Protein AF-0000000070372529 (afdb_homodimer)

Radius of gyration: 21.56 Å; Cα contacts (8 Å, |Δi|>4): 570; chains: 2; bounding box: 50×56×52 Å

Sequence (414 aa):
MSNNDTLILGYWAQPVRAQPIRYILEIGKYPYKENQYKTPAEWFEKDSMSLGLQFPNLPYIIKGDLKITESHNVAQYAIEVSNQCNLQGTGQQKYKIENVRLVADEVMMKVFGAIKLSGEAQTNEFKTNIIPKLTLLQKHLGNKVYFFDNKLSVADIYTYSGLYILKNKFPEQYQPFAATFDPFIKNFESIPQIKEYQSSDRFPKLRM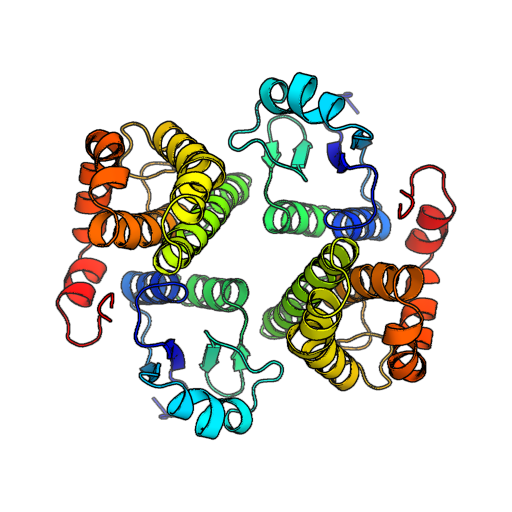SNNDTLILGYWAQPVRAQPIRYILEIGKYPYKENQYKTPAEWFEKDSMSLGLQFPNLPYIIKGDLKITESHNVAQYAIEVSNQCNLQGTGQQKYKIENVRLVADEVMMKVFGAIKLSGEAQTNEFKTNIIPKLTLLQKHLGNKVYFFDNKLSVADIYTYSGLYILKNKFPEQYQPFAATFDPFIKNFESIPQIKEYQSSDRFPKLR

pLDDT: mean 94.77, std 8.76, range [32.66, 98.88]

Nearest PDB structures (foldseek):
  1m99-assembly1_A  TM=8.751E-01  e=3.099E-11  Schistosoma japonicum
  3crt-assembly1_A  TM=8.699E-01  e=9.771E-11  Schistosoma japonicum
  2fhe-assembly1_B  TM=8.597E-01  e=1.193E-10  Fasciola hepatica
  1b8x-assembly1_A  TM=8.716E-01  e=3.762E-10  Escherichia coli
  4top-assembly1_A  TM=7.638E-01  e=7.438E-07  Glycine max

Structure (mmCIF, N/CA/C/O backbone):
data_AF-0000000070372529-model_v1
#
loop_
_entity.id
_entity.type
_entity.pdbx_description
1 polymer 'glutathione transferase'
#
loop_
_atom_site.group_PDB
_atom_site.id
_atom_site.type_symbol
_atom_site.label_atom_id
_atom_site.label_alt_id
_atom_site.label_comp_id
_atom_site.label_asym_id
_atom_site.label_entity_id
_atom_site.label_seq_id
_atom_site.pdbx_PDB_ins_code
_atom_site.Cartn_x
_atom_site.Cartn_y
_atom_site.Cartn_z
_atom_site.occupancy
_atom_site.B_iso_or_equiv
_atom_site.auth_seq_id
_atom_site.auth_comp_id
_atom_site.auth_asym_id
_atom_site.auth_atom_id
_atom_site.pdbx_PDB_model_num
ATOM 1 N N . MET A 1 1 ? -16.922 -29.062 12.703 1 32.66 1 MET A N 1
ATOM 2 C CA . MET A 1 1 ? -16.5 -27.672 12.852 1 32.66 1 MET A CA 1
ATOM 3 C C . MET A 1 1 ? -17.547 -26.719 12.281 1 32.66 1 MET A C 1
ATOM 5 O O . MET A 1 1 ? -17.969 -26.875 11.133 1 32.66 1 MET A O 1
ATOM 9 N N . SER A 1 2 ? -18.438 -26.016 12.742 1 36.75 2 SER A N 1
ATOM 10 C CA . SER A 1 2 ? -19.641 -25.375 12.203 1 36.75 2 SER A CA 1
ATOM 11 C C . SER A 1 2 ? -19.328 -24.578 10.945 1 36.75 2 SER A C 1
ATOM 13 O O . SER A 1 2 ? -18.219 -24.062 10.797 1 36.75 2 SER A O 1
ATOM 15 N N . ASN A 1 3 ? -19.844 -24.641 9.695 1 45.97 3 ASN A N 1
ATOM 16 C CA . ASN A 1 3 ? -19.844 -24.078 8.352 1 45.97 3 ASN A CA 1
ATOM 17 C C . ASN A 1 3 ? -19.484 -22.594 8.367 1 45.97 3 ASN A C 1
ATOM 19 O O . ASN A 1 3 ? -19 -22.062 7.371 1 45.97 3 ASN A O 1
ATOM 23 N N . ASN A 1 4 ? -19.688 -21.812 9.469 1 57.91 4 ASN A N 1
ATOM 24 C CA . ASN A 1 4 ? -19.656 -20.391 9.75 1 57.91 4 ASN A CA 1
ATOM 25 C C . ASN A 1 4 ? -18.234 -19.891 10.023 1 57.91 4 ASN A C 1
ATOM 27 O O . ASN A 1 4 ? -17.969 -18.688 9.984 1 57.91 4 ASN A O 1
ATOM 31 N N . ASP A 1 5 ? -17.203 -20.734 9.984 1 81.06 5 ASP A N 1
ATOM 32 C CA . ASP A 1 5 ? -15.898 -20.281 10.477 1 81.06 5 ASP A CA 1
ATOM 33 C C . ASP A 1 5 ? -14.828 -20.438 9.406 1 81.06 5 ASP A C 1
ATOM 35 O O . ASP A 1 5 ? -13.641 -20.234 9.672 1 81.06 5 ASP A O 1
ATOM 39 N N . THR A 1 6 ? -15.266 -20.766 8.211 1 92.69 6 THR A N 1
ATOM 40 C CA . THR A 1 6 ? -14.273 -20.953 7.156 1 92.69 6 THR A CA 1
ATOM 41 C C . THR A 1 6 ? -13.891 -19.609 6.531 1 92.69 6 THR A C 1
ATOM 43 O O . THR A 1 6 ? -14.75 -18.781 6.266 1 92.69 6 THR A O 1
ATOM 46 N N . LEU A 1 7 ? -12.656 -19.422 6.195 1 97.12 7 LEU A N 1
ATOM 47 C CA . LEU A 1 7 ? -12.164 -18.219 5.547 1 97.12 7 LEU A CA 1
ATOM 48 C C . LEU A 1 7 ? -12.555 -18.188 4.074 1 97.12 7 LEU A C 1
ATOM 50 O O . LEU A 1 7 ? -12.359 -19.172 3.355 1 97.12 7 LEU A O 1
ATOM 54 N N . ILE A 1 8 ? -13.195 -17.078 3.686 1 98 8 ILE A N 1
ATOM 55 C CA . ILE A 1 8 ? -13.539 -16.875 2.283 1 98 8 ILE A CA 1
ATOM 56 C C . ILE A 1 8 ? -12.648 -15.773 1.694 1 98 8 ILE A C 1
ATOM 58 O O . ILE A 1 8 ? -12.555 -14.68 2.252 1 98 8 ILE A O 1
ATOM 62 N N . LEU A 1 9 ? -11.953 -16.094 0.647 1 98.38 9 LEU A N 1
ATOM 63 C CA . LEU A 1 9 ? -11.219 -15.117 -0.15 1 98.38 9 LEU A CA 1
ATOM 64 C C . LEU A 1 9 ? -11.977 -14.789 -1.432 1 98.38 9 LEU A C 1
ATOM 66 O O . LEU A 1 9 ? -12.383 -15.688 -2.17 1 98.38 9 LEU A O 1
ATOM 70 N N . GLY A 1 10 ? -12.25 -13.523 -1.636 1 98.31 10 GLY A N 1
ATOM 71 C CA . GLY A 1 10 ? -12.898 -13.094 -2.865 1 98.31 10 GLY A CA 1
ATOM 72 C C . GLY A 1 10 ? -11.992 -12.273 -3.766 1 98.31 10 GLY A C 1
ATOM 73 O O . GLY A 1 10 ? -11.367 -11.312 -3.318 1 98.31 10 GLY A O 1
ATOM 74 N N . TYR A 1 11 ? -11.906 -12.664 -5.039 1 98.19 11 TYR A N 1
ATOM 75 C CA . TYR A 1 11 ? -11.141 -11.93 -6.039 1 98.19 11 TYR A CA 1
ATOM 76 C C . TYR A 1 11 ? -11.5 -12.398 -7.445 1 98.19 11 TYR A C 1
ATOM 78 O O . TYR A 1 11 ? -12.266 -13.344 -7.617 1 98.19 11 TYR A O 1
ATOM 86 N N . TRP A 1 12 ? -10.961 -11.68 -8.492 1 96.88 12 TRP A N 1
ATOM 87 C CA . TRP A 1 12 ? -11.102 -12.094 -9.891 1 96.88 12 TRP A CA 1
ATOM 88 C C . TRP A 1 12 ? -10.422 -13.438 -10.133 1 96.88 12 TRP A C 1
ATOM 90 O O . TRP A 1 12 ? -9.438 -13.766 -9.469 1 96.88 12 TRP A O 1
ATOM 100 N N . ALA A 1 13 ? -10.953 -14.109 -11.172 1 95.56 13 ALA A N 1
ATOM 101 C CA . ALA A 1 13 ? -10.305 -15.359 -11.578 1 95.56 13 ALA A CA 1
ATOM 102 C C . ALA A 1 13 ? -9.055 -15.078 -12.406 1 95.56 13 ALA A C 1
ATOM 104 O O . ALA A 1 13 ? -8.953 -15.508 -13.555 1 95.56 13 ALA A O 1
ATOM 105 N N . GLN A 1 14 ? -8.125 -14.367 -11.844 1 96.06 14 GLN A N 1
ATOM 106 C CA . GLN A 1 14 ? -6.84 -13.984 -12.422 1 96.06 14 GLN A CA 1
ATOM 107 C C . GLN A 1 14 ? -5.734 -14 -11.367 1 96.06 14 GLN A C 1
ATOM 109 O O . GLN A 1 14 ? -5.984 -13.703 -10.195 1 96.06 14 GLN A O 1
ATOM 114 N N . PRO A 1 15 ? -4.559 -14.367 -11.766 1 97.25 15 PRO A N 1
ATOM 115 C CA . PRO A 1 15 ? -3.447 -14.453 -10.812 1 97.25 15 PRO A CA 1
ATOM 116 C C . PRO A 1 15 ? -2.656 -13.156 -10.711 1 97.25 15 PRO A C 1
ATOM 118 O O . PRO A 1 15 ? -1.453 -13.133 -10.984 1 97.25 15 PRO A O 1
ATOM 121 N N . VAL A 1 16 ? -3.277 -12.086 -10.234 1 96.25 16 VAL A N 1
ATOM 122 C CA . VAL A 1 16 ? -2.633 -10.781 -10.188 1 96.25 16 VAL A CA 1
ATOM 123 C C . VAL A 1 16 ? -2.576 -10.289 -8.742 1 96.25 16 VAL A C 1
ATOM 125 O O . VAL A 1 16 ? -1.805 -10.805 -7.934 1 96.25 16 VAL A O 1
ATOM 128 N N . ARG A 1 17 ? -3.443 -9.469 -8.359 1 96.88 17 ARG A N 1
ATOM 129 C CA . ARG A 1 17 ? -3.33 -8.758 -7.094 1 96.88 17 ARG A CA 1
ATOM 130 C C . ARG A 1 17 ? -3.537 -9.703 -5.914 1 96.88 17 ARG A C 1
ATOM 132 O O . ARG A 1 17 ? -2.865 -9.578 -4.887 1 96.88 17 ARG A O 1
ATOM 139 N N . ALA A 1 18 ? -4.414 -10.633 -6.004 1 98.25 18 ALA A N 1
ATOM 140 C CA . ALA A 1 18 ? -4.715 -11.531 -4.898 1 98.25 18 ALA A CA 1
ATOM 141 C C . ALA A 1 18 ? -3.832 -12.781 -4.953 1 98.25 18 ALA A C 1
ATOM 143 O O . ALA A 1 18 ? -3.863 -13.609 -4.039 1 98.25 18 ALA A O 1
ATOM 144 N N . GLN A 1 19 ? -3.053 -12.938 -5.953 1 98.56 19 GLN A N 1
ATOM 145 C CA . GLN A 1 19 ? -2.322 -14.188 -6.121 1 98.56 19 GLN A CA 1
ATOM 146 C C . GLN A 1 19 ? -1.31 -14.391 -4.996 1 98.56 19 GLN A C 1
ATOM 148 O O . GLN A 1 19 ? -1.151 -15.5 -4.488 1 98.56 19 GLN A O 1
ATOM 153 N N . PRO A 1 20 ? -0.565 -13.328 -4.57 1 98.5 20 PRO A N 1
ATOM 154 C CA . PRO A 1 20 ? 0.313 -13.531 -3.418 1 98.5 20 PRO A CA 1
ATOM 155 C C . PRO A 1 20 ? -0.443 -13.984 -2.172 1 98.5 20 PRO A C 1
ATOM 157 O O . PRO A 1 20 ? 0.089 -14.758 -1.368 1 98.5 20 PRO A O 1
ATOM 160 N N . ILE A 1 21 ? -1.645 -13.516 -2.004 1 98.5 21 ILE A N 1
ATOM 161 C CA . ILE A 1 21 ? -2.457 -13.891 -0.851 1 98.5 21 ILE A CA 1
ATOM 162 C C . ILE A 1 21 ? -2.801 -15.375 -0.924 1 98.5 21 ILE A C 1
ATOM 164 O O . ILE A 1 21 ? -2.703 -16.094 0.075 1 98.5 21 ILE A O 1
ATOM 168 N N . ARG A 1 22 ? -3.139 -15.859 -2.107 1 98.31 22 ARG A N 1
ATOM 169 C CA . ARG A 1 22 ? -3.367 -17.281 -2.314 1 98.31 22 ARG A CA 1
ATOM 170 C C . ARG A 1 22 ? -2.129 -18.094 -1.949 1 98.31 22 ARG A C 1
ATOM 172 O O . ARG A 1 22 ? -2.227 -19.094 -1.235 1 98.31 22 ARG A O 1
ATOM 179 N N . TYR A 1 23 ? -1.005 -17.641 -2.426 1 98.06 23 TYR A N 1
ATOM 180 C CA . TYR A 1 23 ? 0.234 -18.344 -2.139 1 98.06 23 TYR A CA 1
ATOM 181 C C . TYR A 1 23 ? 0.506 -18.391 -0.639 1 98.06 23 TYR A C 1
ATOM 183 O O . TYR A 1 23 ? 0.954 -19.406 -0.109 1 98.06 23 TYR A O 1
ATOM 191 N N . ILE A 1 24 ? 0.269 -17.312 0.03 1 97.88 24 ILE A N 1
ATOM 192 C CA . ILE A 1 24 ? 0.487 -17.234 1.472 1 97.88 24 ILE A CA 1
ATOM 193 C C . ILE A 1 24 ? -0.391 -18.281 2.172 1 97.88 24 ILE A C 1
ATOM 195 O O . ILE A 1 24 ? 0.088 -19.031 3.016 1 97.88 24 ILE A O 1
ATOM 199 N N . LEU A 1 25 ? -1.626 -18.344 1.773 1 97.19 25 LEU A N 1
ATOM 200 C CA . LEU A 1 25 ? -2.566 -19.266 2.4 1 97.19 25 LEU A CA 1
ATOM 201 C C . LEU A 1 25 ? -2.209 -20.703 2.076 1 97.19 25 LEU A C 1
ATOM 203 O O . LEU A 1 25 ? -2.307 -21.594 2.938 1 97.19 25 LEU A O 1
ATOM 207 N N . GLU A 1 26 ? -1.759 -20.922 0.854 1 97.12 26 GLU A N 1
ATOM 208 C CA . GLU A 1 26 ? -1.378 -22.281 0.436 1 97.12 26 GLU A CA 1
ATOM 209 C C . GLU A 1 26 ? -0.124 -22.75 1.168 1 97.12 26 GLU A C 1
ATOM 211 O O . GLU A 1 26 ? -0.081 -23.859 1.679 1 97.12 26 GLU A O 1
ATOM 216 N N . ILE A 1 27 ? 0.847 -21.891 1.226 1 96.44 27 ILE A N 1
ATOM 217 C CA . ILE A 1 27 ? 2.102 -22.219 1.89 1 96.44 27 ILE A CA 1
ATOM 218 C C . ILE A 1 27 ? 1.847 -22.484 3.371 1 96.44 27 ILE A C 1
ATOM 220 O O . ILE A 1 27 ? 2.441 -23.406 3.953 1 96.44 27 ILE A O 1
ATOM 224 N N . GLY A 1 28 ? 0.979 -21.719 3.918 1 94.94 28 GLY A N 1
ATOM 225 C CA . GLY A 1 28 ? 0.641 -21.859 5.324 1 94.94 28 GLY A CA 1
ATOM 226 C C . GLY A 1 28 ? -0.346 -22.969 5.594 1 94.94 28 GLY A C 1
ATOM 227 O O . GLY A 1 28 ? -0.663 -23.266 6.75 1 94.94 28 GLY A O 1
ATOM 228 N N . LYS A 1 29 ? -0.862 -23.609 4.641 1 94.19 29 LYS A N 1
ATOM 229 C CA . LYS A 1 29 ? -1.857 -24.672 4.738 1 94.19 29 LYS A CA 1
ATOM 230 C C . LYS A 1 29 ? -3.082 -24.219 5.523 1 94.19 29 LYS A C 1
ATOM 232 O O . LYS A 1 29 ? -3.617 -24.953 6.344 1 94.19 29 LYS A O 1
ATOM 237 N N . TYR A 1 30 ? -3.367 -23 5.332 1 95 30 TYR A N 1
ATOM 238 C CA . TYR A 1 30 ? -4.574 -22.484 5.969 1 95 30 TYR A CA 1
ATOM 239 C C . TYR A 1 30 ? -5.797 -22.734 5.098 1 95 30 TYR A C 1
ATOM 241 O O . TYR A 1 30 ? -5.859 -22.266 3.957 1 95 30 TYR A O 1
ATOM 249 N N . PRO A 1 31 ? -6.785 -23.422 5.648 1 94.62 31 PRO A N 1
ATOM 250 C CA . PRO A 1 31 ? -7.957 -23.719 4.824 1 94.62 31 PRO A CA 1
ATOM 251 C C . PRO A 1 31 ? -8.766 -22.484 4.469 1 94.62 31 PRO A C 1
ATOM 253 O O . PRO A 1 31 ? -8.93 -21.578 5.305 1 94.62 31 PRO A O 1
ATOM 256 N N . TYR A 1 32 ? -9.18 -22.453 3.184 1 97 32 TYR A N 1
ATOM 257 C CA . TYR A 1 32 ? -10.016 -21.344 2.742 1 97 32 TYR A CA 1
ATOM 258 C C . TYR A 1 32 ? -10.852 -21.734 1.528 1 97 32 TYR A C 1
ATOM 260 O O . TYR A 1 32 ? -10.5 -22.688 0.812 1 97 32 TYR A O 1
ATOM 268 N N . LYS A 1 33 ? -11.93 -21.062 1.396 1 97.25 33 LYS A N 1
ATOM 269 C CA . LYS A 1 33 ? -12.711 -21.094 0.165 1 97.25 33 LYS A CA 1
ATOM 270 C C . LYS A 1 33 ? -12.508 -19.812 -0.643 1 97.25 33 LYS A C 1
ATOM 272 O O . LYS A 1 33 ? -12.133 -18.781 -0.089 1 97.25 33 LYS A O 1
ATOM 277 N N . GLU A 1 34 ? -12.75 -19.922 -1.962 1 97.12 34 GLU A N 1
ATOM 278 C CA . GLU A 1 34 ? -12.547 -18.719 -2.777 1 97.12 34 GLU A CA 1
ATOM 279 C C . GLU A 1 34 ? -13.766 -18.438 -3.652 1 97.12 34 GLU A C 1
ATOM 281 O O . GLU A 1 34 ? -14.344 -19.359 -4.23 1 97.12 34 GLU A O 1
ATOM 286 N N . ASN A 1 35 ? -14.211 -17.25 -3.578 1 96.31 35 ASN A N 1
ATOM 287 C CA . ASN A 1 35 ? -15.109 -16.719 -4.594 1 96.31 35 ASN A CA 1
ATOM 288 C C . ASN A 1 35 ? -14.344 -16.062 -5.734 1 96.31 35 ASN A C 1
ATOM 290 O O . ASN A 1 35 ? -13.977 -14.891 -5.645 1 96.31 35 ASN A O 1
ATOM 294 N N . GLN A 1 36 ? -14.125 -16.797 -6.805 1 96.19 36 GLN A N 1
ATOM 295 C CA . GLN A 1 36 ? -13.445 -16.281 -7.988 1 96.19 36 GLN A CA 1
ATOM 296 C C . GLN A 1 36 ? -14.445 -15.68 -8.977 1 96.19 36 GLN A C 1
ATOM 298 O O . GLN A 1 36 ? -15.242 -16.406 -9.578 1 96.19 36 GLN A O 1
ATOM 303 N N . TYR A 1 37 ? -14.344 -14.406 -9.141 1 96.5 37 TYR A N 1
ATOM 304 C CA . TYR A 1 37 ? -15.242 -13.742 -10.086 1 96.5 37 TYR A CA 1
ATOM 305 C C . TYR A 1 37 ? -14.695 -13.812 -11.5 1 96.5 37 TYR A C 1
ATOM 307 O O . TYR A 1 37 ? -13.555 -13.406 -11.758 1 96.5 37 TYR A O 1
ATOM 315 N N . LYS A 1 38 ? -15.516 -14.258 -12.398 1 93.94 38 LYS A N 1
ATOM 316 C CA . LYS A 1 38 ? -15.078 -14.453 -13.781 1 93.94 38 LYS A CA 1
ATOM 317 C C . LYS A 1 38 ? -15.547 -13.297 -14.664 1 93.94 38 LYS A C 1
ATOM 319 O O . LYS A 1 38 ? -14.922 -13.008 -15.688 1 93.94 38 LYS A O 1
ATOM 324 N N . THR A 1 39 ? -16.703 -12.625 -14.211 1 93.81 39 THR A N 1
ATOM 325 C CA . THR A 1 39 ? -17.25 -11.516 -14.977 1 93.81 39 THR A CA 1
ATOM 326 C C . THR A 1 39 ? -17.531 -10.312 -14.07 1 93.81 39 THR A C 1
ATOM 328 O O . THR A 1 39 ? -17.781 -10.477 -12.875 1 93.81 39 THR A O 1
ATOM 331 N N . PRO A 1 40 ? -17.438 -9.117 -14.656 1 92.94 40 PRO A N 1
ATOM 332 C CA . PRO A 1 40 ? -17.781 -7.926 -13.867 1 92.94 40 PRO A CA 1
ATOM 333 C C . PRO A 1 40 ? -19.156 -8.016 -13.234 1 92.94 40 PRO A C 1
ATOM 335 O O . PRO A 1 40 ? -19.359 -7.562 -12.102 1 92.94 40 PRO A O 1
ATOM 338 N N . ALA A 1 41 ? -20.094 -8.594 -13.922 1 93 41 ALA A N 1
ATOM 339 C CA . ALA A 1 41 ? -21.469 -8.688 -13.438 1 93 41 ALA A CA 1
ATOM 340 C C . ALA A 1 41 ? -21.547 -9.492 -12.148 1 93 41 ALA A C 1
ATOM 342 O O . ALA A 1 41 ? -22.328 -9.164 -11.25 1 93 41 ALA A O 1
ATOM 343 N N . GLU A 1 42 ? -20.719 -10.5 -12.039 1 93.94 42 GLU A N 1
ATOM 344 C CA . GLU A 1 42 ? -20.703 -11.32 -10.828 1 93.94 42 GLU A CA 1
ATOM 345 C C . GLU A 1 42 ? -20.359 -10.484 -9.602 1 93.94 42 GLU A C 1
ATOM 347 O O . GLU A 1 42 ? -20.938 -10.688 -8.523 1 93.94 42 GLU A O 1
ATOM 352 N N . TRP A 1 43 ? -19.469 -9.531 -9.758 1 95 43 TRP A N 1
ATOM 353 C CA . TRP A 1 43 ? -19.031 -8.703 -8.641 1 95 43 TRP A CA 1
ATOM 354 C C . TRP A 1 43 ? -19.922 -7.48 -8.477 1 95 43 TRP A C 1
ATOM 356 O O . TRP A 1 43 ? -20.484 -7.254 -7.406 1 95 43 TRP A O 1
ATOM 366 N N . PHE A 1 44 ? -20.172 -6.801 -9.5 1 91.88 44 PHE A N 1
ATOM 367 C CA . PHE A 1 44 ? -20.797 -5.488 -9.414 1 91.88 44 PHE A CA 1
ATOM 368 C C . PHE A 1 44 ? -22.297 -5.617 -9.234 1 91.88 44 PHE A C 1
ATOM 370 O O . PHE A 1 44 ? -22.938 -4.762 -8.617 1 91.88 44 PHE A O 1
ATOM 377 N N . GLU A 1 45 ? -22.953 -6.629 -9.688 1 87.81 45 GLU A N 1
ATOM 378 C CA . GLU A 1 45 ? -24.406 -6.746 -9.641 1 87.81 45 GLU A CA 1
ATOM 379 C C . GLU A 1 45 ? -24.844 -7.652 -8.492 1 87.81 45 GLU A C 1
ATOM 381 O O . GLU A 1 45 ? -25.969 -7.531 -8 1 87.81 45 GLU A O 1
ATOM 386 N N . LYS A 1 46 ? -23.938 -8.406 -8.047 1 83.69 46 LYS A N 1
ATOM 387 C CA . LYS A 1 46 ? -24.375 -9.398 -7.07 1 83.69 46 LYS A CA 1
ATOM 388 C C . LYS A 1 46 ? -23.688 -9.188 -5.723 1 83.69 46 LYS A C 1
ATOM 390 O O . LYS A 1 46 ? -24.328 -8.805 -4.746 1 83.69 46 LYS A O 1
ATOM 395 N N . ASP A 1 47 ? -22.422 -9.242 -5.68 1 87.25 47 ASP A N 1
ATOM 396 C CA . ASP A 1 47 ? -21.75 -9.461 -4.406 1 87.25 47 ASP A CA 1
ATOM 397 C C . ASP A 1 47 ? -21.25 -8.148 -3.809 1 87.25 47 ASP A C 1
ATOM 399 O O . ASP A 1 47 ? -21.25 -7.977 -2.588 1 87.25 47 ASP A O 1
ATOM 403 N N . SER A 1 48 ? -20.906 -7.215 -4.629 1 89.31 48 SER A N 1
ATOM 404 C CA . SER A 1 48 ? -20.234 -6.016 -4.141 1 89.31 48 SER A CA 1
ATOM 405 C C . SER A 1 48 ? -21.078 -5.301 -3.084 1 89.31 48 SER A C 1
ATOM 407 O O . SER A 1 48 ? -20.531 -4.766 -2.113 1 89.31 48 SER A O 1
ATOM 409 N N . MET A 1 49 ? -22.375 -5.395 -3.146 1 87.62 49 MET A N 1
ATOM 410 C CA . MET A 1 49 ? -23.234 -4.633 -2.232 1 87.62 49 MET A CA 1
ATOM 411 C C . MET A 1 49 ? -23.938 -5.562 -1.247 1 87.62 49 MET A C 1
ATOM 413 O O . MET A 1 49 ? -24.547 -5.102 -0.289 1 87.62 49 MET A O 1
ATOM 417 N N . SER A 1 50 ? -23.734 -6.824 -1.395 1 92.31 50 SER A N 1
ATOM 418 C CA . SER A 1 50 ? -24.547 -7.746 -0.608 1 92.31 50 SER A CA 1
ATOM 419 C C . SER A 1 50 ? -23.719 -8.422 0.48 1 92.31 50 SER A C 1
ATOM 421 O O . SER A 1 50 ? -24.266 -8.992 1.423 1 92.31 50 SER A O 1
ATOM 423 N N . LEU A 1 51 ? -22.453 -8.289 0.437 1 94.5 51 LEU A N 1
ATOM 424 C CA . LEU A 1 51 ? -21.594 -9.031 1.346 1 94.5 51 LEU A CA 1
ATOM 425 C C . LEU A 1 51 ? -21.406 -8.273 2.656 1 94.5 51 LEU A C 1
ATOM 427 O O . LEU A 1 51 ? -20.781 -8.781 3.59 1 94.5 51 LEU A O 1
ATOM 431 N N . GLY A 1 52 ? -21.859 -7.047 2.738 1 93.19 52 GLY A N 1
ATOM 432 C CA . GLY A 1 52 ? -21.75 -6.258 3.955 1 93.19 52 GLY A CA 1
ATOM 433 C C . GLY A 1 52 ? -20.375 -5.68 4.176 1 93.19 52 GLY A C 1
ATOM 434 O O . GLY A 1 52 ? -19.969 -5.441 5.312 1 93.19 52 GLY A O 1
ATOM 435 N N . LEU A 1 53 ? -19.562 -5.562 3.139 1 94.31 53 LEU A N 1
ATOM 436 C CA . LEU A 1 53 ? -18.25 -4.938 3.221 1 94.31 53 LEU A CA 1
ATOM 437 C C . LEU A 1 53 ? -18.375 -3.43 3.424 1 94.31 53 LEU A C 1
ATOM 439 O O . LEU A 1 53 ? -19.125 -2.766 2.711 1 94.31 53 LEU A O 1
ATOM 443 N N . GLN A 1 54 ? -17.641 -2.914 4.426 1 89.44 54 GLN A N 1
ATOM 444 C CA . GLN A 1 54 ? -17.703 -1.481 4.695 1 89.44 54 GLN A CA 1
ATOM 445 C C . GLN A 1 54 ? -17.219 -0.675 3.496 1 89.44 54 GLN A C 1
ATOM 447 O O . GLN A 1 54 ? -17.781 0.366 3.168 1 89.44 54 GLN A O 1
ATOM 452 N N . PHE A 1 55 ? -16.156 -1.127 2.854 1 93.56 55 PHE A N 1
ATOM 453 C CA . PHE A 1 55 ? -15.586 -0.57 1.631 1 93.56 55 PHE A CA 1
ATOM 454 C C . PHE A 1 55 ? -15.5 -1.634 0.543 1 93.56 55 PHE A C 1
ATOM 456 O O . PHE A 1 55 ? -14.453 -2.268 0.372 1 93.56 55 PHE A O 1
ATOM 463 N N . PRO A 1 56 ? -16.609 -1.763 -0.179 1 93.88 56 PRO A N 1
ATOM 464 C CA . PRO A 1 56 ? -16.625 -2.85 -1.162 1 93.88 56 PRO A CA 1
ATOM 465 C C . PRO A 1 56 ? -15.477 -2.764 -2.16 1 93.88 56 PRO A C 1
ATOM 467 O O . PRO A 1 56 ? -15.359 -1.773 -2.887 1 93.88 56 PRO A O 1
ATOM 470 N N . ASN A 1 57 ? -14.648 -3.732 -2.086 1 95.25 57 ASN A N 1
ATOM 471 C CA . ASN A 1 57 ? -13.492 -3.816 -2.973 1 95.25 57 ASN A CA 1
ATOM 472 C C . ASN A 1 57 ? -12.938 -5.238 -3.043 1 95.25 57 ASN A C 1
ATOM 474 O O . ASN A 1 57 ? -13.281 -6.082 -2.213 1 95.25 57 ASN A O 1
ATOM 478 N N . LEU A 1 58 ? -12.211 -5.52 -4.086 1 97.31 58 LEU A N 1
ATOM 479 C CA . LEU A 1 58 ? -11.477 -6.773 -4.266 1 97.31 58 LEU A CA 1
ATOM 480 C C . LEU A 1 58 ? -9.977 -6.547 -4.156 1 97.31 58 LEU A C 1
ATOM 482 O O . LEU A 1 58 ? -9.461 -5.539 -4.645 1 97.31 58 LEU A O 1
ATOM 486 N N . PRO A 1 59 ? -9.203 -7.488 -3.51 1 98.19 59 PRO A N 1
ATOM 487 C CA . PRO A 1 59 ? -9.664 -8.703 -2.834 1 98.19 59 PRO A CA 1
ATOM 488 C C . PRO A 1 59 ? -10.281 -8.422 -1.464 1 98.19 59 PRO A C 1
ATOM 490 O O . PRO A 1 59 ? -10.039 -7.359 -0.883 1 98.19 59 PRO A O 1
ATOM 493 N N . TYR A 1 60 ? -11.117 -9.352 -0.995 1 98.38 60 TYR A N 1
ATOM 494 C CA . TYR A 1 60 ? -11.617 -9.328 0.373 1 98.38 60 TYR A CA 1
ATOM 495 C C . TYR A 1 60 ? -11.461 -10.688 1.039 1 98.38 60 TYR A C 1
ATOM 497 O O . TYR A 1 60 ? -11.305 -11.703 0.358 1 98.38 60 TYR A O 1
ATOM 505 N N . ILE A 1 61 ? -11.422 -10.672 2.395 1 97.44 61 ILE A N 1
ATOM 506 C CA . ILE A 1 61 ? -11.594 -11.891 3.174 1 97.44 61 ILE A CA 1
ATOM 507 C C . ILE A 1 61 ? -12.781 -11.734 4.125 1 97.44 61 ILE A C 1
ATOM 509 O O . ILE A 1 61 ? -13.008 -10.648 4.668 1 97.44 61 ILE A O 1
ATOM 513 N N . ILE A 1 62 ? -13.531 -12.812 4.27 1 97.25 62 ILE A N 1
ATOM 514 C CA . ILE A 1 62 ? -14.609 -12.906 5.242 1 97.25 62 ILE A CA 1
ATOM 515 C C . ILE A 1 62 ? -14.422 -14.148 6.105 1 97.25 62 ILE A C 1
ATOM 517 O O . ILE A 1 62 ? -14.203 -15.242 5.582 1 97.25 62 ILE A O 1
ATOM 521 N N . LYS A 1 63 ? -14.398 -14.016 7.355 1 96.06 63 LYS A N 1
ATOM 522 C CA . LYS A 1 63 ? -14.406 -15.086 8.336 1 96.06 63 LYS A CA 1
ATOM 523 C C . LYS A 1 63 ? -15.352 -14.766 9.492 1 96.06 63 LYS A C 1
ATOM 525 O O . LYS A 1 63 ? -14.977 -14.047 10.422 1 96.06 63 LYS A O 1
ATOM 530 N N . GLY A 1 64 ? -16.547 -15.359 9.484 1 93.38 64 GLY A N 1
ATOM 531 C CA . GLY A 1 64 ? -17.578 -14.945 10.422 1 93.38 64 GLY A CA 1
ATOM 532 C C . GLY A 1 64 ? -17.984 -13.492 10.266 1 93.38 64 GLY A C 1
ATOM 533 O O . GLY A 1 64 ? -18.344 -13.062 9.172 1 93.38 64 GLY A O 1
ATOM 534 N N . ASP A 1 65 ? -17.797 -12.789 11.344 1 93.25 65 ASP A N 1
ATOM 535 C CA . ASP A 1 65 ? -18.203 -11.383 11.336 1 93.25 65 ASP A CA 1
ATOM 536 C C . ASP A 1 65 ? -17.062 -10.492 10.844 1 93.25 65 ASP A C 1
ATOM 538 O O . ASP A 1 65 ? -17.266 -9.305 10.586 1 93.25 65 ASP A O 1
ATOM 542 N N . LEU A 1 66 ? -15.93 -11.086 10.68 1 95.25 66 LEU A N 1
ATOM 543 C CA . LEU A 1 66 ? -14.781 -10.305 10.227 1 95.25 66 LEU A CA 1
ATOM 544 C C . LEU A 1 66 ? -14.781 -10.172 8.711 1 95.25 66 LEU A C 1
ATOM 546 O O . LEU A 1 66 ? -14.812 -11.172 7.988 1 95.25 66 LEU A O 1
ATOM 550 N N . LYS A 1 67 ? -14.781 -8.953 8.195 1 96.81 67 LYS A N 1
ATOM 551 C CA . LYS A 1 67 ? -14.727 -8.617 6.77 1 96.81 67 LYS A CA 1
ATOM 552 C C . LYS A 1 67 ? -13.617 -7.617 6.48 1 96.81 67 LYS A C 1
ATOM 554 O O . LYS A 1 67 ? -13.625 -6.504 7.012 1 96.81 67 LYS A O 1
ATOM 559 N N . ILE A 1 68 ? -12.664 -8.039 5.699 1 98 68 ILE A N 1
ATOM 560 C CA . ILE A 1 68 ? -11.469 -7.234 5.43 1 98 68 ILE A CA 1
ATOM 561 C C . ILE A 1 68 ? -11.328 -7.004 3.928 1 98 68 ILE A C 1
ATOM 563 O O . ILE A 1 68 ? -11.5 -7.934 3.133 1 98 68 ILE A O 1
ATOM 567 N N . THR A 1 69 ? -11.07 -5.727 3.561 1 97.75 69 THR A N 1
ATOM 568 C CA . THR A 1 69 ? -10.719 -5.406 2.182 1 97.75 69 THR A CA 1
ATOM 569 C C . THR A 1 69 ? -9.336 -4.758 2.115 1 97.75 69 THR A C 1
ATOM 571 O O . THR A 1 69 ? -8.594 -4.77 3.1 1 97.75 69 THR A O 1
ATOM 574 N N . GLU A 1 70 ? -8.977 -4.195 0.886 1 97.38 70 GLU A N 1
ATOM 575 C CA . GLU A 1 70 ? -7.656 -3.623 0.624 1 97.38 70 GLU A CA 1
ATOM 576 C C . GLU A 1 70 ? -6.578 -4.703 0.615 1 97.38 70 GLU A C 1
ATOM 578 O O . GLU A 1 70 ? -6.285 -5.301 1.651 1 97.38 70 GLU A O 1
ATOM 583 N N . SER A 1 71 ? -5.887 -4.82 -0.495 1 97.94 71 SER A N 1
ATOM 584 C CA . SER A 1 71 ? -5.035 -5.98 -0.751 1 97.94 71 SER A CA 1
ATOM 585 C C . SER A 1 71 ? -3.941 -6.102 0.304 1 97.94 71 SER A C 1
ATOM 587 O O . SER A 1 71 ? -3.617 -7.211 0.74 1 97.94 71 SER A O 1
ATOM 589 N N . HIS A 1 72 ? -3.404 -5 0.783 1 97.5 72 HIS A N 1
ATOM 590 C CA . HIS A 1 72 ? -2.371 -5.051 1.811 1 97.5 72 HIS A CA 1
ATOM 591 C C . HIS A 1 72 ? -2.938 -5.551 3.137 1 97.5 72 HIS A C 1
ATOM 593 O O . HIS A 1 72 ? -2.289 -6.328 3.84 1 97.5 72 HIS A O 1
ATOM 599 N N . ASN A 1 73 ? -4.078 -5.078 3.469 1 98.12 73 ASN A N 1
ATOM 600 C CA . ASN A 1 73 ? -4.766 -5.48 4.691 1 98.12 73 ASN A CA 1
ATOM 601 C C . ASN A 1 73 ? -5.148 -6.961 4.656 1 98.12 73 ASN A C 1
ATOM 603 O O . ASN A 1 73 ? -4.941 -7.684 5.633 1 98.12 73 ASN A O 1
ATOM 607 N N . VAL A 1 74 ? -5.625 -7.398 3.521 1 98.25 74 VAL A N 1
ATOM 608 C CA . VAL A 1 74 ? -6.012 -8.789 3.307 1 98.25 74 VAL A CA 1
ATOM 609 C C . VAL A 1 74 ? -4.781 -9.688 3.395 1 98.25 74 VAL A C 1
ATOM 611 O O . VAL A 1 74 ? -4.816 -10.734 4.039 1 98.25 74 VAL A O 1
ATOM 614 N N . ALA A 1 75 ? -3.719 -9.227 2.809 1 97.56 75 ALA A N 1
ATOM 615 C CA . ALA A 1 75 ? -2.475 -9.992 2.855 1 97.56 75 ALA A CA 1
ATOM 616 C C . ALA A 1 75 ? -1.96 -10.117 4.285 1 97.56 75 ALA A C 1
ATOM 618 O O . ALA A 1 75 ? -1.48 -11.18 4.691 1 97.56 75 ALA A O 1
ATOM 619 N N . GLN A 1 76 ? -2.059 -9.023 5.031 1 96.44 76 GLN A N 1
ATOM 620 C CA . GLN A 1 76 ? -1.593 -9.047 6.414 1 96.44 76 GLN A CA 1
ATOM 621 C C . GLN A 1 76 ? -2.379 -10.062 7.238 1 96.44 76 GLN A C 1
ATOM 623 O O . GLN A 1 76 ? -1.803 -10.797 8.047 1 96.44 76 GLN A O 1
ATOM 628 N N . TYR A 1 77 ? -3.648 -10.133 7.043 1 96.81 77 TYR A N 1
ATOM 629 C CA . TYR A 1 77 ? -4.465 -11.125 7.734 1 96.81 77 TYR A CA 1
ATOM 630 C C . TYR A 1 77 ? -4.035 -12.539 7.359 1 96.81 77 TYR A C 1
ATOM 632 O O . TYR A 1 77 ? -3.863 -13.391 8.227 1 96.81 77 TYR A O 1
ATOM 640 N N . ALA A 1 78 ? -3.859 -12.75 6.07 1 97 78 ALA A N 1
ATOM 641 C CA . ALA A 1 78 ? -3.461 -14.07 5.586 1 97 78 ALA A CA 1
ATOM 642 C C . ALA A 1 78 ? -2.135 -14.508 6.203 1 97 78 ALA A C 1
ATOM 644 O O . ALA A 1 78 ? -1.973 -15.664 6.586 1 97 78 ALA A O 1
ATOM 645 N N . ILE A 1 79 ? -1.23 -13.57 6.277 1 96.31 79 ILE A N 1
ATOM 646 C CA . ILE A 1 79 ? 0.07 -13.859 6.871 1 96.31 79 ILE A CA 1
ATOM 647 C C . ILE A 1 79 ? -0.11 -14.281 8.328 1 96.31 79 ILE A C 1
ATOM 649 O O . ILE A 1 79 ? 0.473 -15.273 8.773 1 96.31 79 ILE A O 1
ATOM 653 N N . GLU A 1 80 ? -0.922 -13.617 9.039 1 94.31 80 GLU A N 1
ATOM 654 C CA . GLU A 1 80 ? -1.075 -13.812 10.477 1 94.31 80 GLU A CA 1
ATOM 655 C C . GLU A 1 80 ? -1.768 -15.141 10.781 1 94.31 80 GLU A C 1
ATOM 657 O O . GLU A 1 80 ? -1.423 -15.82 11.75 1 94.31 80 GLU A O 1
ATOM 662 N N . VAL A 1 81 ? -2.637 -15.539 9.961 1 93.06 81 VAL A N 1
ATOM 663 C CA . VAL A 1 81 ? -3.395 -16.75 10.273 1 93.06 81 VAL A CA 1
ATOM 664 C C . VAL A 1 81 ? -2.66 -17.969 9.734 1 93.06 81 VAL A C 1
ATOM 666 O O . VAL A 1 81 ? -2.941 -19.109 10.141 1 93.06 81 VAL A O 1
ATOM 669 N N . SER A 1 82 ? -1.81 -17.734 8.734 1 85.25 82 SER A N 1
ATOM 670 C CA . SER A 1 82 ? -1.062 -18.859 8.164 1 85.25 82 SER A CA 1
ATOM 671 C C . SER A 1 82 ? 0.153 -19.203 9.016 1 85.25 82 SER A C 1
ATOM 673 O O . SER A 1 82 ? 0.961 -20.047 8.633 1 85.25 82 SER A O 1
ATOM 675 N N . ASN A 1 83 ? 0.354 -18.906 10.195 1 68.62 83 ASN A N 1
ATOM 676 C CA . ASN A 1 83 ? 1.445 -18.844 11.156 1 68.62 83 ASN A CA 1
ATOM 677 C C . ASN A 1 83 ? 2.41 -20.016 11 1 68.62 83 ASN A C 1
ATOM 679 O O . ASN A 1 83 ? 3.213 -20.281 11.898 1 68.62 83 ASN A O 1
ATOM 683 N N . GLN A 1 84 ? 2.434 -20.703 9.883 1 64.38 84 GLN A N 1
ATOM 684 C CA . GLN A 1 84 ? 3.377 -21.812 9.82 1 64.38 84 GLN A CA 1
ATOM 685 C C . GLN A 1 84 ? 4.781 -21.328 9.484 1 64.38 84 GLN A C 1
ATOM 687 O O . GLN A 1 84 ? 5.77 -21.969 9.836 1 64.38 84 GLN A O 1
ATOM 692 N N . CYS A 1 85 ? 4.867 -20.188 8.844 1 68 85 CYS A N 1
ATOM 693 C CA . CYS A 1 85 ? 6.191 -19.672 8.516 1 68 85 CYS A CA 1
ATOM 694 C C . CYS A 1 85 ? 6.281 -18.172 8.805 1 68 85 CYS A C 1
ATOM 696 O O . CYS A 1 85 ? 5.285 -17.453 8.695 1 68 85 CYS A O 1
ATOM 698 N N . ASN A 1 86 ? 7.406 -17.812 9.438 1 86.44 86 ASN A N 1
ATOM 699 C CA . ASN A 1 86 ? 7.629 -16.375 9.633 1 86.44 86 ASN A CA 1
ATOM 700 C C . ASN A 1 86 ? 7.941 -15.672 8.32 1 86.44 86 ASN A C 1
ATOM 702 O O . ASN A 1 86 ? 9.109 -15.484 7.973 1 86.44 86 ASN A O 1
ATOM 706 N N . LEU A 1 87 ? 6.93 -15.164 7.629 1 95 87 LEU A N 1
ATOM 707 C CA . LEU A 1 87 ? 7.055 -14.586 6.297 1 95 87 LEU A CA 1
ATOM 708 C C . LEU A 1 87 ? 7.473 -13.117 6.383 1 95 87 LEU A C 1
ATOM 710 O O . LEU A 1 87 ? 7.797 -12.5 5.367 1 95 87 LEU A O 1
ATOM 714 N N . GLN A 1 88 ? 7.488 -12.547 7.5 1 94.75 88 GLN A N 1
ATOM 715 C CA . GLN A 1 88 ? 7.738 -11.109 7.602 1 94.75 88 GLN A CA 1
ATOM 716 C C . GLN A 1 88 ? 9.031 -10.828 8.359 1 94.75 88 GLN A C 1
ATOM 718 O O . GLN A 1 88 ? 9.516 -9.695 8.375 1 94.75 88 GLN A O 1
ATOM 723 N N . GLY A 1 89 ? 9.617 -11.773 8.883 1 92.19 89 GLY A N 1
ATOM 724 C CA . GLY A 1 89 ? 10.844 -11.57 9.641 1 92.19 89 GLY A CA 1
ATOM 725 C C . GLY A 1 89 ? 10.602 -10.93 11 1 92.19 89 GLY A C 1
ATOM 726 O O . GLY A 1 89 ? 9.453 -10.734 11.406 1 92.19 89 GLY A O 1
ATOM 727 N N . THR A 1 90 ? 11.727 -10.695 11.789 1 91.62 90 THR A N 1
ATOM 728 C CA . THR A 1 90 ? 11.656 -10.086 13.117 1 91.62 90 THR A CA 1
ATOM 729 C C . THR A 1 90 ? 12.625 -8.914 13.219 1 91.62 90 THR A C 1
ATOM 731 O O . THR A 1 90 ? 13.508 -8.75 12.375 1 91.62 90 THR A O 1
ATOM 734 N N . GLY A 1 91 ? 12.414 -8.07 14.234 1 91.81 91 GLY A N 1
ATOM 735 C CA . GLY A 1 91 ? 13.289 -6.93 14.445 1 91.81 91 GLY A CA 1
ATOM 736 C C . GLY A 1 91 ? 13.398 -6.035 13.227 1 91.81 91 GLY A C 1
ATOM 737 O O . GLY A 1 91 ? 12.398 -5.719 12.586 1 91.81 91 GLY A O 1
ATOM 738 N N . GLN A 1 92 ? 14.594 -5.621 12.922 1 93.19 92 GLN A N 1
ATOM 739 C CA . GLN A 1 92 ? 14.805 -4.695 11.812 1 93.19 92 GLN A CA 1
ATOM 740 C C . GLN A 1 92 ? 14.609 -5.391 10.469 1 93.19 92 GLN A C 1
ATOM 742 O O . GLN A 1 92 ? 14.336 -4.738 9.461 1 93.19 92 GLN A O 1
ATOM 747 N N . GLN A 1 93 ? 14.734 -6.68 10.477 1 94.38 93 GLN A N 1
ATOM 748 C CA . GLN A 1 93 ? 14.602 -7.457 9.242 1 94.38 93 GLN A CA 1
ATOM 749 C C . GLN A 1 93 ? 13.211 -7.305 8.648 1 94.38 93 GLN A C 1
ATOM 751 O O . GLN A 1 93 ? 13.047 -7.332 7.422 1 94.38 93 GLN A O 1
ATOM 756 N N . LYS A 1 94 ? 12.227 -7.07 9.484 1 96 94 LYS A N 1
ATOM 757 C CA . LYS A 1 94 ? 10.852 -6.961 8.992 1 96 94 LYS A CA 1
ATOM 758 C C . LYS A 1 94 ? 10.703 -5.777 8.047 1 96 94 LYS A C 1
ATOM 760 O O . LYS A 1 94 ? 9.945 -5.844 7.07 1 96 94 LYS A O 1
ATOM 765 N N . TYR A 1 95 ? 11.453 -4.738 8.312 1 97.06 95 TYR A N 1
ATOM 766 C CA . TYR A 1 95 ? 11.359 -3.549 7.473 1 97.06 95 TYR A CA 1
ATOM 767 C C . TYR A 1 95 ? 12.07 -3.764 6.141 1 97.06 95 TYR A C 1
ATOM 769 O O . TYR A 1 95 ? 11.633 -3.248 5.109 1 97.06 95 TYR A O 1
ATOM 777 N N . LYS A 1 96 ? 13.141 -4.52 6.199 1 96.31 96 LYS A N 1
ATOM 778 C CA . LYS A 1 96 ? 13.867 -4.836 4.973 1 96.31 96 LYS A CA 1
ATOM 779 C C . LYS A 1 96 ? 13.039 -5.734 4.059 1 96.31 96 LYS A C 1
ATOM 781 O O . LYS A 1 96 ? 12.969 -5.504 2.85 1 96.31 96 LYS A O 1
ATOM 786 N N . ILE A 1 97 ? 12.422 -6.688 4.648 1 97.06 97 ILE A N 1
ATOM 787 C CA . ILE A 1 97 ? 11.562 -7.602 3.902 1 97.06 97 ILE A CA 1
ATOM 788 C C . ILE A 1 97 ? 10.383 -6.836 3.311 1 97.06 97 ILE A C 1
ATOM 790 O O . ILE A 1 97 ? 10.055 -6.996 2.133 1 97.06 97 ILE A O 1
ATOM 794 N N . GLU A 1 98 ? 9.781 -5.98 4.137 1 97.75 98 GLU A N 1
ATOM 795 C CA . GLU A 1 98 ? 8.633 -5.207 3.691 1 97.75 98 GLU A CA 1
ATOM 796 C C . GLU A 1 98 ? 9.008 -4.242 2.57 1 97.75 98 GLU A C 1
ATOM 798 O O . GLU A 1 98 ? 8.219 -4.004 1.656 1 97.75 98 GLU A O 1
ATOM 803 N N . ASN A 1 99 ? 10.195 -3.719 2.627 1 98 99 ASN A N 1
ATOM 804 C CA . ASN A 1 99 ? 10.672 -2.861 1.548 1 98 99 ASN A CA 1
ATOM 805 C C . ASN A 1 99 ? 10.68 -3.596 0.21 1 98 99 ASN A C 1
ATOM 807 O O . ASN A 1 99 ? 10.148 -3.096 -0.782 1 98 99 ASN A O 1
ATOM 811 N N . VAL A 1 100 ? 11.234 -4.746 0.187 1 98.19 100 VAL A N 1
ATOM 812 C CA . VAL A 1 100 ? 11.312 -5.527 -1.043 1 98.19 100 VAL A CA 1
ATOM 813 C C . VAL A 1 100 ? 9.906 -5.938 -1.485 1 98.19 100 VAL A C 1
ATOM 815 O O . VAL A 1 100 ? 9.578 -5.871 -2.674 1 98.19 100 VAL A O 1
ATOM 818 N N . ARG A 1 101 ? 9.086 -6.293 -0.523 1 98.44 101 ARG A N 1
ATOM 819 C CA . ARG A 1 101 ? 7.727 -6.719 -0.821 1 98.44 101 ARG A CA 1
ATOM 820 C C . ARG A 1 101 ? 6.941 -5.609 -1.514 1 98.44 101 ARG A C 1
ATOM 822 O O . ARG A 1 101 ? 6.234 -5.855 -2.49 1 98.44 101 ARG A O 1
ATOM 829 N N . LEU A 1 102 ? 7.082 -4.445 -1.054 1 98.19 102 LEU A N 1
ATOM 830 C CA . LEU A 1 102 ? 6.332 -3.32 -1.599 1 98.19 102 LEU A CA 1
ATOM 831 C C . LEU A 1 102 ? 6.84 -2.943 -2.986 1 98.19 102 LEU A C 1
ATOM 833 O O . LEU A 1 102 ? 6.051 -2.615 -3.875 1 98.19 102 LEU A O 1
ATOM 837 N N . VAL A 1 103 ? 8.148 -3.016 -3.178 1 98.25 103 VAL A N 1
ATOM 838 C CA . VAL A 1 103 ? 8.711 -2.775 -4.504 1 98.25 103 VAL A CA 1
ATOM 839 C C . VAL A 1 103 ? 8.227 -3.85 -5.473 1 98.25 103 VAL A C 1
ATOM 841 O O . VAL A 1 103 ? 7.82 -3.541 -6.598 1 98.25 103 VAL A O 1
ATOM 844 N N . ALA A 1 104 ? 8.234 -5.074 -5.02 1 98.69 104 ALA A N 1
ATOM 845 C CA . ALA A 1 104 ? 7.77 -6.188 -5.844 1 98.69 104 ALA A CA 1
ATOM 846 C C . ALA A 1 104 ? 6.293 -6.023 -6.199 1 98.69 104 ALA A C 1
ATOM 848 O O . ALA A 1 104 ? 5.887 -6.309 -7.328 1 98.69 104 ALA A O 1
ATOM 849 N N . ASP A 1 105 ? 5.527 -5.602 -5.25 1 98.44 105 ASP A N 1
ATOM 850 C CA . ASP A 1 105 ? 4.109 -5.348 -5.473 1 98.44 105 ASP A CA 1
ATOM 851 C C . ASP A 1 105 ? 3.9 -4.277 -6.543 1 98.44 105 ASP A C 1
ATOM 853 O O . ASP A 1 105 ? 3.033 -4.418 -7.406 1 98.44 105 ASP A O 1
ATOM 857 N N . GLU A 1 106 ? 4.672 -3.246 -6.465 1 97.94 106 GLU A N 1
ATOM 858 C CA . GLU A 1 106 ? 4.59 -2.195 -7.477 1 97.94 106 GLU A CA 1
ATOM 859 C C . GLU A 1 106 ? 4.941 -2.732 -8.859 1 97.94 106 GLU A C 1
ATOM 861 O O . GLU A 1 106 ? 4.258 -2.428 -9.844 1 97.94 106 GLU A O 1
ATOM 866 N N . VAL A 1 107 ? 6 -3.498 -8.914 1 98.44 107 VAL A N 1
ATOM 867 C CA . VAL A 1 107 ? 6.418 -4.074 -10.188 1 98.44 107 VAL A CA 1
ATOM 868 C C . VAL A 1 107 ? 5.301 -4.949 -10.75 1 98.44 107 VAL A C 1
ATOM 870 O O . VAL A 1 107 ? 4.965 -4.852 -11.93 1 98.44 107 VAL A O 1
ATOM 873 N N . MET A 1 108 ? 4.746 -5.762 -9.891 1 98.62 108 MET A N 1
ATOM 874 C CA . MET A 1 108 ? 3.672 -6.652 -10.32 1 98.62 108 MET A CA 1
ATOM 875 C C . MET A 1 108 ? 2.516 -5.859 -10.922 1 98.62 108 MET A C 1
ATOM 877 O O . MET A 1 108 ? 2.039 -6.18 -12.0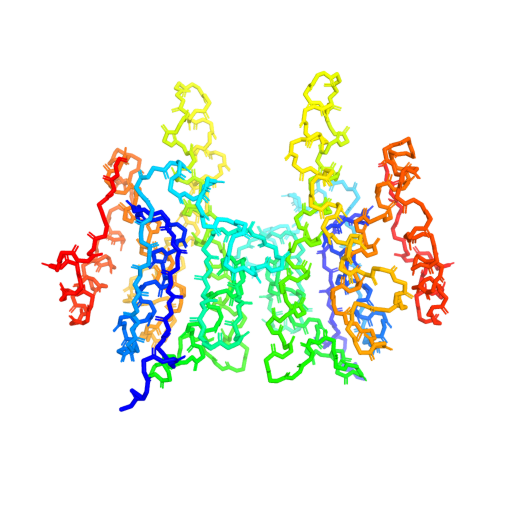08 1 98.62 108 MET A O 1
ATOM 881 N N . MET A 1 109 ? 2.119 -4.812 -10.312 1 98.25 109 MET A N 1
ATOM 882 C CA . MET A 1 109 ? 0.972 -4.023 -10.75 1 98.25 109 MET A CA 1
ATOM 883 C C . MET A 1 109 ? 1.286 -3.279 -12.039 1 98.25 109 MET A C 1
ATOM 885 O O . MET A 1 109 ? 0.423 -3.146 -12.906 1 98.25 109 MET A O 1
ATOM 889 N N . LYS A 1 110 ? 2.498 -2.822 -12.133 1 98.56 110 LYS A N 1
ATOM 890 C CA . LYS A 1 110 ? 2.877 -2.096 -13.344 1 98.56 110 LYS A CA 1
ATOM 891 C C . LYS A 1 110 ? 3.002 -3.039 -14.539 1 98.56 110 LYS A C 1
ATOM 893 O O . LYS A 1 110 ? 2.631 -2.684 -15.656 1 98.56 110 LYS A O 1
ATOM 898 N N . VAL A 1 111 ? 3.553 -4.195 -14.305 1 98.75 111 VAL A N 1
ATOM 899 C CA . VAL A 1 111 ? 3.637 -5.199 -15.367 1 98.75 111 VAL A CA 1
ATOM 900 C C . VAL A 1 111 ? 2.234 -5.582 -15.828 1 98.75 111 VAL A C 1
ATOM 902 O O . VAL A 1 111 ? 1.962 -5.637 -17.031 1 98.75 111 VAL A O 1
ATOM 905 N N . PHE A 1 112 ? 1.352 -5.84 -14.938 1 98.31 112 PHE A N 1
ATOM 906 C CA . PHE A 1 112 ? -0.025 -6.172 -15.289 1 98.31 112 PHE A CA 1
ATOM 907 C C . PHE A 1 112 ? -0.679 -5.023 -16.047 1 98.31 112 PHE A C 1
ATOM 909 O O . PHE A 1 112 ? -1.38 -5.25 -17.047 1 98.31 112 PHE A O 1
ATOM 916 N N . GLY A 1 113 ? -0.428 -3.828 -15.57 1 97.69 113 GLY A N 1
ATOM 917 C CA . GLY A 1 113 ? -0.969 -2.662 -16.25 1 97.69 113 GLY A CA 1
ATOM 918 C C . GLY A 1 113 ? -0.45 -2.506 -17.672 1 97.69 113 GLY A C 1
ATOM 919 O O . GLY A 1 113 ? -1.16 -2.008 -18.547 1 97.69 113 GLY A O 1
ATOM 920 N N . ALA A 1 114 ? 0.745 -2.914 -17.891 1 98.38 114 ALA A N 1
ATOM 921 C CA . ALA A 1 114 ? 1.391 -2.773 -19.188 1 98.38 114 ALA A CA 1
ATOM 922 C C . ALA A 1 114 ? 0.697 -3.635 -20.25 1 98.38 114 ALA A C 1
ATOM 924 O O . ALA A 1 114 ? 0.851 -3.404 -21.453 1 98.38 114 ALA A O 1
ATOM 925 N N . ILE A 1 115 ? -0.032 -4.625 -19.828 1 97.56 115 ILE A N 1
ATOM 926 C CA . ILE A 1 115 ? -0.748 -5.492 -20.75 1 97.56 115 ILE A CA 1
ATOM 927 C C . ILE A 1 115 ? -1.761 -4.672 -21.547 1 97.56 115 ILE A C 1
ATOM 929 O O . ILE A 1 115 ? -2.006 -4.949 -22.719 1 97.56 115 ILE A O 1
ATOM 933 N N . LYS A 1 116 ? -2.299 -3.637 -20.953 1 96.12 116 LYS A N 1
ATOM 934 C CA . LYS A 1 116 ? -3.342 -2.828 -21.578 1 96.12 116 LYS A CA 1
ATOM 935 C C . LYS A 1 116 ? -2.736 -1.69 -22.406 1 96.12 116 LYS A C 1
ATOM 937 O O . LYS A 1 116 ? -3.459 -0.928 -23.047 1 96.12 116 LYS A O 1
ATOM 942 N N . LEU A 1 117 ? -1.444 -1.551 -22.328 1 97.62 117 LEU A N 1
ATOM 943 C CA . LEU A 1 117 ? -0.758 -0.512 -23.094 1 97.62 117 LEU A CA 1
ATOM 944 C C . LEU A 1 117 ? -0.217 -1.066 -24.406 1 97.62 117 LEU A C 1
ATOM 946 O O . LEU A 1 117 ? -0.096 -2.283 -24.562 1 97.62 117 LEU A O 1
ATOM 950 N N . SER A 1 118 ? 0.01 -0.108 -25.344 1 96.88 118 SER A N 1
ATOM 951 C CA . SER A 1 118 ? 0.612 -0.492 -26.625 1 96.88 118 SER A CA 1
ATOM 952 C C . SER A 1 118 ? 1.531 0.604 -27.156 1 96.88 118 SER A C 1
ATOM 954 O O . SER A 1 118 ? 1.521 1.729 -26.641 1 96.88 118 SER A O 1
ATOM 956 N N . GLY A 1 119 ? 2.42 0.179 -28.047 1 96.94 119 GLY A N 1
ATOM 957 C CA . GLY A 1 119 ? 3.285 1.131 -28.719 1 96.94 119 GLY A CA 1
ATOM 958 C C . GLY A 1 119 ? 4.207 1.878 -27.766 1 96.94 119 GLY A C 1
ATOM 959 O O . GLY A 1 119 ? 4.887 1.266 -26.938 1 96.94 119 GLY A O 1
ATOM 960 N N . GLU A 1 120 ? 4.223 3.125 -27.984 1 97.69 120 GLU A N 1
ATOM 961 C CA . GLU A 1 120 ? 5.16 3.98 -27.266 1 97.69 120 GLU A CA 1
ATOM 962 C C . GLU A 1 120 ? 4.816 4.047 -25.781 1 97.69 120 GLU A C 1
ATOM 964 O O . GLU A 1 120 ? 5.707 4.113 -24.938 1 97.69 120 GLU A O 1
ATOM 969 N N . ALA A 1 121 ? 3.578 4.02 -25.531 1 97.19 121 ALA A N 1
ATOM 970 C CA . ALA A 1 121 ? 3.148 4.086 -24.141 1 97.19 121 ALA A CA 1
ATOM 971 C C . ALA A 1 121 ? 3.643 2.875 -23.359 1 97.19 121 ALA A C 1
ATOM 973 O O . ALA A 1 121 ? 4.121 3.014 -22.219 1 97.19 121 ALA A O 1
ATOM 974 N N . GLN A 1 122 ? 3.539 1.697 -23.906 1 98.19 122 GLN A N 1
ATOM 975 C CA . GLN A 1 122 ? 4.008 0.479 -23.25 1 98.19 122 GLN A CA 1
ATOM 976 C C . GLN A 1 122 ? 5.531 0.48 -23.109 1 98.19 122 GLN A C 1
ATOM 978 O O . GLN A 1 122 ? 6.062 0.156 -22.047 1 98.19 122 GLN A O 1
ATOM 983 N N . THR A 1 123 ? 6.156 0.9 -24.156 1 98 123 THR A N 1
ATOM 984 C CA . THR A 1 123 ? 7.613 0.964 -24.156 1 98 123 THR A CA 1
ATOM 985 C C . THR A 1 123 ? 8.117 1.913 -23.062 1 98 123 THR A C 1
ATOM 987 O O . THR A 1 123 ? 9.055 1.592 -22.344 1 98 123 THR A O 1
ATOM 990 N N . ASN A 1 124 ? 7.469 3.014 -22.953 1 98.12 124 ASN A N 1
ATOM 991 C CA . ASN A 1 124 ? 7.855 4.004 -21.953 1 98.12 124 ASN A CA 1
ATOM 992 C C . ASN A 1 124 ? 7.598 3.498 -20.531 1 98.12 124 ASN A C 1
ATOM 994 O O . ASN A 1 124 ? 8.375 3.777 -19.625 1 98.12 124 ASN A O 1
ATOM 998 N N . GLU A 1 125 ? 6.52 2.783 -20.359 1 98.25 125 GLU A N 1
ATOM 999 C CA . GLU A 1 125 ? 6.223 2.195 -19.047 1 98.25 125 GLU A CA 1
ATOM 1000 C C . GLU A 1 125 ? 7.316 1.219 -18.625 1 98.25 125 GLU A C 1
ATOM 1002 O O . GLU A 1 125 ? 7.789 1.266 -17.484 1 98.25 125 GLU A O 1
ATOM 1007 N N . PHE A 1 126 ? 7.75 0.405 -19.484 1 98.62 126 PHE A N 1
ATOM 1008 C CA . PHE A 1 126 ? 8.82 -0.541 -19.188 1 98.62 126 PHE A CA 1
ATOM 1009 C C . PHE A 1 126 ? 10.125 0.191 -18.875 1 98.62 126 PHE A C 1
ATOM 1011 O O . PHE A 1 126 ? 10.766 -0.069 -17.859 1 98.62 126 PHE A O 1
ATOM 1018 N N . LYS A 1 127 ? 10.414 1.145 -19.703 1 98.25 127 LYS A N 1
ATOM 1019 C CA . LYS A 1 127 ? 11.711 1.819 -19.609 1 98.25 127 LYS A CA 1
ATOM 1020 C C . LYS A 1 127 ? 11.805 2.664 -18.344 1 98.25 127 LYS A C 1
ATOM 1022 O O . LYS A 1 127 ? 12.836 2.67 -17.672 1 98.25 127 LYS A O 1
ATOM 1027 N N . THR A 1 128 ? 10.734 3.295 -18.016 1 97.19 128 THR A N 1
ATOM 1028 C CA . THR A 1 128 ? 10.789 4.32 -16.969 1 97.19 128 THR A CA 1
ATOM 1029 C C . THR A 1 128 ? 10.406 3.74 -15.617 1 97.19 128 THR A C 1
ATOM 1031 O O . THR A 1 128 ? 10.93 4.168 -14.586 1 97.19 128 THR A O 1
ATOM 1034 N N . ASN A 1 129 ? 9.578 2.732 -15.609 1 97.12 129 ASN A N 1
ATOM 1035 C CA . ASN A 1 129 ? 8.977 2.354 -14.344 1 97.12 129 ASN A CA 1
ATOM 1036 C C . ASN A 1 129 ? 9.25 0.892 -14 1 97.12 129 ASN A C 1
ATOM 1038 O O . ASN A 1 129 ? 9.5 0.557 -12.844 1 97.12 129 ASN A O 1
ATOM 1042 N N . ILE A 1 130 ? 9.281 0.031 -14.922 1 98.69 130 ILE A N 1
ATOM 1043 C CA . ILE A 1 130 ? 9.32 -1.399 -14.641 1 98.69 130 ILE A CA 1
ATOM 1044 C C . ILE A 1 130 ? 10.773 -1.872 -14.586 1 98.69 130 ILE A C 1
ATOM 1046 O O . ILE A 1 130 ? 11.219 -2.426 -13.578 1 98.69 130 ILE A O 1
ATOM 1050 N N . ILE A 1 131 ? 11.578 -1.59 -15.57 1 98.5 131 ILE A N 1
ATOM 1051 C CA . ILE A 1 131 ? 12.922 -2.139 -15.727 1 98.5 131 ILE A CA 1
ATOM 1052 C C . ILE A 1 131 ? 13.82 -1.624 -14.602 1 98.5 131 ILE A C 1
ATOM 1054 O O . ILE A 1 131 ? 14.562 -2.395 -13.992 1 98.5 131 ILE A O 1
ATOM 1058 N N . PRO A 1 132 ? 13.742 -0.338 -14.266 1 97.06 132 PRO A N 1
ATOM 1059 C CA . PRO A 1 132 ? 14.609 0.129 -13.18 1 97.06 132 PRO A CA 1
ATOM 1060 C C . PRO A 1 132 ? 14.359 -0.605 -11.867 1 97.06 132 PRO A C 1
ATOM 1062 O O . PRO A 1 132 ? 15.305 -1.001 -11.18 1 97.06 132 PRO A O 1
ATOM 1065 N N . LYS A 1 133 ? 13.125 -0.813 -11.531 1 97.62 133 LYS A N 1
ATOM 1066 C CA . LYS A 1 133 ? 12.797 -1.495 -10.281 1 97.62 133 LYS A CA 1
ATOM 1067 C C . LYS A 1 133 ? 13.125 -2.984 -10.367 1 97.62 133 LYS A C 1
ATOM 1069 O O . LYS A 1 133 ? 13.57 -3.584 -9.391 1 97.62 133 LYS A O 1
ATOM 1074 N N . LEU A 1 134 ? 12.867 -3.541 -11.516 1 98.38 134 LEU A N 1
ATOM 1075 C CA . LEU A 1 134 ? 13.219 -4.941 -11.734 1 98.38 134 LEU A CA 1
ATOM 1076 C C . LEU A 1 134 ? 14.719 -5.156 -11.594 1 98.38 134 LEU A C 1
ATOM 1078 O O . LEU A 1 134 ? 15.156 -6.168 -11.039 1 98.38 134 LEU A O 1
ATOM 1082 N N . THR A 1 135 ? 15.445 -4.246 -12.078 1 98.19 135 THR A N 1
ATOM 1083 C CA . THR A 1 135 ? 16.906 -4.312 -11.984 1 98.19 135 THR A CA 1
ATOM 1084 C C . THR A 1 135 ? 17.344 -4.262 -10.531 1 98.19 135 THR A C 1
ATOM 1086 O O . THR A 1 135 ? 18.281 -4.965 -10.141 1 98.19 135 THR A O 1
ATOM 1089 N N . LEU A 1 136 ? 16.734 -3.449 -9.758 1 96.94 136 LEU A N 1
ATOM 1090 C CA . LEU A 1 136 ? 17.047 -3.363 -8.336 1 96.94 136 LEU A CA 1
ATOM 1091 C C . LEU A 1 136 ? 16.734 -4.672 -7.629 1 96.94 136 LEU A C 1
ATOM 1093 O O . LEU A 1 136 ? 17.5 -5.133 -6.785 1 96.94 136 LEU A O 1
ATOM 1097 N N . LEU A 1 137 ? 15.609 -5.273 -7.914 1 98.56 137 LEU A N 1
ATOM 1098 C CA . LEU A 1 137 ? 15.25 -6.566 -7.34 1 98.56 137 LEU A CA 1
ATOM 1099 C C . LEU A 1 137 ? 16.266 -7.633 -7.727 1 98.56 137 LEU A C 1
ATOM 1101 O O . LEU A 1 137 ? 16.672 -8.445 -6.891 1 98.56 137 LEU A O 1
ATOM 1105 N N . GLN A 1 138 ? 16.625 -7.59 -8.969 1 98.56 138 GLN A N 1
ATOM 1106 C CA . GLN A 1 138 ? 17.625 -8.531 -9.469 1 98.56 138 GLN A CA 1
ATOM 1107 C C . GLN A 1 138 ? 18.938 -8.406 -8.695 1 98.56 138 GLN A C 1
ATOM 1109 O O . GLN A 1 138 ? 19.5 -9.406 -8.25 1 98.56 138 GLN A O 1
ATOM 1114 N N . LYS A 1 139 ? 19.344 -7.188 -8.547 1 97.12 139 LYS A N 1
ATOM 1115 C CA . LYS A 1 139 ? 20.594 -6.922 -7.832 1 97.12 139 LYS A CA 1
ATOM 1116 C C . LYS A 1 139 ? 20.5 -7.395 -6.383 1 97.12 139 LYS A C 1
ATOM 1118 O O . LYS A 1 139 ? 21.469 -7.953 -5.848 1 97.12 139 LYS A O 1
ATOM 1123 N N . HIS A 1 140 ? 19.422 -7.152 -5.777 1 96.56 140 HIS A N 1
ATOM 1124 C CA . HIS A 1 140 ? 19.234 -7.539 -4.379 1 96.56 140 HIS A CA 1
ATOM 1125 C C . HIS A 1 140 ? 19.203 -9.055 -4.23 1 96.56 140 HIS A C 1
ATOM 1127 O O . HIS A 1 140 ? 19.734 -9.602 -3.256 1 96.56 140 HIS A O 1
ATOM 1133 N N . LEU A 1 141 ? 18.594 -9.727 -5.117 1 97.81 141 LEU A N 1
ATOM 1134 C CA . LEU A 1 141 ? 18.531 -11.18 -5.051 1 97.81 141 LEU A CA 1
ATOM 1135 C C . LEU A 1 141 ? 19.891 -11.797 -5.316 1 97.81 141 LEU A C 1
ATOM 1137 O O . LEU A 1 141 ? 20.359 -12.641 -4.539 1 97.81 141 LEU A O 1
ATOM 1141 N N . GLY A 1 142 ? 20.516 -11.352 -6.387 1 96.38 142 GLY A N 1
ATOM 1142 C CA . GLY A 1 142 ? 21.812 -11.922 -6.766 1 96.38 142 GLY A CA 1
ATOM 1143 C C . GLY A 1 142 ? 21.75 -13.414 -7.012 1 96.38 142 GLY A C 1
ATOM 1144 O O . GLY A 1 142 ? 20.938 -13.891 -7.801 1 96.38 142 GLY A O 1
ATOM 1145 N N . ASN A 1 143 ? 22.594 -14.109 -6.238 1 95.06 143 ASN A N 1
ATOM 1146 C CA . ASN A 1 143 ? 22.656 -15.562 -6.406 1 95.06 143 ASN A CA 1
ATOM 1147 C C . ASN A 1 143 ? 21.984 -16.281 -5.246 1 95.06 143 ASN A C 1
ATOM 1149 O O . ASN A 1 143 ? 22.125 -17.5 -5.094 1 95.06 143 ASN A O 1
ATOM 1153 N N . LYS A 1 144 ? 21.281 -15.578 -4.508 1 96.5 144 LYS A N 1
ATOM 1154 C CA . LYS A 1 144 ? 20.609 -16.156 -3.354 1 96.5 144 LYS A CA 1
ATOM 1155 C C . LYS A 1 144 ? 19.391 -16.984 -3.783 1 96.5 144 LYS A C 1
ATOM 1157 O O . LYS A 1 144 ? 18.766 -16.672 -4.797 1 96.5 144 LYS A O 1
ATOM 1162 N N . VAL A 1 145 ? 19.062 -17.844 -2.951 1 96.69 145 VAL A N 1
ATOM 1163 C CA . VAL A 1 145 ? 17.875 -18.641 -3.201 1 96.69 145 VAL A CA 1
ATOM 1164 C C . VAL A 1 145 ? 16.625 -17.812 -2.877 1 96.69 145 VAL A C 1
ATOM 1166 O O . VAL A 1 145 ? 15.633 -17.875 -3.604 1 96.69 145 VAL A O 1
ATOM 1169 N N . TYR A 1 146 ? 16.672 -17.125 -1.753 1 97.25 146 TYR A N 1
ATOM 1170 C CA . TYR A 1 146 ? 15.664 -16.188 -1.294 1 97.25 146 TYR A CA 1
ATOM 1171 C C . TYR A 1 146 ? 16.281 -14.836 -0.98 1 97.25 146 TYR A C 1
ATOM 1173 O O . TYR A 1 146 ? 17.5 -14.727 -0.792 1 97.25 146 TYR A O 1
ATOM 1181 N N . PHE A 1 147 ? 15.461 -13.844 -0.882 1 97.06 147 PHE A N 1
ATOM 1182 C CA . PHE A 1 147 ? 15.961 -12.484 -0.685 1 97.06 147 PHE A CA 1
ATOM 1183 C C . PHE A 1 147 ? 16.672 -12.359 0.652 1 97.06 147 PHE A C 1
ATOM 1185 O O . PHE A 1 147 ? 17.641 -11.602 0.776 1 97.06 147 PHE A O 1
ATOM 1192 N N . PHE A 1 148 ? 16.078 -13.07 1.669 1 94.62 148 PHE A N 1
ATOM 1193 C CA . PHE A 1 148 ? 16.641 -12.844 3.002 1 94.62 148 PHE A CA 1
ATOM 1194 C C . PHE A 1 148 ? 16.953 -14.172 3.686 1 94.62 148 PHE A C 1
ATOM 1196 O O . PHE A 1 148 ? 16.078 -15.023 3.83 1 94.62 148 PHE A O 1
ATOM 1203 N N . ASP A 1 149 ? 18.125 -14.32 4.184 1 88.12 149 ASP A N 1
ATOM 1204 C CA . ASP A 1 149 ? 18.625 -15.375 5.059 1 88.12 149 ASP A CA 1
ATOM 1205 C C . ASP A 1 149 ? 18.266 -16.75 4.52 1 88.12 149 ASP A C 1
ATOM 1207 O O . ASP A 1 149 ? 17.922 -17.656 5.289 1 88.12 149 ASP A O 1
ATOM 1211 N N . ASN A 1 150 ? 18.094 -16.922 3.281 1 84.12 150 ASN A N 1
ATOM 1212 C CA . ASN A 1 150 ? 17.781 -18.188 2.609 1 84.12 150 ASN A CA 1
ATOM 1213 C C . ASN A 1 150 ? 16.453 -18.766 3.109 1 84.12 150 ASN A C 1
ATOM 1215 O O . ASN A 1 150 ? 16.281 -19.984 3.129 1 84.12 150 ASN A O 1
ATOM 1219 N N . LYS A 1 151 ? 15.656 -17.875 3.666 1 93 151 LYS A N 1
ATOM 1220 C CA . LYS A 1 151 ? 14.32 -18.281 4.09 1 93 151 LYS A CA 1
ATOM 1221 C C . LY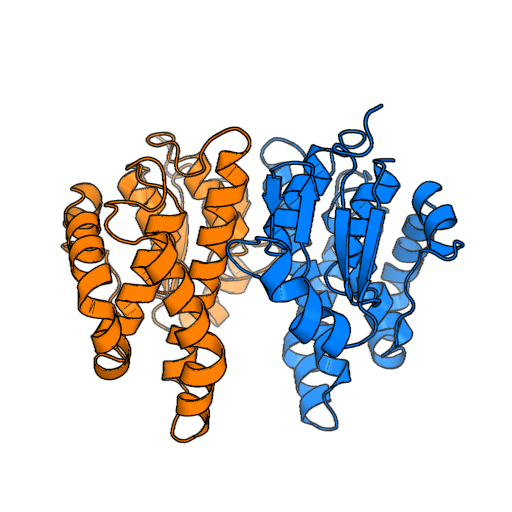S A 1 151 ? 13.242 -17.562 3.277 1 93 151 LYS A C 1
ATOM 1223 O O . LYS A 1 151 ? 13.375 -16.375 2.973 1 93 151 LYS A O 1
ATOM 1228 N N . LEU A 1 152 ? 12.227 -18.344 3.057 1 96.25 152 LEU A N 1
ATOM 1229 C CA . LEU A 1 152 ? 11.086 -17.812 2.318 1 96.25 152 LEU A CA 1
ATOM 1230 C C . LEU A 1 152 ? 10.43 -16.672 3.088 1 96.25 152 LEU A C 1
ATOM 1232 O O . LEU A 1 152 ? 10.219 -16.766 4.301 1 96.25 152 LEU A O 1
ATOM 1236 N N . SER A 1 153 ? 10.18 -15.57 2.416 1 96.75 153 SER A N 1
ATOM 1237 C CA . SER A 1 153 ? 9.461 -14.438 2.99 1 96.75 153 SER A CA 1
ATOM 1238 C C . SER A 1 153 ? 8.414 -13.898 2.02 1 96.75 153 SER A C 1
ATOM 1240 O O . SER A 1 153 ? 8.328 -14.352 0.874 1 96.75 153 SER A O 1
ATOM 1242 N N . VAL A 1 154 ? 7.621 -12.945 2.418 1 97.44 154 VAL A N 1
ATOM 1243 C CA . VAL A 1 154 ? 6.598 -12.32 1.579 1 97.44 154 VAL A CA 1
ATOM 1244 C C . VAL A 1 154 ? 7.262 -11.594 0.414 1 97.44 154 VAL A C 1
ATOM 1246 O O . VAL A 1 154 ? 6.656 -11.422 -0.645 1 97.44 154 VAL A O 1
ATOM 1249 N N . ALA A 1 155 ? 8.508 -11.156 0.6 1 97.81 155 ALA A N 1
ATOM 1250 C CA . ALA A 1 155 ? 9.25 -10.539 -0.499 1 97.81 155 ALA A CA 1
ATOM 1251 C C . ALA A 1 155 ? 9.391 -11.5 -1.674 1 97.81 155 ALA A C 1
ATOM 1253 O O . ALA A 1 155 ? 9.211 -11.109 -2.83 1 97.81 155 ALA A O 1
ATOM 1254 N N . ASP A 1 156 ? 9.656 -12.719 -1.382 1 98.44 156 ASP A N 1
ATOM 1255 C CA . ASP A 1 156 ? 9.812 -13.742 -2.414 1 98.44 156 ASP A CA 1
ATOM 1256 C C . ASP A 1 156 ? 8.484 -14.023 -3.109 1 98.44 156 ASP A C 1
ATOM 1258 O O . ASP A 1 156 ? 8.438 -14.164 -4.332 1 98.44 156 ASP A O 1
ATOM 1262 N N . ILE A 1 157 ? 7.469 -14.086 -2.354 1 98.5 157 ILE A N 1
ATOM 1263 C CA . ILE A 1 157 ? 6.145 -14.438 -2.855 1 98.5 157 ILE A CA 1
ATOM 1264 C C . ILE A 1 157 ? 5.66 -13.367 -3.832 1 98.5 157 ILE A C 1
ATOM 1266 O O . ILE A 1 157 ? 5.195 -13.68 -4.93 1 98.5 157 ILE A O 1
ATOM 1270 N N . TYR A 1 158 ? 5.801 -12.133 -3.469 1 98.81 158 TYR A N 1
ATOM 1271 C CA . TYR A 1 158 ? 5.359 -11.039 -4.324 1 98.81 158 TYR A CA 1
ATOM 1272 C C . TYR A 1 158 ? 6.25 -10.914 -5.555 1 98.81 158 TYR A C 1
ATOM 1274 O O . TYR A 1 158 ? 5.766 -10.633 -6.652 1 98.81 158 TYR A O 1
ATOM 1282 N N . THR A 1 159 ? 7.547 -11.102 -5.328 1 98.88 159 THR A N 1
ATOM 1283 C CA . THR A 1 159 ? 8.445 -11.055 -6.473 1 98.88 159 THR A CA 1
ATOM 1284 C C . THR A 1 159 ? 8.094 -12.141 -7.484 1 98.88 159 THR A C 1
ATOM 1286 O O . THR A 1 159 ? 7.961 -11.867 -8.68 1 98.88 159 THR A O 1
ATOM 1289 N N . TYR A 1 160 ? 7.891 -13.344 -6.992 1 98.81 160 TYR A N 1
ATOM 1290 C CA . TYR A 1 160 ? 7.5 -14.422 -7.887 1 98.81 160 TYR A CA 1
ATOM 1291 C C . TYR A 1 160 ? 6.223 -14.07 -8.641 1 98.81 160 TYR A C 1
ATOM 1293 O O . TYR A 1 160 ? 6.125 -14.305 -9.852 1 98.81 160 TYR A O 1
ATOM 1301 N N . SER A 1 161 ? 5.242 -13.547 -7.988 1 98.69 161 SER A N 1
ATOM 1302 C CA . SER A 1 161 ? 3.949 -13.25 -8.594 1 98.69 161 SER A CA 1
ATOM 1303 C C . SER A 1 161 ? 4.094 -12.266 -9.75 1 98.69 161 SER A C 1
ATOM 1305 O O . SER A 1 161 ? 3.453 -12.422 -10.789 1 98.69 161 SER A O 1
ATOM 1307 N N . GLY A 1 162 ? 4.969 -11.242 -9.57 1 98.69 162 GLY A N 1
ATOM 1308 C CA . GLY A 1 162 ? 5.23 -10.305 -10.648 1 98.69 162 GLY A CA 1
ATOM 1309 C C . GLY A 1 162 ? 5.98 -10.922 -11.812 1 98.69 162 GLY A C 1
ATOM 1310 O O . GLY A 1 162 ? 5.668 -10.656 -12.977 1 98.69 162 GLY A O 1
ATOM 1311 N N . LEU A 1 163 ? 6.949 -11.734 -11.461 1 98.81 163 LEU A N 1
ATOM 1312 C CA . LEU A 1 163 ? 7.766 -12.383 -12.484 1 98.81 163 LEU A CA 1
ATOM 1313 C C . LEU A 1 163 ? 6.938 -13.359 -13.305 1 98.81 163 LEU A C 1
ATOM 1315 O O . LEU A 1 163 ? 7.176 -13.531 -14.5 1 98.81 163 LEU A O 1
ATOM 1319 N N . TYR A 1 164 ? 5.98 -13.977 -12.633 1 98.5 164 TYR A N 1
ATOM 1320 C CA . TYR A 1 164 ? 5.078 -14.883 -13.336 1 98.5 164 TYR A CA 1
ATOM 1321 C C . TYR A 1 164 ? 4.359 -14.164 -14.469 1 98.5 164 TYR A C 1
ATOM 1323 O O . TYR A 1 164 ? 4.324 -14.656 -15.602 1 98.5 164 TYR A O 1
ATOM 1331 N N . ILE A 1 165 ? 3.82 -12.992 -14.219 1 98.69 165 ILE A N 1
ATOM 1332 C CA . ILE A 1 165 ? 3.109 -12.227 -15.234 1 98.69 165 ILE A CA 1
ATOM 1333 C C . ILE A 1 165 ? 4.09 -11.758 -16.312 1 98.69 165 ILE A C 1
ATOM 1335 O O . ILE A 1 165 ? 3.818 -11.891 -17.5 1 98.69 165 ILE A O 1
ATOM 1339 N N . LEU A 1 166 ? 5.219 -11.258 -15.852 1 98.81 166 LEU A N 1
ATOM 1340 C CA . LEU A 1 166 ? 6.219 -10.727 -16.766 1 98.81 166 LEU A CA 1
ATOM 1341 C C . LEU A 1 166 ? 6.688 -11.805 -17.734 1 98.81 166 LEU A C 1
ATOM 1343 O O . LEU A 1 166 ? 6.715 -11.586 -18.953 1 98.81 166 LEU A O 1
ATOM 1347 N N . LYS A 1 167 ? 7.047 -12.93 -17.203 1 98.38 167 LYS A N 1
ATOM 1348 C CA . LYS A 1 167 ? 7.582 -14.023 -18 1 98.38 167 LYS A CA 1
ATOM 1349 C C . LYS A 1 167 ? 6.551 -14.516 -19.016 1 98.38 167 LYS A C 1
ATOM 1351 O O . LYS A 1 167 ? 6.898 -14.844 -20.141 1 98.38 167 LYS A O 1
ATOM 1356 N N . ASN A 1 168 ? 5.305 -14.508 -18.703 1 98.12 168 ASN A N 1
ATOM 1357 C CA . ASN A 1 168 ? 4.266 -15.086 -19.547 1 98.12 168 ASN A CA 1
ATOM 1358 C C . ASN A 1 168 ? 3.73 -14.078 -20.562 1 98.12 168 ASN A C 1
ATOM 1360 O O . ASN A 1 168 ? 3.369 -14.438 -21.688 1 98.12 168 ASN A O 1
ATOM 1364 N N . LYS A 1 169 ? 3.684 -12.797 -20.25 1 98.31 169 LYS A N 1
ATOM 1365 C CA . LYS A 1 169 ? 3.025 -11.812 -21.109 1 98.31 169 LYS A CA 1
ATOM 1366 C C . LYS A 1 169 ? 4.051 -10.977 -21.875 1 98.31 169 LYS A C 1
ATOM 1368 O O . LYS A 1 169 ? 3.73 -10.391 -22.906 1 98.31 169 LYS A O 1
ATOM 1373 N N . PHE A 1 170 ? 5.27 -10.969 -21.312 1 98.44 170 PHE A N 1
ATOM 1374 C CA . PHE A 1 170 ? 6.312 -10.156 -21.922 1 98.44 170 PHE A CA 1
ATOM 1375 C C . PHE A 1 170 ? 7.641 -10.906 -21.938 1 98.44 170 PHE A C 1
ATOM 1377 O O . PHE A 1 170 ? 8.641 -10.43 -21.391 1 98.44 170 PHE A O 1
ATOM 1384 N N . PRO A 1 171 ? 7.742 -12.023 -22.641 1 98.12 171 PRO A N 1
ATOM 1385 C CA . PRO A 1 171 ? 8.945 -12.859 -22.609 1 98.12 171 PRO A CA 1
ATOM 1386 C C . PRO A 1 171 ? 10.188 -12.117 -23.109 1 98.12 171 PRO A C 1
ATOM 1388 O O . PRO A 1 171 ? 11.297 -12.375 -22.625 1 98.12 171 PRO A O 1
ATOM 1391 N N . GLU A 1 172 ? 10.039 -11.211 -23.984 1 97.94 172 GLU A N 1
ATOM 1392 C CA . GLU A 1 172 ? 11.188 -10.461 -24.5 1 97.94 172 GLU A CA 1
ATOM 1393 C C . GLU A 1 172 ? 11.758 -9.523 -23.438 1 97.94 172 GLU A C 1
ATOM 1395 O O . GLU A 1 172 ? 12.977 -9.406 -23.297 1 97.94 172 GLU A O 1
ATOM 1400 N N . GLN A 1 173 ? 10.859 -8.875 -22.75 1 98.12 173 GLN A N 1
ATOM 1401 C CA . GLN A 1 173 ? 11.289 -7.973 -21.688 1 98.12 173 GLN A CA 1
ATOM 1402 C C . GLN A 1 173 ? 11.828 -8.758 -20.484 1 98.12 173 GLN A C 1
ATOM 1404 O O . GLN A 1 173 ? 12.625 -8.234 -19.703 1 98.12 173 GLN A O 1
ATOM 1409 N N . TYR A 1 174 ? 11.422 -10.008 -20.359 1 98.62 174 TYR A N 1
ATOM 1410 C CA . TYR A 1 174 ? 11.867 -10.867 -19.266 1 98.62 174 TYR A CA 1
ATOM 1411 C C . TYR A 1 174 ? 13.258 -11.422 -19.547 1 98.62 174 TYR A C 1
ATOM 1413 O O . TYR A 1 174 ? 14.031 -11.656 -18.609 1 98.62 174 TYR A O 1
ATOM 1421 N N . GLN A 1 175 ? 13.633 -11.625 -20.703 1 98.62 175 GLN A N 1
ATOM 1422 C CA . GLN A 1 175 ? 14.797 -12.398 -21.125 1 98.62 175 GLN A CA 1
ATOM 1423 C C . GLN A 1 175 ? 16.078 -11.859 -20.5 1 98.62 175 GLN A C 1
ATOM 1425 O O . GLN A 1 175 ? 16.922 -12.633 -20.047 1 98.62 175 GLN A O 1
ATOM 1430 N N . PRO A 1 176 ? 16.219 -10.539 -20.453 1 98.38 176 PRO A N 1
ATOM 1431 C CA . PRO A 1 176 ? 17.453 -10.016 -19.859 1 98.38 176 PRO A CA 1
ATOM 1432 C C . PRO A 1 176 ? 17.594 -10.383 -18.391 1 98.38 176 PRO A C 1
ATOM 1434 O O . PRO A 1 176 ? 18.703 -10.32 -17.844 1 98.38 176 PRO A O 1
ATOM 1437 N N . PHE A 1 177 ? 16.547 -10.812 -17.797 1 98.69 177 PHE A N 1
ATOM 1438 C CA . PHE A 1 177 ? 16.562 -11.062 -16.359 1 98.69 177 PHE A CA 1
ATOM 1439 C C . PHE A 1 177 ? 16.547 -12.562 -16.078 1 98.69 177 PHE A C 1
ATOM 1441 O O . PHE A 1 177 ? 16.656 -12.984 -14.922 1 98.69 177 PHE A O 1
ATOM 1448 N N . ALA A 1 178 ? 16.531 -13.391 -17.062 1 98.62 178 ALA A N 1
ATOM 1449 C CA . ALA A 1 178 ? 16.25 -14.828 -16.938 1 98.62 178 ALA A CA 1
ATOM 1450 C C . ALA A 1 178 ? 17.359 -15.531 -16.172 1 98.62 178 ALA A C 1
ATOM 1452 O O . ALA A 1 178 ? 17.094 -16.453 -15.398 1 98.62 178 ALA A O 1
ATOM 1453 N N . ALA A 1 179 ? 18.547 -15.117 -16.344 1 98.38 179 ALA A N 1
ATOM 1454 C CA . ALA A 1 179 ? 19.672 -15.789 -15.695 1 98.38 179 ALA A CA 1
ATOM 1455 C C . ALA A 1 179 ? 19.531 -15.742 -14.18 1 98.38 179 ALA A C 1
ATOM 1457 O O . ALA A 1 179 ? 19.891 -16.703 -13.484 1 98.38 179 ALA A O 1
ATOM 1458 N N . THR A 1 180 ? 19.062 -14.672 -13.648 1 98.62 180 THR A N 1
ATOM 1459 C CA . THR A 1 180 ? 18.891 -14.5 -12.203 1 98.62 180 THR A CA 1
ATOM 1460 C C . THR A 1 180 ? 17.562 -15.078 -11.734 1 98.62 180 THR A C 1
ATOM 1462 O O . THR A 1 180 ? 17.516 -15.789 -10.727 1 98.62 180 THR A O 1
ATOM 1465 N N . PHE A 1 181 ? 16.516 -14.836 -12.5 1 98.75 181 PHE A N 1
ATOM 1466 C CA . PHE A 1 181 ? 15.18 -15.07 -11.953 1 98.75 181 PHE A CA 1
ATOM 1467 C C . PHE A 1 181 ? 14.688 -16.469 -12.32 1 98.75 181 PHE A C 1
ATOM 1469 O O . PHE A 1 181 ? 13.781 -17 -11.672 1 98.75 181 PHE A O 1
ATOM 1476 N N . ASP A 1 182 ? 15.266 -17.125 -13.32 1 98.75 182 ASP A N 1
ATOM 1477 C CA . ASP A 1 182 ? 14.82 -18.484 -13.641 1 98.75 182 ASP A CA 1
ATOM 1478 C C . ASP A 1 182 ? 15.078 -19.438 -12.469 1 98.75 182 ASP A C 1
ATOM 1480 O O . ASP A 1 182 ? 14.188 -20.172 -12.062 1 98.75 182 ASP A O 1
ATOM 1484 N N . PRO A 1 183 ? 16.328 -19.422 -11.93 1 98.31 183 PRO A N 1
ATOM 1485 C CA . PRO A 1 183 ? 16.547 -20.281 -10.773 1 98.31 183 PRO A CA 1
ATOM 1486 C C . PRO A 1 183 ? 15.641 -19.938 -9.594 1 98.31 183 PRO A C 1
ATOM 1488 O O . PRO A 1 183 ? 15.172 -20.828 -8.883 1 98.31 183 PRO A O 1
ATOM 1491 N N . PHE A 1 184 ? 15.43 -18.703 -9.359 1 98.5 184 PHE A N 1
ATOM 1492 C CA . PHE A 1 184 ? 14.539 -18.234 -8.305 1 98.5 184 PHE A CA 1
ATOM 1493 C C . PHE A 1 184 ? 13.125 -18.781 -8.508 1 98.5 184 PHE A C 1
ATOM 1495 O O . PHE A 1 184 ? 12.516 -19.297 -7.57 1 98.5 184 PHE A O 1
ATOM 1502 N N . ILE A 1 185 ? 12.586 -18.641 -9.734 1 98.69 185 ILE A N 1
ATOM 1503 C CA . ILE A 1 185 ? 11.258 -19.109 -10.094 1 98.69 185 ILE A CA 1
ATOM 1504 C C . ILE A 1 185 ? 11.172 -20.609 -9.906 1 98.69 185 ILE A C 1
ATOM 1506 O O . ILE A 1 185 ? 10.219 -21.125 -9.312 1 98.69 185 ILE A O 1
ATOM 1510 N N . LYS A 1 186 ? 12.164 -21.297 -10.422 1 98.38 186 LYS A N 1
ATOM 1511 C CA . LYS A 1 186 ? 12.195 -22.75 -10.289 1 98.38 186 LYS A CA 1
ATOM 1512 C C . LYS A 1 186 ? 12.156 -23.156 -8.82 1 98.38 186 LYS A C 1
ATOM 1514 O O . LYS A 1 186 ? 11.438 -24.094 -8.453 1 98.38 186 LYS A O 1
ATOM 1519 N N . ASN A 1 187 ? 12.938 -22.578 -8 1 97.75 187 ASN A N 1
ATOM 1520 C CA . ASN A 1 187 ? 12.953 -22.844 -6.566 1 97.75 187 ASN A CA 1
ATOM 1521 C C . ASN A 1 187 ? 11.578 -22.609 -5.938 1 97.75 187 ASN A C 1
ATOM 1523 O O . ASN A 1 187 ? 11.094 -23.438 -5.18 1 97.75 187 ASN A O 1
ATOM 1527 N N . PHE A 1 188 ? 10.961 -21.5 -6.23 1 98.25 188 PHE A N 1
ATOM 1528 C CA . PHE A 1 188 ? 9.656 -21.156 -5.668 1 98.25 188 PHE A CA 1
ATOM 1529 C C . PHE A 1 188 ? 8.602 -22.172 -6.082 1 98.25 188 PHE A C 1
ATOM 1531 O O . PHE A 1 188 ? 7.824 -22.641 -5.25 1 98.25 188 PHE A O 1
ATOM 1538 N N . GLU A 1 189 ? 8.617 -22.547 -7.344 1 98.31 189 GLU A N 1
ATOM 1539 C CA . GLU A 1 189 ? 7.617 -23.469 -7.887 1 98.31 189 GLU A CA 1
ATOM 1540 C C . GLU A 1 189 ? 7.824 -24.891 -7.363 1 98.31 189 GLU A C 1
ATOM 1542 O O . GLU A 1 189 ? 6.934 -25.734 -7.473 1 98.31 189 GLU A O 1
ATOM 1547 N N . SER A 1 190 ? 8.984 -25.109 -6.82 1 97.81 190 SER A N 1
ATOM 1548 C CA . SER A 1 190 ? 9.289 -26.422 -6.285 1 97.81 190 SER A CA 1
ATOM 1549 C C . SER A 1 190 ? 8.789 -26.562 -4.848 1 97.81 190 SER A C 1
ATOM 1551 O O . SER A 1 190 ? 8.789 -27.672 -4.293 1 97.81 190 SER A O 1
ATOM 1553 N N . ILE A 1 191 ? 8.422 -25.484 -4.215 1 97.06 191 ILE A N 1
ATOM 1554 C CA . ILE A 1 191 ? 7.797 -25.594 -2.9 1 97.06 191 ILE A CA 1
ATOM 1555 C C . ILE A 1 191 ? 6.586 -26.516 -2.98 1 97.06 191 ILE A C 1
ATOM 1557 O O . ILE A 1 191 ? 5.676 -26.297 -3.787 1 97.06 191 ILE A O 1
ATOM 1561 N N . PRO A 1 192 ? 6.531 -27.516 -2.129 1 97.44 192 PRO A N 1
ATOM 1562 C CA . PRO A 1 192 ? 5.52 -28.562 -2.293 1 97.44 192 PRO A CA 1
ATOM 1563 C C . PRO A 1 192 ? 4.098 -28.016 -2.324 1 97.44 192 PRO A C 1
ATOM 1565 O O . PRO A 1 192 ? 3.297 -28.406 -3.178 1 97.44 192 PRO A O 1
ATOM 1568 N N . GLN A 1 193 ? 3.766 -27.109 -1.495 1 96.81 193 GLN A N 1
ATOM 1569 C CA . GLN A 1 193 ? 2.428 -26.531 -1.442 1 96.81 193 GLN A CA 1
ATOM 1570 C C . GLN A 1 193 ? 2.115 -25.75 -2.715 1 96.81 193 GLN A C 1
ATOM 1572 O O . GLN A 1 193 ? 0.973 -25.734 -3.18 1 96.81 193 GLN A O 1
ATOM 1577 N N . ILE A 1 194 ? 3.131 -25.062 -3.223 1 97.81 194 ILE A N 1
ATOM 1578 C CA . ILE A 1 194 ? 2.947 -24.266 -4.426 1 97.81 194 ILE A CA 1
ATOM 1579 C C . ILE A 1 194 ? 2.781 -25.172 -5.637 1 97.81 194 ILE A C 1
ATOM 1581 O O . ILE A 1 194 ? 1.89 -24.969 -6.465 1 97.81 194 ILE A O 1
ATOM 1585 N N . LYS A 1 195 ? 3.625 -26.156 -5.691 1 98.06 195 LYS A N 1
ATOM 1586 C CA . LYS A 1 195 ? 3.547 -27.125 -6.777 1 98.06 195 LYS A CA 1
ATOM 1587 C C . LYS A 1 195 ? 2.168 -27.781 -6.832 1 98.06 195 LYS A C 1
ATOM 1589 O O . LYS A 1 195 ? 1.562 -27.875 -7.898 1 98.06 195 LYS A O 1
ATOM 1594 N N . GLU A 1 196 ? 1.707 -28.203 -5.688 1 97.81 196 GLU A N 1
ATOM 1595 C CA . GLU A 1 196 ? 0.388 -28.828 -5.594 1 97.81 196 GLU A CA 1
ATOM 1596 C C . GLU A 1 196 ? -0.71 -27.859 -6.016 1 97.81 196 GLU A C 1
ATOM 1598 O O . GLU A 1 196 ? -1.596 -28.203 -6.797 1 97.81 196 GLU A O 1
ATOM 1603 N N . TYR A 1 197 ? -0.654 -26.656 -5.48 1 97.88 197 TYR A N 1
ATOM 1604 C CA . TYR A 1 197 ? -1.653 -25.641 -5.773 1 97.88 197 TYR A CA 1
ATOM 1605 C C . TYR A 1 197 ? -1.688 -25.312 -7.262 1 97.88 197 TYR A C 1
ATOM 1607 O O . TYR A 1 197 ? -2.76 -25.266 -7.867 1 97.88 197 TYR A O 1
ATOM 1615 N N . GLN A 1 198 ? -0.495 -25.109 -7.879 1 97.81 198 GLN A N 1
ATOM 1616 C CA . GLN A 1 198 ? -0.408 -24.703 -9.281 1 97.81 198 GLN A CA 1
ATOM 1617 C C . GLN A 1 198 ? -0.847 -25.828 -10.211 1 97.81 198 GLN A C 1
ATOM 1619 O O . GLN A 1 198 ? -1.204 -25.594 -11.367 1 97.81 198 GLN A O 1
ATOM 1624 N N . SER A 1 199 ? -0.844 -27.062 -9.711 1 96.94 199 SER A N 1
ATOM 1625 C CA . SER A 1 199 ? -1.267 -28.219 -10.5 1 96.94 199 SER A CA 1
ATOM 1626 C C . SER A 1 199 ? -2.752 -28.5 -10.305 1 96.94 199 SER A C 1
ATOM 1628 O O . SER A 1 199 ? -3.312 -29.375 -10.977 1 96.94 199 SER A O 1
ATOM 1630 N N . SER A 1 200 ? -3.383 -27.781 -9.453 1 96.62 200 SER A N 1
ATOM 1631 C CA . SER A 1 200 ? -4.785 -28.031 -9.125 1 96.62 200 SER A CA 1
ATOM 1632 C C . SER A 1 200 ? -5.711 -27.188 -9.984 1 96.62 200 SER A C 1
ATOM 1634 O O . SER A 1 200 ? -5.266 -26.234 -10.641 1 96.62 200 SER A O 1
ATOM 1636 N N . ASP A 1 201 ? -7.078 -27.453 -9.891 1 94.94 201 ASP A N 1
ATOM 1637 C CA . ASP A 1 201 ? -8.094 -26.719 -10.633 1 94.94 201 ASP A CA 1
ATOM 1638 C C . ASP A 1 201 ? -8.391 -25.375 -9.961 1 94.94 201 ASP A C 1
ATOM 1640 O O . ASP A 1 201 ? -9.062 -24.516 -10.539 1 94.94 201 ASP A O 1
ATOM 1644 N N . ARG A 1 202 ? -7.789 -25.156 -8.828 1 95.88 202 ARG A N 1
ATOM 1645 C CA . ARG A 1 202 ? -8.055 -23.938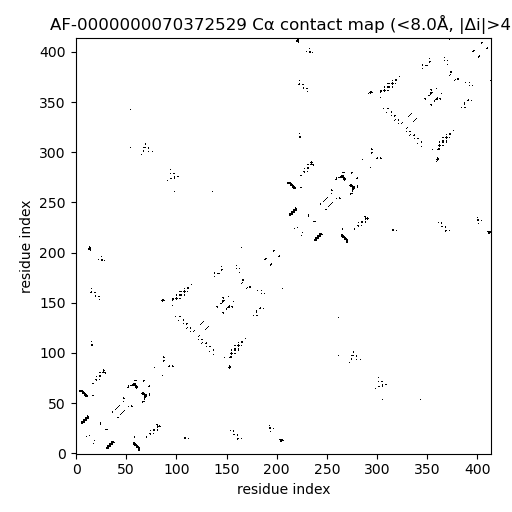 -8.094 1 95.88 202 ARG A CA 1
ATOM 1646 C C . ARG A 1 202 ? -7.156 -22.797 -8.586 1 95.88 202 ARG A C 1
ATOM 1648 O O . ARG A 1 202 ? -7.414 -21.625 -8.289 1 95.88 202 ARG A O 1
ATOM 1655 N N . PHE A 1 203 ? -6.078 -23.141 -9.234 1 97.25 203 PHE A N 1
ATOM 1656 C CA . PHE A 1 203 ? -5.117 -22.156 -9.688 1 97.25 203 PHE A CA 1
ATOM 1657 C C . PHE A 1 203 ? -5.672 -21.375 -10.875 1 97.25 203 PHE A C 1
ATOM 1659 O O . PHE A 1 203 ? -5.934 -21.938 -11.93 1 97.25 203 PHE A O 1
ATOM 1666 N N . PRO A 1 204 ? -5.832 -20 -10.656 1 96.12 204 PRO A N 1
ATOM 1667 C CA . PRO A 1 204 ? -6.348 -19.219 -11.773 1 96.12 204 PRO A CA 1
ATOM 1668 C C . PRO A 1 204 ? -5.32 -19.031 -12.891 1 96.12 204 PRO A C 1
ATOM 1670 O O . PRO A 1 204 ? -4.125 -18.891 -12.609 1 96.12 204 PRO A O 1
ATOM 1673 N N . LYS A 1 205 ? -5.84 -18.953 -14.117 1 87.75 205 LYS A N 1
ATOM 1674 C CA . LYS A 1 205 ? -4.969 -18.781 -15.273 1 87.75 205 LYS A CA 1
ATOM 1675 C C . LYS A 1 205 ? -4.859 -17.312 -15.664 1 87.75 205 LYS A C 1
ATOM 1677 O O . LYS A 1 205 ? -5.836 -16.562 -15.57 1 87.75 205 LYS A O 1
ATOM 1682 N N . LEU A 1 206 ? -3.631 -16.984 -16.062 1 91.19 206 LEU A N 1
ATOM 1683 C CA . LEU A 1 206 ? -3.406 -15.641 -16.594 1 91.19 206 LEU A CA 1
ATOM 1684 C C . LEU A 1 206 ? -4.047 -15.492 -17.969 1 91.19 206 LEU A C 1
ATOM 1686 O O . LEU A 1 206 ? -3.834 -16.328 -18.844 1 91.19 206 LEU A O 1
ATOM 1690 N N . ARG A 1 207 ? -4.906 -14.547 -18.062 1 83.06 207 ARG A N 1
ATOM 1691 C CA . ARG A 1 207 ? -5.617 -14.328 -19.312 1 83.06 207 ARG A CA 1
ATOM 1692 C C . ARG A 1 207 ? -4.926 -13.266 -20.156 1 83.06 207 ARG A C 1
ATOM 1694 O O . ARG A 1 207 ? -4.305 -12.344 -19.625 1 83.06 207 ARG A O 1
ATOM 1701 N N . MET B 1 1 ? 23.75 12.359 24.156 1 33.28 1 MET B N 1
ATOM 1702 C CA . MET B 1 1 ? 23.203 11.266 23.359 1 33.28 1 MET B CA 1
ATOM 1703 C C . MET B 1 1 ? 23.906 11.18 22 1 33.28 1 MET B C 1
ATOM 1705 O O . MET B 1 1 ? 23.953 12.164 21.266 1 33.28 1 MET B O 1
ATOM 1709 N N . SER B 1 2 ? 24.781 10.508 21.484 1 36.75 2 SER B N 1
ATOM 1710 C CA . SER B 1 2 ? 25.672 10.641 20.328 1 36.75 2 SER B CA 1
ATOM 1711 C C . SER B 1 2 ? 24.891 10.969 19.062 1 36.75 2 SER B C 1
ATOM 1713 O O . SER B 1 2 ? 23.719 10.586 18.938 1 36.75 2 SER B O 1
ATOM 1715 N N . ASN B 1 3 ? 25.047 11.969 18.156 1 45.84 3 ASN B N 1
ATOM 1716 C CA . ASN B 1 3 ? 24.562 12.555 16.906 1 45.84 3 ASN B CA 1
ATOM 1717 C C . ASN B 1 3 ? 24.031 11.484 15.953 1 45.84 3 ASN B C 1
ATOM 1719 O O . ASN B 1 3 ? 23.172 11.773 15.109 1 45.84 3 ASN B O 1
ATOM 1723 N N . ASN B 1 4 ? 24.391 10.172 16.047 1 58 4 ASN B N 1
ATOM 1724 C CA . ASN B 1 4 ? 24.25 8.984 15.203 1 58 4 ASN B CA 1
ATOM 1725 C C . ASN B 1 4 ? 22.922 8.289 15.445 1 58 4 ASN B C 1
ATOM 1727 O O . ASN B 1 4 ? 22.484 7.473 14.625 1 58 4 ASN B O 1
ATOM 1731 N N . ASP B 1 5 ? 22.047 8.742 16.312 1 80.81 5 ASP B N 1
ATOM 1732 C CA . ASP B 1 5 ? 20.891 7.938 16.703 1 80.81 5 ASP B CA 1
ATOM 1733 C C . ASP B 1 5 ? 19.578 8.688 16.438 1 80.81 5 ASP B C 1
ATOM 1735 O O . ASP B 1 5 ? 18.5 8.211 16.797 1 80.81 5 ASP B O 1
ATOM 1739 N N . THR B 1 6 ? 19.719 9.844 15.812 1 92.62 6 THR B N 1
ATOM 1740 C CA . THR B 1 6 ? 18.5 10.617 15.578 1 92.62 6 THR B CA 1
ATOM 1741 C C . THR B 1 6 ? 17.781 10.125 14.328 1 92.62 6 THR B C 1
ATOM 1743 O O . THR B 1 6 ? 18.406 9.852 13.305 1 92.62 6 THR B O 1
ATOM 1746 N N . LEU B 1 7 ? 16.5 10.102 14.336 1 97.06 7 LEU B N 1
ATOM 1747 C CA . LEU B 1 7 ? 15.688 9.688 13.195 1 97.06 7 LEU B CA 1
ATOM 1748 C C . LEU B 1 7 ? 15.648 10.789 12.141 1 97.06 7 LEU B C 1
ATOM 1750 O O . LEU B 1 7 ? 15.383 11.953 12.461 1 97.06 7 LEU B O 1
ATOM 1754 N N . ILE B 1 8 ? 15.992 10.406 10.906 1 98 8 ILE B N 1
ATOM 1755 C CA . ILE B 1 8 ? 15.891 11.32 9.773 1 98 8 ILE B CA 1
ATOM 1756 C C . ILE B 1 8 ? 14.742 10.898 8.867 1 98 8 ILE B C 1
ATOM 1758 O O . ILE B 1 8 ? 14.672 9.742 8.445 1 98 8 ILE B O 1
ATOM 1762 N N . LEU B 1 9 ? 13.828 11.789 8.648 1 98.38 9 LEU B N 1
ATOM 1763 C CA . LEU B 1 9 ? 12.781 11.617 7.645 1 98.38 9 LEU B CA 1
ATOM 1764 C C . LEU B 1 9 ? 13.094 12.422 6.387 1 98.38 9 LEU B C 1
ATOM 1766 O O . LEU B 1 9 ? 13.391 13.617 6.469 1 98.38 9 LEU B O 1
ATOM 1770 N N . GLY B 1 10 ? 13.133 11.758 5.266 1 98.31 10 GLY B N 1
ATOM 1771 C CA . GLY B 1 10 ? 13.352 12.453 4.004 1 98.31 10 GLY B CA 1
ATOM 1772 C C . GLY B 1 10 ? 12.125 12.445 3.105 1 98.31 10 GLY B C 1
ATOM 1773 O O . GLY B 1 10 ? 11.539 11.391 2.863 1 98.31 10 GLY B O 1
ATOM 1774 N N . TYR B 1 11 ? 11.734 13.617 2.609 1 98.12 11 TYR B N 1
ATOM 1775 C CA . TYR B 1 11 ? 10.633 13.75 1.669 1 98.12 11 TYR B CA 1
ATOM 1776 C C . TYR B 1 11 ? 10.633 15.133 1.022 1 98.12 11 TYR B C 1
ATOM 1778 O O . TYR B 1 11 ? 11.438 15.992 1.384 1 98.12 11 TYR B O 1
ATOM 1786 N N . TRP B 1 12 ? 9.734 15.344 0.01 1 96.81 12 TRP B N 1
ATOM 1787 C CA . TRP B 1 12 ? 9.523 16.656 -0.603 1 96.81 12 TRP B CA 1
ATOM 1788 C C . TRP B 1 12 ? 8.984 17.656 0.415 1 96.81 12 TRP B C 1
ATOM 1790 O O . TRP B 1 12 ? 8.273 17.266 1.348 1 96.81 12 TRP B O 1
ATOM 1800 N N . ALA B 1 13 ? 9.281 18.922 0.096 1 95.44 13 ALA B N 1
ATOM 1801 C CA . ALA B 1 13 ? 8.711 19.984 0.928 1 95.44 13 ALA B CA 1
ATOM 1802 C C . ALA B 1 13 ? 7.25 20.234 0.562 1 95.44 13 ALA B C 1
ATOM 1804 O O . ALA B 1 13 ? 6.887 21.359 0.181 1 95.44 13 ALA B O 1
ATOM 1805 N N . GLN B 1 14 ? 6.434 19.234 0.654 1 95.94 14 GLN B N 1
ATOM 1806 C CA . GLN B 1 14 ? 5 19.234 0.381 1 95.94 14 GLN B CA 1
ATOM 1807 C C . GLN B 1 14 ? 4.25 18.344 1.365 1 95.94 14 GLN B C 1
ATOM 1809 O O . GLN B 1 14 ? 4.781 17.328 1.815 1 95.94 14 GLN B O 1
ATOM 1814 N N . PRO B 1 15 ? 3.064 18.734 1.723 1 97.12 15 PRO B N 1
ATOM 1815 C CA . PRO B 1 15 ? 2.297 17.953 2.701 1 97.12 15 PRO B CA 1
ATOM 1816 C C . PRO B 1 15 ? 1.402 16.906 2.053 1 97.12 15 PRO B C 1
ATOM 1818 O O . PRO B 1 15 ? 0.181 16.938 2.221 1 97.12 15 PRO B O 1
ATOM 1821 N N . VAL B 1 16 ? 1.986 15.922 1.39 1 96.12 16 VAL B N 1
ATOM 1822 C CA . VAL B 1 16 ? 1.214 14.922 0.662 1 96.12 16 VAL B CA 1
ATOM 1823 C C . VAL B 1 16 ? 1.51 13.531 1.221 1 96.12 16 VAL B C 1
ATOM 1825 O O . VAL B 1 16 ? 1.08 13.195 2.328 1 96.12 16 VAL B O 1
ATOM 1828 N N . ARG B 1 17 ? 2.346 12.812 0.619 1 96.69 17 ARG B N 1
ATOM 1829 C CA . ARG B 1 17 ? 2.506 11.398 0.92 1 96.69 17 ARG B CA 1
ATOM 1830 C C . ARG B 1 17 ? 3.154 11.195 2.287 1 96.69 17 ARG B C 1
ATOM 1832 O O . ARG B 1 17 ? 2.785 10.281 3.027 1 96.69 17 ARG B O 1
ATOM 1839 N N . ALA B 1 18 ? 4.074 12 2.662 1 98.19 18 ALA B N 1
ATOM 1840 C CA . ALA B 1 18 ? 4.789 11.836 3.926 1 98.19 18 ALA B CA 1
ATOM 1841 C C . ALA B 1 18 ? 4.098 12.609 5.047 1 98.19 18 ALA B C 1
ATOM 1843 O O . ALA B 1 18 ? 4.492 12.516 6.211 1 98.19 18 ALA B O 1
ATOM 1844 N N . GLN B 1 19 ? 3.098 13.352 4.758 1 98.56 19 GLN B N 1
ATOM 1845 C CA . GLN B 1 19 ? 2.518 14.227 5.77 1 98.56 19 GLN B CA 1
ATOM 1846 C C . GLN B 1 19 ? 1.897 13.422 6.906 1 98.56 19 GLN B C 1
ATOM 1848 O O . GLN B 1 19 ? 2.033 13.781 8.078 1 98.56 19 GLN B O 1
ATOM 1853 N N . PRO B 1 20 ? 1.171 12.305 6.613 1 98.5 20 PRO B N 1
ATOM 1854 C CA . PRO B 1 20 ? 0.687 11.492 7.734 1 98.5 20 PRO B CA 1
ATOM 1855 C C . PRO B 1 20 ? 1.816 10.984 8.625 1 98.5 20 PRO B C 1
ATOM 1857 O O . PRO B 1 20 ? 1.637 10.844 9.836 1 98.5 20 PRO B O 1
ATOM 1860 N N . ILE B 1 21 ? 2.949 10.695 8.047 1 98.5 21 ILE B N 1
ATOM 1861 C CA . ILE B 1 21 ? 4.094 10.203 8.812 1 98.5 21 ILE B CA 1
ATOM 1862 C C . ILE B 1 21 ? 4.598 11.305 9.75 1 98.5 21 ILE B C 1
ATOM 1864 O O . ILE B 1 21 ? 4.879 11.047 10.922 1 98.5 21 ILE B O 1
ATOM 1868 N N . ARG B 1 22 ? 4.648 12.531 9.258 1 98.31 22 ARG B N 1
ATOM 1869 C CA . ARG B 1 22 ? 4.988 13.672 10.102 1 98.31 22 ARG B CA 1
ATOM 1870 C C . ARG B 1 22 ? 4.02 13.805 11.273 1 98.31 22 ARG B C 1
ATOM 1872 O O . ARG B 1 22 ? 4.441 13.969 12.422 1 98.31 22 ARG B O 1
ATOM 1879 N N . TYR B 1 23 ? 2.754 13.695 10.961 1 98 23 TYR B N 1
ATOM 1880 C CA . TYR B 1 23 ? 1.75 13.812 12.016 1 98 23 TYR B CA 1
ATOM 1881 C C . TYR B 1 23 ? 1.92 12.711 13.055 1 98 23 TYR B C 1
ATOM 1883 O O . TYR B 1 23 ? 1.774 12.953 14.258 1 98 23 TYR B O 1
ATOM 1891 N N . ILE B 1 24 ? 2.197 11.523 12.625 1 97.75 24 ILE B N 1
ATOM 1892 C CA . ILE B 1 24 ? 2.389 10.406 13.539 1 97.75 24 ILE B CA 1
ATOM 1893 C C . ILE B 1 24 ? 3.557 10.703 14.477 1 97.75 24 ILE B C 1
ATOM 1895 O O . ILE B 1 24 ? 3.439 10.539 15.695 1 97.75 24 ILE B O 1
ATOM 1899 N N . LEU B 1 25 ? 4.621 11.195 13.93 1 97.12 25 LEU B N 1
ATOM 1900 C CA . LEU B 1 25 ? 5.812 11.477 14.727 1 97.12 25 LEU B CA 1
ATOM 1901 C C . LEU B 1 25 ? 5.566 12.641 15.68 1 97.12 25 LEU B C 1
ATOM 1903 O O . LEU B 1 25 ? 6.012 12.617 16.828 1 97.12 25 LEU B O 1
ATOM 1907 N N . GLU B 1 26 ? 4.82 13.625 15.195 1 96.88 26 GLU B N 1
ATOM 1908 C CA . GLU B 1 26 ? 4.512 14.789 16.031 1 96.88 26 GLU B CA 1
ATOM 1909 C C . GLU B 1 26 ? 3.584 14.414 17.172 1 96.88 26 GLU B C 1
ATOM 1911 O O . GLU B 1 26 ? 3.828 14.797 18.328 1 96.88 26 GLU B O 1
ATOM 1916 N N . ILE B 1 27 ? 2.572 13.664 16.859 1 96.31 27 ILE B N 1
ATOM 1917 C CA . ILE B 1 27 ? 1.609 13.25 17.875 1 96.31 27 ILE B CA 1
ATOM 1918 C C . ILE B 1 27 ? 2.307 12.383 18.922 1 96.31 27 ILE B C 1
ATOM 1920 O O . ILE B 1 27 ? 2.02 12.492 20.109 1 96.31 27 ILE B O 1
ATOM 1924 N N . GLY B 1 28 ? 3.188 11.578 18.453 1 94.88 28 GLY B N 1
ATOM 1925 C CA . GLY B 1 28 ? 3.924 10.688 19.328 1 94.88 28 GLY B CA 1
ATOM 1926 C C . GLY B 1 28 ? 5.082 11.367 20.031 1 94.88 28 GLY B C 1
ATOM 1927 O O . GLY B 1 28 ? 5.742 10.766 20.891 1 94.88 28 GLY B O 1
ATOM 1928 N N . LYS B 1 29 ? 5.387 12.555 19.766 1 93.88 29 LYS B N 1
ATOM 1929 C CA . LYS B 1 29 ? 6.496 13.328 20.312 1 93.88 29 LYS B CA 1
ATOM 1930 C C . LYS B 1 29 ? 7.824 12.602 20.125 1 93.88 29 LYS B C 1
ATOM 1932 O O . LYS B 1 29 ? 8.664 12.57 21.031 1 93.88 29 LYS B O 1
ATOM 1937 N N . TYR B 1 30 ? 7.887 11.961 19.031 1 94.94 30 TYR B N 1
ATOM 1938 C CA . TYR B 1 30 ? 9.148 11.305 18.719 1 94.94 30 TYR B CA 1
ATOM 1939 C C . TYR B 1 30 ? 10.094 12.258 18 1 94.94 30 TYR B C 1
ATOM 1941 O O . TYR B 1 30 ? 9.773 12.773 16.922 1 94.94 30 TYR B O 1
ATOM 1949 N N . PRO B 1 31 ? 11.281 12.445 18.562 1 94.38 31 PRO B N 1
ATOM 1950 C CA . PRO B 1 31 ? 12.195 13.398 17.938 1 94.38 31 PRO B CA 1
ATOM 1951 C C . PRO B 1 31 ? 12.711 12.922 16.578 1 94.38 31 PRO B C 1
ATOM 1953 O O . PRO B 1 31 ? 12.984 11.727 16.406 1 94.38 31 PRO B O 1
ATOM 1956 N N . TYR B 1 32 ? 12.727 13.891 15.633 1 97 32 TYR B N 1
ATOM 1957 C CA . TYR B 1 32 ? 13.258 13.57 14.312 1 97 32 TYR B CA 1
ATOM 1958 C C . TYR B 1 32 ? 13.758 14.82 13.602 1 97 32 TYR B C 1
ATOM 1960 O O . TYR B 1 32 ? 13.344 15.938 13.938 1 97 32 TYR B O 1
ATOM 1968 N N . LYS B 1 33 ? 14.656 14.594 12.734 1 97.25 33 LYS B N 1
ATOM 1969 C CA . LYS B 1 33 ? 15.055 15.602 11.75 1 97.25 33 LYS B CA 1
ATOM 1970 C C . LYS B 1 33 ? 14.461 15.305 10.383 1 97.25 33 LYS B C 1
ATOM 1972 O O . LYS B 1 33 ? 14.141 14.156 10.078 1 97.25 33 LYS B O 1
ATOM 1977 N N . GLU B 1 34 ? 14.32 16.375 9.57 1 97.12 34 GLU B N 1
ATOM 1978 C CA . GLU B 1 34 ? 13.742 16.125 8.25 1 97.12 34 GLU B CA 1
ATOM 1979 C C . GLU B 1 34 ? 14.609 16.734 7.148 1 97.12 34 GLU B C 1
ATOM 1981 O O . GLU B 1 34 ? 15.102 17.859 7.285 1 97.12 34 GLU B O 1
ATOM 1986 N N . ASN B 1 35 ? 14.922 15.938 6.203 1 96.25 35 ASN B N 1
ATOM 1987 C CA . ASN B 1 35 ? 15.414 16.438 4.922 1 96.25 35 ASN B CA 1
ATOM 1988 C C . ASN B 1 35 ? 14.273 16.719 3.953 1 96.25 35 ASN B C 1
ATOM 1990 O O . ASN B 1 35 ? 13.805 15.82 3.256 1 96.25 35 ASN B O 1
ATOM 1994 N N . GLN B 1 36 ? 13.859 17.969 3.896 1 96.19 36 GLN B N 1
ATOM 1995 C CA . GLN B 1 36 ? 12.812 18.391 2.973 1 96.19 36 GLN B CA 1
ATOM 1996 C C . GLN B 1 36 ? 13.398 18.844 1.639 1 96.19 36 GLN B C 1
ATOM 1998 O O . GLN B 1 36 ? 14.078 19.875 1.566 1 96.19 36 GLN B O 1
ATOM 2003 N N . TYR B 1 37 ? 13.102 18.094 0.625 1 96.44 37 TYR B N 1
ATOM 2004 C CA . TYR B 1 37 ? 13.609 18.438 -0.698 1 96.44 37 TYR B CA 1
ATOM 2005 C C . TYR B 1 37 ? 12.695 19.453 -1.38 1 96.44 37 TYR B C 1
ATOM 2007 O O . TYR B 1 37 ? 11.492 19.219 -1.526 1 96.44 37 TYR B O 1
ATOM 2015 N N . LYS B 1 38 ? 13.273 20.516 -1.834 1 93.75 38 LYS B N 1
ATOM 2016 C CA . LYS B 1 38 ? 12.5 21.594 -2.438 1 93.75 38 LYS B CA 1
ATOM 2017 C C . LYS B 1 38 ? 12.547 21.516 -3.961 1 93.75 38 LYS B C 1
ATOM 2019 O O . LYS B 1 38 ? 11.625 21.984 -4.637 1 93.75 38 LYS B O 1
ATOM 2024 N N . THR B 1 39 ? 13.695 20.859 -4.488 1 93.69 39 THR B N 1
ATOM 2025 C CA . THR B 1 39 ? 13.859 20.734 -5.934 1 93.69 39 THR B CA 1
ATOM 2026 C C . THR B 1 39 ? 14.219 19.297 -6.312 1 93.69 39 THR B C 1
ATOM 2028 O O . THR B 1 39 ? 14.828 18.578 -5.516 1 93.69 39 THR B O 1
ATOM 2031 N N . PRO B 1 40 ? 13.82 18.906 -7.531 1 92.69 40 PRO B N 1
ATOM 2032 C CA . PRO B 1 40 ? 14.219 17.578 -7.996 1 92.69 40 PRO B CA 1
ATOM 2033 C C . PRO B 1 40 ? 15.734 17.359 -7.93 1 92.69 40 PRO B C 1
ATOM 2035 O O . PRO B 1 40 ? 16.188 16.25 -7.609 1 92.69 40 PRO B O 1
ATOM 2038 N N . ALA B 1 41 ? 16.5 18.375 -8.188 1 92.88 41 ALA B N 1
ATOM 2039 C CA . ALA B 1 41 ? 17.953 18.266 -8.211 1 92.88 41 ALA B CA 1
ATOM 2040 C C . ALA B 1 41 ? 18.5 17.875 -6.84 1 92.88 41 ALA B C 1
ATOM 2042 O O . ALA B 1 41 ? 19.453 17.109 -6.734 1 92.88 41 ALA B O 1
ATOM 2043 N N . GLU B 1 42 ? 17.875 18.359 -5.816 1 93.88 42 GLU B N 1
ATOM 2044 C CA . GLU B 1 42 ? 18.297 18.031 -4.461 1 93.88 42 GLU B CA 1
ATOM 2045 C C . GLU B 1 42 ? 18.219 16.531 -4.199 1 93.88 42 GLU B C 1
ATOM 2047 O O . GLU B 1 42 ? 19.094 15.961 -3.545 1 93.88 42 GLU B O 1
ATOM 2052 N N . TRP B 1 43 ? 17.188 15.898 -4.738 1 94.88 43 TRP B N 1
ATOM 2053 C CA . TRP B 1 43 ? 16.984 14.477 -4.512 1 94.88 43 TRP B CA 1
ATOM 2054 C C . TRP B 1 43 ? 17.734 13.641 -5.543 1 94.88 43 TRP B C 1
ATOM 2056 O O . TRP B 1 43 ? 18.531 12.781 -5.188 1 94.88 43 TRP B O 1
ATOM 2066 N N . PHE B 1 44 ? 17.609 13.969 -6.746 1 91.75 44 PHE B N 1
ATOM 2067 C CA . PHE B 1 44 ? 18.062 13.094 -7.816 1 91.75 44 PHE B CA 1
ATOM 2068 C C . PHE B 1 44 ? 19.562 13.25 -8.031 1 91.75 44 PHE B C 1
ATOM 2070 O O . PHE B 1 44 ? 20.234 12.305 -8.445 1 91.75 44 PHE B O 1
ATOM 2077 N N . GLU B 1 45 ? 20.172 14.352 -7.758 1 87.94 45 GLU B N 1
ATOM 2078 C CA . GLU B 1 45 ? 21.594 14.586 -8.039 1 87.94 45 GLU B CA 1
ATOM 2079 C C . GLU B 1 45 ? 22.438 14.414 -6.789 1 87.94 45 GLU B C 1
ATOM 2081 O O . GLU B 1 45 ? 23.625 14.078 -6.875 1 87.94 45 GLU B O 1
ATOM 2086 N N . LYS B 1 46 ? 21.797 14.508 -5.707 1 83.06 46 LYS B N 1
ATOM 2087 C CA . LYS B 1 46 ? 22.609 14.539 -4.492 1 83.06 46 LYS B CA 1
ATOM 2088 C C . LYS B 1 46 ? 22.328 13.336 -3.609 1 83.06 46 LYS B C 1
ATOM 2090 O O . LYS B 1 46 ? 23.203 12.508 -3.377 1 83.06 46 LYS B O 1
ATOM 2095 N N . ASP B 1 47 ? 21.125 13.109 -3.256 1 86.88 47 ASP B N 1
ATOM 2096 C CA . ASP B 1 47 ? 20.875 12.25 -2.104 1 86.88 47 ASP B CA 1
ATOM 2097 C C . ASP B 1 47 ? 20.422 10.867 -2.547 1 86.88 47 ASP B C 1
ATOM 2099 O O . ASP B 1 47 ? 20.75 9.859 -1.908 1 86.88 47 ASP B O 1
ATOM 2103 N N . SER B 1 48 ? 19.75 10.781 -3.625 1 88.56 48 SER B N 1
ATOM 2104 C CA . SER B 1 48 ? 19.094 9.531 -3.996 1 88.56 48 SER B CA 1
ATOM 2105 C C . SER B 1 48 ? 20.094 8.391 -4.086 1 88.56 48 SER B C 1
ATOM 2107 O O . SER B 1 48 ? 19.797 7.254 -3.699 1 88.56 48 SER B O 1
ATOM 2109 N N . MET B 1 49 ? 21.312 8.656 -4.453 1 86.75 49 MET B N 1
ATOM 2110 C CA . MET B 1 49 ? 22.297 7.59 -4.664 1 86.75 49 MET B CA 1
ATOM 2111 C C . MET B 1 49 ? 23.359 7.598 -3.574 1 86.75 49 MET B C 1
ATOM 2113 O O . MET B 1 49 ? 24.156 6.672 -3.484 1 86.75 49 MET B O 1
ATOM 2117 N N . SER B 1 50 ? 23.281 8.531 -2.689 1 91.94 50 SER B N 1
ATOM 2118 C CA . SER B 1 50 ? 24.391 8.688 -1.756 1 91.94 50 SER B CA 1
ATOM 2119 C C . SER B 1 50 ? 24 8.25 -0.35 1 91.94 50 SER B C 1
ATOM 2121 O O . SER B 1 50 ? 24.859 8.016 0.496 1 91.94 50 SER B O 1
ATOM 2123 N N . LEU B 1 51 ? 22.766 8.039 -0.12 1 94.31 51 LEU B N 1
ATOM 2124 C CA . LEU B 1 51 ? 22.297 7.766 1.232 1 94.31 51 LEU B CA 1
ATOM 2125 C C . LEU B 1 51 ? 22.391 6.273 1.55 1 94.31 51 LEU B C 1
ATOM 2127 O O . LEU B 1 51 ? 22.109 5.859 2.678 1 94.31 51 LEU B O 1
ATOM 2131 N N . GLY B 1 52 ? 22.688 5.457 0.583 1 93.06 52 GLY B N 1
ATOM 2132 C CA . GLY B 1 52 ? 22.828 4.027 0.797 1 93.06 52 GLY B CA 1
ATOM 2133 C C . GLY B 1 52 ? 21.5 3.303 0.904 1 93.06 52 GLY B C 1
ATOM 2134 O O . GLY B 1 52 ? 21.422 2.258 1.553 1 93.06 52 GLY B O 1
ATOM 2135 N N . LEU B 1 53 ? 20.438 3.871 0.394 1 94.25 53 LEU B N 1
ATOM 2136 C CA . LEU B 1 53 ? 19.125 3.221 0.361 1 94.25 53 LEU B CA 1
ATOM 2137 C C . LEU B 1 53 ? 19.125 2.076 -0.648 1 94.25 53 LEU B C 1
ATOM 2139 O O . LEU B 1 53 ? 19.547 2.248 -1.793 1 94.25 53 LEU B O 1
ATOM 2143 N N . GLN B 1 54 ? 18.641 0.912 -0.195 1 89.38 54 GLN B N 1
ATOM 2144 C CA . GLN B 1 54 ? 18.594 -0.242 -1.087 1 89.38 54 GLN B CA 1
ATOM 2145 C C . GLN B 1 54 ? 17.688 0.026 -2.283 1 89.38 54 GLN B C 1
ATOM 2147 O O . GLN B 1 54 ? 18 -0.363 -3.41 1 89.38 54 GLN B O 1
ATOM 2152 N N . PHE B 1 55 ? 16.562 0.644 -2.051 1 93.56 55 PHE B N 1
ATOM 2153 C CA . PHE B 1 55 ? 15.602 1.087 -3.053 1 93.56 55 PHE B CA 1
ATOM 2154 C C . PHE B 1 55 ? 15.344 2.584 -2.932 1 93.56 55 PHE B C 1
ATOM 2156 O O . PHE B 1 55 ? 14.383 3.002 -2.279 1 93.56 55 PHE B O 1
ATOM 2163 N N . PRO B 1 56 ? 16.203 3.344 -3.598 1 93.81 56 PRO B N 1
ATOM 2164 C CA . PRO B 1 56 ? 16.078 4.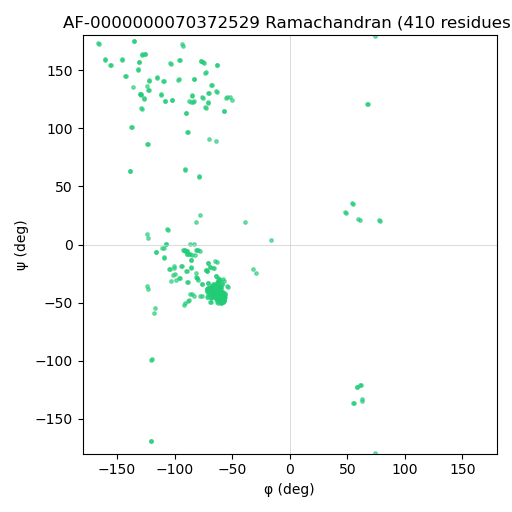793 -3.424 1 93.81 56 PRO B CA 1
ATOM 2165 C C . PRO B 1 56 ? 14.695 5.316 -3.787 1 93.81 56 PRO B C 1
ATOM 2167 O O . PRO B 1 56 ? 14.25 5.16 -4.93 1 93.81 56 PRO B O 1
ATOM 2170 N N . ASN B 1 57 ? 14.047 5.805 -2.807 1 95.19 57 ASN B N 1
ATOM 2171 C CA . ASN B 1 57 ? 12.711 6.359 -2.979 1 95.19 57 ASN B CA 1
ATOM 2172 C C . ASN B 1 57 ? 12.336 7.293 -1.828 1 95.19 57 ASN B C 1
ATOM 2174 O O . ASN B 1 57 ? 13.008 7.309 -0.794 1 95.19 57 ASN B O 1
ATOM 2178 N N . LEU B 1 58 ? 11.375 8.148 -2.062 1 97.25 58 LEU B N 1
ATOM 2179 C CA . LEU B 1 58 ? 10.797 9.023 -1.057 1 97.25 58 LEU B CA 1
ATOM 2180 C C . LEU B 1 58 ? 9.367 8.602 -0.726 1 97.25 58 LEU B C 1
ATOM 2182 O O . LEU B 1 58 ? 8.609 8.211 -1.617 1 97.25 58 LEU B O 1
ATOM 2186 N N . PRO B 1 59 ? 8.953 8.664 0.573 1 98.12 59 PRO B N 1
ATOM 2187 C CA . PRO B 1 59 ? 9.734 9.047 1.751 1 98.12 59 PRO B CA 1
ATOM 2188 C C . PRO B 1 59 ? 10.664 7.941 2.229 1 98.12 59 PRO B C 1
ATOM 2190 O O . PRO B 1 59 ? 10.469 6.773 1.886 1 98.12 59 PRO B O 1
ATOM 2193 N N . TYR B 1 60 ? 11.703 8.328 2.957 1 98.38 60 TYR B N 1
ATOM 2194 C CA . TYR B 1 60 ? 12.57 7.383 3.646 1 98.38 60 TYR B CA 1
ATOM 2195 C C . TYR B 1 60 ? 12.781 7.793 5.098 1 98.38 60 TYR B C 1
ATOM 2197 O O . TYR B 1 60 ? 12.57 8.953 5.461 1 98.38 60 TYR B O 1
ATOM 2205 N N . ILE B 1 61 ? 13.141 6.785 5.938 1 97.44 61 ILE B N 1
ATOM 2206 C CA . ILE B 1 61 ? 13.68 7.055 7.266 1 97.44 61 ILE B CA 1
ATOM 2207 C C . ILE B 1 61 ? 15.055 6.414 7.406 1 97.44 61 ILE B C 1
ATOM 2209 O O . ILE B 1 61 ? 15.297 5.316 6.891 1 97.44 61 ILE B O 1
ATOM 2213 N N . ILE B 1 62 ? 15.938 7.141 8.07 1 97.25 62 ILE B N 1
ATOM 2214 C CA . ILE B 1 62 ? 17.25 6.633 8.445 1 97.25 62 ILE B CA 1
ATOM 2215 C C . ILE B 1 62 ? 17.469 6.82 9.938 1 97.25 62 ILE B C 1
ATOM 2217 O O . ILE B 1 62 ? 17.25 7.906 10.477 1 97.25 62 ILE B O 1
ATOM 2221 N N . LYS B 1 63 ? 17.797 5.82 10.625 1 96.12 63 LYS B N 1
ATOM 2222 C CA . LYS B 1 63 ? 18.219 5.828 12.023 1 96.12 63 LYS B CA 1
ATOM 2223 C C . LYS B 1 63 ? 19.406 4.887 12.242 1 96.12 63 LYS B C 1
ATOM 2225 O O . LYS B 1 63 ? 19.219 3.68 12.406 1 96.12 63 LYS B O 1
ATOM 2230 N N . GLY B 1 64 ? 20.609 5.449 12.32 1 93.31 64 GLY B N 1
ATOM 2231 C CA . GLY B 1 64 ? 21.797 4.609 12.312 1 93.31 64 GLY B CA 1
ATOM 2232 C C . GLY B 1 64 ? 21.953 3.801 11.047 1 93.31 64 GLY B C 1
ATOM 2233 O O . GLY B 1 64 ? 21.938 4.355 9.945 1 93.31 64 GLY B O 1
ATOM 2234 N N . ASP B 1 65 ? 21.984 2.52 11.266 1 93.25 65 ASP B N 1
ATOM 2235 C CA . ASP B 1 65 ? 22.188 1.631 10.125 1 93.25 65 ASP B CA 1
ATOM 2236 C C . ASP B 1 65 ? 20.844 1.239 9.492 1 93.25 65 ASP B C 1
ATOM 2238 O O . ASP B 1 65 ? 20.812 0.653 8.406 1 93.25 65 ASP B O 1
ATOM 2242 N N . LEU B 1 66 ? 19.812 1.606 10.141 1 95.19 66 LEU B N 1
ATOM 2243 C CA . LEU B 1 66 ? 18.484 1.271 9.617 1 95.19 66 LEU B CA 1
ATOM 2244 C C . LEU B 1 66 ? 18.047 2.285 8.562 1 95.19 66 LEU B C 1
ATOM 2246 O O . LEU B 1 66 ? 18.016 3.488 8.836 1 95.19 66 LEU B O 1
ATOM 2250 N N . LYS B 1 67 ? 17.734 1.838 7.363 1 96.81 67 LYS B N 1
ATOM 2251 C CA . LYS B 1 67 ? 17.234 2.643 6.25 1 96.81 67 LYS B CA 1
ATOM 2252 C C . LYS B 1 67 ? 15.969 2.037 5.656 1 96.81 67 LYS B C 1
ATOM 2254 O O . LYS B 1 67 ? 15.984 0.898 5.184 1 96.81 67 LYS B O 1
ATOM 2259 N N . ILE B 1 68 ? 14.898 2.775 5.734 1 98 68 ILE B N 1
ATOM 2260 C CA . ILE B 1 68 ? 13.594 2.281 5.32 1 98 68 ILE B CA 1
ATOM 2261 C C . ILE B 1 68 ? 13.008 3.205 4.254 1 98 68 ILE B C 1
ATOM 2263 O O . ILE B 1 68 ? 13.062 4.43 4.387 1 98 68 ILE B O 1
ATOM 2267 N N . THR B 1 69 ? 12.492 2.582 3.176 1 97.75 69 THR B N 1
ATOM 2268 C CA . THR B 1 69 ? 11.727 3.324 2.184 1 97.75 69 THR B CA 1
ATOM 2269 C C . THR B 1 69 ? 10.312 2.764 2.066 1 97.75 69 THR B C 1
ATOM 2271 O O . THR B 1 69 ? 9.883 1.971 2.906 1 97.75 69 THR B O 1
ATOM 2274 N N . GLU B 1 70 ? 9.555 3.227 0.99 1 97.44 70 GLU B N 1
ATOM 2275 C CA . GLU B 1 70 ? 8.156 2.865 0.781 1 97.44 70 GLU B CA 1
ATOM 2276 C C . GLU B 1 70 ? 7.262 3.461 1.866 1 97.44 70 GLU B C 1
ATOM 2278 O O . GLU B 1 70 ? 7.348 3.072 3.033 1 97.44 70 GLU B O 1
ATOM 2283 N N . SER B 1 71 ? 6.309 4.27 1.474 1 97.94 71 SER B N 1
ATOM 2284 C CA . SER B 1 71 ? 5.574 5.129 2.396 1 97.94 71 SER B CA 1
ATOM 2285 C C . SER B 1 71 ? 4.852 4.309 3.459 1 97.94 71 SER B C 1
ATOM 2287 O O . SER B 1 71 ? 4.809 4.699 4.629 1 97.94 71 SER B O 1
ATOM 2289 N N . HIS B 1 72 ? 4.332 3.143 3.098 1 97.5 72 HIS B N 1
ATOM 2290 C CA . HIS B 1 72 ? 3.646 2.301 4.07 1 97.5 72 HIS B CA 1
ATOM 2291 C C . HIS B 1 72 ? 4.625 1.741 5.102 1 97.5 72 HIS B C 1
ATOM 2293 O O . HIS B 1 72 ? 4.305 1.667 6.289 1 97.5 72 HIS B O 1
ATOM 2299 N N . ASN B 1 73 ? 5.738 1.33 4.637 1 98.12 73 ASN B N 1
ATOM 2300 C CA . ASN B 1 73 ? 6.789 0.8 5.5 1 98.12 73 ASN B CA 1
ATOM 2301 C C . ASN B 1 73 ? 7.332 1.869 6.445 1 98.12 73 ASN B C 1
ATOM 2303 O O . ASN B 1 73 ? 7.504 1.62 7.637 1 98.12 73 ASN B O 1
ATOM 2307 N N . VAL B 1 74 ? 7.527 3.047 5.922 1 98.25 74 VAL B N 1
ATOM 2308 C CA . VAL B 1 74 ? 8.016 4.191 6.688 1 98.25 74 VAL B CA 1
ATOM 2309 C C . VAL B 1 74 ? 6.984 4.578 7.75 1 98.25 74 VAL B C 1
ATOM 2311 O O . VAL B 1 74 ? 7.332 4.816 8.906 1 98.25 74 VAL B O 1
ATOM 2314 N N . ALA B 1 75 ? 5.754 4.551 7.352 1 97.44 75 ALA B N 1
ATOM 2315 C CA . ALA B 1 75 ? 4.684 4.879 8.289 1 97.44 75 ALA B CA 1
ATOM 2316 C C . ALA B 1 75 ? 4.609 3.854 9.422 1 97.44 75 ALA B C 1
ATOM 2318 O O . ALA B 1 75 ? 4.406 4.211 10.578 1 97.44 75 ALA B O 1
ATOM 2319 N N . GLN B 1 76 ? 4.777 2.594 9.055 1 96.31 76 GLN B N 1
ATOM 2320 C CA . GLN B 1 76 ? 4.73 1.546 10.07 1 96.31 76 GLN B CA 1
ATOM 2321 C C . GLN B 1 76 ? 5.84 1.729 11.102 1 96.31 76 GLN B C 1
ATOM 2323 O O . GLN B 1 76 ? 5.613 1.566 12.305 1 96.31 76 GLN B O 1
ATOM 2328 N N . TYR B 1 77 ? 6.996 2.07 10.68 1 96.75 77 TYR B N 1
ATOM 2329 C CA . TYR B 1 77 ? 8.094 2.342 11.602 1 96.75 77 TYR B CA 1
ATOM 2330 C C . TYR B 1 77 ? 7.758 3.518 12.516 1 96.75 77 TYR B C 1
ATOM 2332 O O . TYR B 1 77 ? 7.949 3.441 13.727 1 96.75 77 TYR B O 1
ATOM 2340 N N . ALA B 1 78 ? 7.258 4.574 11.914 1 96.94 78 ALA B N 1
ATOM 2341 C CA . ALA B 1 78 ? 6.91 5.77 12.68 1 96.94 78 ALA B CA 1
ATOM 2342 C C . ALA B 1 78 ? 5.879 5.445 13.758 1 96.94 78 ALA B C 1
ATOM 2344 O O . ALA B 1 78 ? 5.98 5.926 14.891 1 96.94 78 ALA B O 1
ATOM 2345 N N . ILE B 1 79 ? 4.918 4.641 13.383 1 96.12 79 ILE B N 1
ATOM 2346 C CA . ILE B 1 79 ? 3.889 4.242 14.336 1 96.12 79 ILE B CA 1
ATOM 2347 C C . ILE B 1 79 ? 4.527 3.488 15.5 1 96.12 79 ILE B C 1
ATOM 2349 O O . ILE B 1 79 ? 4.223 3.762 16.656 1 96.12 79 ILE B O 1
ATOM 2353 N N . GLU B 1 80 ? 5.41 2.627 15.234 1 94.19 80 GLU B N 1
ATOM 2354 C CA . GLU B 1 80 ? 5.988 1.732 16.234 1 94.19 80 GLU B CA 1
ATOM 2355 C C . GLU B 1 80 ? 6.898 2.492 17.188 1 94.19 80 GLU B C 1
ATOM 2357 O O . GLU B 1 80 ? 6.945 2.191 18.391 1 94.19 80 GLU B O 1
ATOM 2362 N N . VAL B 1 81 ? 7.535 3.477 16.719 1 93.12 81 VAL B N 1
ATOM 2363 C CA . VAL B 1 81 ? 8.5 4.152 17.578 1 93.12 81 VAL B CA 1
ATOM 2364 C C . VAL B 1 81 ? 7.82 5.289 18.344 1 93.12 81 VAL B C 1
ATOM 2366 O O . VAL B 1 81 ? 8.359 5.801 19.328 1 93.12 81 VAL B O 1
ATOM 2369 N N . SER B 1 82 ? 6.699 5.789 17.812 1 85.88 82 SER B N 1
ATOM 2370 C CA . SER B 1 82 ? 6.004 6.906 18.438 1 85.88 82 SER B CA 1
ATOM 2371 C C . SER B 1 82 ? 5.184 6.434 19.641 1 85.88 82 SER B C 1
ATOM 2373 O O . SER B 1 82 ? 4.535 7.238 20.312 1 85.88 82 SER B O 1
ATOM 2375 N N . ASN B 1 83 ? 5.453 5.297 20.391 1 69.19 83 ASN B N 1
ATOM 2376 C CA . ASN B 1 83 ? 4.883 4.504 21.469 1 69.19 83 ASN B CA 1
ATOM 2377 C C . ASN B 1 83 ? 3.789 5.27 22.219 1 69.19 83 ASN B C 1
ATOM 2379 O O . ASN B 1 83 ? 3.311 4.82 23.266 1 69.19 83 ASN B O 1
ATOM 2383 N N . GLN B 1 84 ? 3.316 6.562 21.859 1 61.53 84 GLN B N 1
ATOM 2384 C CA . GLN B 1 84 ? 2.443 7.152 22.875 1 61.53 84 GLN B CA 1
ATOM 2385 C C . GLN B 1 84 ? 1.009 6.656 22.719 1 61.53 84 GLN B C 1
ATOM 2387 O O . GLN B 1 84 ? 0.296 6.48 23.703 1 61.53 84 GLN B O 1
ATOM 2392 N N . CYS B 1 85 ? 0.463 6.602 21.469 1 67.25 85 CYS B N 1
ATOM 2393 C CA . CYS B 1 85 ? -0.938 6.211 21.359 1 67.25 85 CYS B CA 1
ATOM 2394 C C . CYS B 1 85 ? -1.096 5.004 20.438 1 67.25 85 CYS B C 1
ATOM 2396 O O . CYS B 1 85 ? -0.265 4.777 19.562 1 67.25 85 CYS B O 1
ATOM 2398 N N . ASN B 1 86 ? -1.948 4.043 20.906 1 85.94 86 ASN B N 1
ATOM 2399 C CA . ASN B 1 86 ? -2.266 2.914 20.031 1 85.94 86 ASN B CA 1
ATOM 2400 C C . ASN B 1 86 ? -3.012 3.365 18.781 1 85.94 86 ASN B C 1
ATOM 2402 O O . ASN B 1 86 ? -4.242 3.342 18.734 1 85.94 86 ASN B O 1
ATOM 2406 N N . LEU B 1 87 ? -2.281 3.711 17.703 1 94.75 87 LEU B N 1
ATOM 2407 C CA . LEU B 1 87 ? -2.844 4.273 16.484 1 94.75 87 LEU B CA 1
ATOM 2408 C C . LEU B 1 87 ? -3.395 3.172 15.578 1 94.75 87 LEU B C 1
ATOM 2410 O O . LEU B 1 87 ? -4.07 3.455 14.586 1 94.75 87 LEU B O 1
ATOM 2414 N N . GLN B 1 88 ? -3.166 1.967 15.867 1 94.44 88 GLN B N 1
ATOM 2415 C CA . GLN B 1 88 ? -3.551 0.898 14.953 1 94.44 88 GLN B CA 1
ATOM 2416 C C . GLN B 1 88 ? -4.602 -0.013 15.578 1 94.44 88 GLN B C 1
ATOM 2418 O O . GLN B 1 88 ? -5.203 -0.841 14.891 1 94.44 88 GLN B O 1
ATOM 2423 N N . GLY B 1 89 ? -4.895 0.163 16.75 1 92 89 GLY B N 1
ATOM 2424 C CA . GLY B 1 89 ? -5.871 -0.689 17.406 1 92 89 GLY B CA 1
ATOM 2425 C C . GLY B 1 89 ? -5.336 -2.076 17.719 1 92 89 GLY B C 1
ATOM 2426 O O . GLY B 1 89 ? -4.156 -2.355 17.5 1 92 89 GLY B O 1
ATOM 2427 N N . THR B 1 90 ? -6.203 -2.955 18.359 1 91.5 90 THR B N 1
ATOM 2428 C CA . THR B 1 90 ? -5.836 -4.32 18.719 1 91.5 90 THR B CA 1
ATOM 2429 C C . THR B 1 90 ? -6.879 -5.312 18.203 1 91.5 90 THR B C 1
ATOM 2431 O O . THR B 1 90 ? -7.977 -4.914 17.812 1 91.5 90 THR B O 1
ATOM 2434 N N . GLY B 1 91 ? -6.5 -6.59 18.172 1 91.88 91 GLY B N 1
ATOM 2435 C CA . GLY B 1 91 ? -7.426 -7.621 17.719 1 91.88 91 GLY B CA 1
ATOM 2436 C C . GLY B 1 91 ? -7.996 -7.352 16.344 1 91.88 91 GLY B C 1
ATOM 2437 O O . GLY B 1 91 ? -7.266 -6.965 15.43 1 91.88 91 GLY B O 1
ATOM 2438 N N . GLN B 1 92 ? -9.273 -7.566 16.203 1 93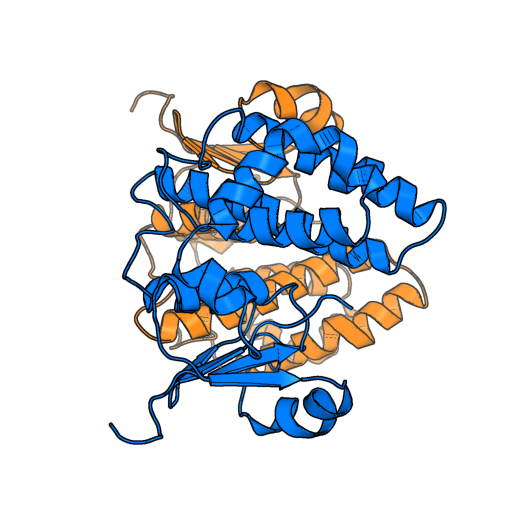.19 92 GLN B N 1
ATOM 2439 C CA . GLN B 1 92 ? -9.906 -7.41 14.898 1 93.19 92 GLN B CA 1
ATOM 2440 C C . GLN B 1 92 ? -10.016 -5.938 14.508 1 93.19 92 GLN B C 1
ATOM 2442 O O . GLN B 1 92 ? -10.125 -5.605 13.328 1 93.19 92 GLN B O 1
ATOM 2447 N N . GLN B 1 93 ? -9.969 -5.086 15.484 1 94.44 93 GLN B N 1
ATOM 2448 C CA . GLN B 1 93 ? -10.086 -3.65 15.25 1 94.44 93 GLN B CA 1
ATOM 2449 C C . GLN B 1 93 ? -8.953 -3.139 14.367 1 94.44 93 GLN B C 1
ATOM 2451 O O . GLN B 1 93 ? -9.148 -2.209 13.578 1 94.44 93 GLN B O 1
ATOM 2456 N N . LYS B 1 94 ? -7.809 -3.781 14.438 1 95.88 94 LYS B N 1
ATOM 2457 C CA . LYS B 1 94 ? -6.66 -3.322 13.664 1 95.88 94 LYS B CA 1
ATOM 2458 C C . LYS B 1 94 ? -6.934 -3.412 12.172 1 95.88 94 LYS B C 1
ATOM 2460 O O . LYS B 1 94 ? -6.484 -2.564 11.398 1 95.88 94 LYS B O 1
ATOM 2465 N N . TYR B 1 95 ? -7.703 -4.398 11.789 1 97.06 95 TYR B N 1
ATOM 2466 C CA . TYR B 1 95 ? -8 -4.582 10.375 1 97.06 95 TYR B CA 1
ATOM 2467 C C . TYR B 1 95 ? -9.023 -3.559 9.898 1 97.06 95 TYR B C 1
ATOM 2469 O O . TYR B 1 95 ? -8.969 -3.102 8.758 1 97.06 95 TYR B O 1
ATOM 2477 N N . LYS B 1 96 ? -9.93 -3.221 10.789 1 96.31 96 LYS B N 1
ATOM 2478 C CA . LYS B 1 96 ? -10.93 -2.207 10.453 1 96.31 96 LYS B CA 1
ATOM 2479 C C . LYS B 1 96 ? -10.281 -0.831 10.305 1 96.31 96 LYS B C 1
ATOM 2481 O O . LYS B 1 96 ? -10.586 -0.098 9.367 1 96.31 96 LYS B O 1
ATOM 2486 N N . ILE B 1 97 ? -9.406 -0.536 11.195 1 96.88 97 ILE B N 1
ATOM 2487 C CA . ILE B 1 97 ? -8.688 0.732 11.148 1 96.88 97 ILE B CA 1
ATOM 2488 C C . ILE B 1 97 ? -7.828 0.796 9.891 1 96.88 97 ILE B C 1
ATOM 2490 O O . ILE B 1 97 ? -7.828 1.805 9.18 1 96.88 97 ILE B O 1
ATOM 2494 N N . GLU B 1 98 ? -7.129 -0.302 9.617 1 97.69 98 GLU B N 1
ATOM 2495 C CA . GLU B 1 98 ? -6.254 -0.354 8.453 1 97.69 98 GLU B CA 1
ATOM 2496 C C . GLU B 1 98 ? -7.051 -0.23 7.156 1 97.69 98 GLU B C 1
ATOM 2498 O O . GLU B 1 98 ? -6.582 0.377 6.191 1 97.69 98 GLU B O 1
ATOM 2503 N N . ASN B 1 99 ? -8.219 -0.781 7.145 1 97.94 99 ASN B N 1
ATOM 2504 C CA . ASN B 1 99 ? -9.078 -0.632 5.973 1 97.94 99 ASN B CA 1
ATOM 2505 C C . ASN B 1 99 ? -9.375 0.835 5.68 1 97.94 99 ASN B C 1
ATOM 2507 O O . ASN B 1 99 ? -9.211 1.292 4.547 1 97.94 99 ASN B O 1
ATOM 2511 N N . VAL B 1 100 ? -9.781 1.555 6.648 1 98.19 100 VAL B N 1
ATOM 2512 C CA . VAL B 1 100 ? -10.102 2.967 6.477 1 98.19 100 VAL B CA 1
ATOM 2513 C C . VAL B 1 100 ? -8.844 3.744 6.105 1 98.19 100 VAL B C 1
ATOM 2515 O O . VAL B 1 100 ? -8.875 4.609 5.23 1 98.19 100 VAL B O 1
ATOM 2518 N N . ARG B 1 101 ? -7.75 3.393 6.738 1 98.44 101 ARG B N 1
ATOM 2519 C CA . ARG B 1 101 ? -6.484 4.07 6.477 1 98.44 101 ARG B CA 1
ATOM 2520 C C . ARG B 1 101 ? -6.074 3.926 5.016 1 98.44 101 ARG B C 1
ATOM 2522 O O . ARG B 1 101 ? -5.645 4.895 4.387 1 98.44 101 ARG B O 1
ATOM 2529 N N . LEU B 1 102 ? -6.223 2.777 4.492 1 98.19 102 LEU B N 1
ATOM 2530 C CA . LEU B 1 102 ? -5.805 2.514 3.121 1 98.19 102 LEU B CA 1
ATOM 2531 C C . LEU B 1 102 ? -6.727 3.211 2.127 1 98.19 102 LEU B C 1
ATOM 2533 O O . LEU B 1 102 ? -6.266 3.74 1.113 1 98.19 102 LEU B O 1
ATOM 2537 N N . VAL B 1 103 ? -8.016 3.24 2.43 1 98.25 103 VAL B N 1
ATOM 2538 C CA . VAL B 1 103 ? -8.953 3.971 1.588 1 98.25 103 VAL B CA 1
ATOM 2539 C C . VAL B 1 103 ? -8.633 5.465 1.627 1 98.25 103 VAL B C 1
ATOM 2541 O O . VAL B 1 103 ? -8.602 6.125 0.587 1 98.25 103 VAL B O 1
ATOM 2544 N N . ALA B 1 104 ? -8.359 5.957 2.801 1 98.69 104 ALA B N 1
ATOM 2545 C CA . ALA B 1 104 ? -8.008 7.363 2.965 1 98.69 104 ALA B CA 1
ATOM 2546 C C . ALA B 1 104 ? -6.723 7.703 2.209 1 98.69 104 ALA B C 1
ATOM 2548 O O . ALA B 1 104 ? -6.621 8.766 1.598 1 98.69 104 ALA B O 1
ATOM 2549 N N . ASP B 1 105 ? -5.785 6.816 2.279 1 98.44 105 ASP B N 1
ATOM 2550 C CA . ASP B 1 105 ? -4.531 6.992 1.556 1 98.44 105 ASP B CA 1
ATOM 2551 C C . ASP B 1 105 ? -4.77 7.074 0.05 1 98.44 105 ASP B C 1
ATOM 2553 O O . ASP B 1 105 ? -4.176 7.91 -0.634 1 98.44 105 ASP B O 1
ATOM 2557 N N . GLU B 1 106 ? -5.605 6.223 -0.442 1 97.94 106 GLU B N 1
ATOM 2558 C CA . GLU B 1 106 ? -5.945 6.258 -1.861 1 97.94 106 GLU B CA 1
ATOM 2559 C C . GLU B 1 106 ? -6.602 7.586 -2.236 1 97.94 106 GLU B C 1
ATOM 2561 O O . GLU B 1 106 ? -6.273 8.18 -3.266 1 97.94 106 GLU B O 1
ATOM 2566 N N . VAL B 1 107 ? -7.523 8.008 -1.412 1 98.44 107 VAL B N 1
ATOM 2567 C CA . VAL B 1 107 ? -8.211 9.266 -1.67 1 98.44 107 VAL B CA 1
ATOM 2568 C C . VAL B 1 107 ? -7.199 10.414 -1.699 1 98.44 107 VAL B C 1
ATOM 2570 O O . VAL B 1 107 ? -7.227 11.25 -2.602 1 98.44 107 VAL B O 1
ATOM 2573 N N . MET B 1 108 ? -6.336 10.398 -0.736 1 98.62 108 MET B N 1
ATOM 2574 C CA . MET B 1 108 ? -5.324 11.445 -0.66 1 98.62 108 MET B CA 1
ATOM 2575 C C . MET B 1 108 ? -4.496 11.5 -1.939 1 98.62 108 MET B C 1
ATOM 2577 O O . MET B 1 108 ? -4.309 12.562 -2.521 1 98.62 108 MET B O 1
ATOM 2581 N N . MET B 1 109 ? -4.078 10.406 -2.424 1 98.25 109 MET B N 1
ATOM 2582 C CA . MET B 1 109 ? -3.213 10.344 -3.598 1 98.25 109 MET B CA 1
ATOM 2583 C C . MET B 1 109 ? -3.973 10.742 -4.859 1 98.25 109 MET B C 1
ATOM 2585 O O . MET B 1 109 ? -3.416 11.391 -5.746 1 98.25 109 MET B O 1
ATOM 2589 N N . LYS B 1 110 ? -5.199 10.344 -4.902 1 98.5 110 LYS B N 1
ATOM 2590 C CA . LYS B 1 110 ? -5.996 10.68 -6.078 1 98.5 110 LYS B CA 1
ATOM 2591 C C . LYS B 1 110 ? -6.332 12.172 -6.102 1 98.5 110 LYS B C 1
ATOM 2593 O O . LYS B 1 110 ? -6.344 12.789 -7.168 1 98.5 110 LYS B O 1
ATOM 2598 N N . VAL B 1 111 ? -6.645 12.711 -4.965 1 98.75 111 VAL B N 1
ATOM 2599 C CA . VAL B 1 111 ? -6.895 14.148 -4.875 1 98.75 111 VAL B CA 1
ATOM 2600 C C . VAL B 1 111 ? -5.645 14.922 -5.281 1 98.75 111 VAL B C 1
ATOM 2602 O O . VAL B 1 111 ? -5.719 15.867 -6.07 1 98.75 111 VAL B O 1
ATOM 2605 N N . PHE B 1 112 ? -4.523 14.562 -4.789 1 98.25 112 PHE B N 1
ATOM 2606 C CA . PHE B 1 112 ? -3.271 15.211 -5.156 1 98.25 112 PHE B CA 1
ATOM 2607 C C . PHE B 1 112 ? -3.01 15.07 -6.652 1 98.25 112 PHE B C 1
ATOM 2609 O O . PHE B 1 112 ? -2.59 16.031 -7.305 1 98.25 112 PHE B O 1
ATOM 2616 N N . GLY B 1 113 ? -3.273 13.883 -7.148 1 97.62 113 GLY B N 1
ATOM 2617 C CA . GLY B 1 113 ? -3.102 13.664 -8.578 1 97.62 113 GLY B CA 1
ATOM 2618 C C . GLY B 1 113 ? -4.016 14.523 -9.43 1 97.62 113 GLY B C 1
ATOM 2619 O O . GLY B 1 113 ? -3.648 14.914 -10.539 1 97.62 113 GLY B O 1
ATOM 2620 N N . ALA B 1 114 ? -5.156 14.82 -8.93 1 98.38 114 ALA B N 1
ATOM 2621 C CA . ALA B 1 114 ? -6.156 15.594 -9.664 1 98.38 114 ALA B CA 1
ATOM 2622 C C . ALA B 1 114 ? -5.68 17.031 -9.891 1 98.38 114 ALA B C 1
ATOM 2624 O O . ALA B 1 114 ? -6.199 17.719 -10.766 1 98.38 114 ALA B O 1
ATOM 2625 N N . ILE B 1 115 ? -4.742 17.469 -9.125 1 97.5 115 ILE B N 1
ATOM 2626 C CA . ILE B 1 115 ? -4.211 18.812 -9.273 1 97.5 115 ILE B CA 1
ATOM 2627 C C . ILE B 1 115 ? -3.576 18.969 -10.656 1 97.5 115 ILE B C 1
ATOM 2629 O O . ILE B 1 115 ? -3.633 20.047 -11.258 1 97.5 115 ILE B O 1
ATOM 2633 N N . LYS B 1 116 ? -3.025 17.906 -11.188 1 96 116 LYS B N 1
ATOM 2634 C CA . LYS B 1 116 ? -2.318 17.938 -12.461 1 96 116 LYS B CA 1
ATOM 2635 C C . LYS B 1 116 ? -3.271 17.688 -13.625 1 96 116 LYS B C 1
ATOM 2637 O O . LYS B 1 116 ? -2.865 17.734 -14.789 1 96 116 LYS B O 1
ATOM 2642 N N . LEU B 1 117 ? -4.492 17.391 -13.312 1 97.56 117 LEU B N 1
ATOM 2643 C CA . LEU B 1 117 ? -5.492 17.156 -14.344 1 97.56 117 LEU B CA 1
ATOM 2644 C C . LEU B 1 117 ? -6.309 18.422 -14.617 1 97.56 117 LEU B C 1
ATOM 2646 O O . LEU B 1 117 ? -6.312 19.344 -13.797 1 97.56 117 LEU B O 1
ATOM 2650 N N . SER B 1 118 ? -6.91 18.422 -15.836 1 96.88 118 SER B N 1
ATOM 2651 C CA . SER B 1 118 ? -7.793 19.531 -16.188 1 96.88 118 SER B CA 1
ATOM 2652 C C . SER B 1 118 ? -8.953 19.047 -17.062 1 96.88 118 SER B C 1
ATOM 2654 O O . SER B 1 118 ? -8.938 17.922 -17.562 1 96.88 118 SER B O 1
ATOM 2656 N N . GLY B 1 119 ? -10 19.875 -17.047 1 96.94 119 GLY B N 1
ATOM 2657 C CA . GLY B 1 119 ? -11.133 19.609 -17.922 1 96.94 119 GLY B CA 1
ATOM 2658 C C . GLY B 1 119 ? -11.836 18.297 -17.609 1 96.94 119 GLY B C 1
ATOM 2659 O O . GLY B 1 119 ? -12.164 18.031 -16.453 1 96.94 119 GLY B O 1
ATOM 2660 N N . GLU B 1 120 ? -12.086 17.625 -18.656 1 97.69 120 GLU B N 1
ATOM 2661 C CA . GLU B 1 120 ? -12.875 16.406 -18.562 1 97.69 120 GLU B CA 1
ATOM 2662 C C . GLU B 1 120 ? -12.141 15.32 -17.766 1 97.69 120 GLU B C 1
ATOM 2664 O O . GLU B 1 120 ? -12.758 14.547 -17.031 1 97.69 120 GLU B O 1
ATOM 2669 N N . ALA B 1 121 ? -10.883 15.312 -17.938 1 97.12 121 ALA B N 1
ATOM 2670 C CA . ALA B 1 121 ? -10.094 14.305 -17.234 1 97.12 121 ALA B CA 1
ATOM 2671 C C . ALA B 1 121 ? -10.188 14.492 -15.727 1 97.12 121 ALA B C 1
ATOM 2673 O O . ALA B 1 121 ? -10.344 13.523 -14.984 1 97.12 121 ALA B O 1
ATOM 2674 N N . GLN B 1 122 ? -10.086 15.695 -15.25 1 98.19 122 GLN B N 1
ATOM 2675 C CA . GLN B 1 122 ? -10.195 15.992 -13.82 1 98.19 122 GLN B CA 1
ATOM 2676 C C . GLN B 1 122 ? -11.602 15.695 -13.305 1 98.19 122 GLN B C 1
ATOM 2678 O O . 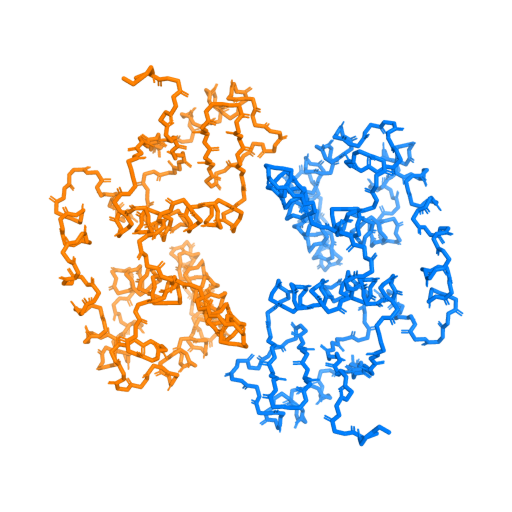GLN B 1 122 ? -11.766 15.078 -12.258 1 98.19 122 GLN B O 1
ATOM 2683 N N . THR B 1 123 ? -12.539 16.078 -14.094 1 98 123 THR B N 1
ATOM 2684 C CA . THR B 1 123 ? -13.938 15.859 -13.727 1 98 123 THR B CA 1
ATOM 2685 C C . THR B 1 123 ? -14.227 14.367 -13.594 1 98 123 THR B C 1
ATOM 2687 O O . THR B 1 123 ? -14.875 13.938 -12.633 1 98 123 THR B O 1
ATOM 2690 N N . ASN B 1 124 ? -13.719 13.625 -14.5 1 98.12 124 ASN B N 1
ATOM 2691 C CA . ASN B 1 124 ? -13.938 12.188 -14.477 1 98.12 124 ASN B CA 1
ATOM 2692 C C . ASN B 1 124 ? -13.227 11.531 -13.297 1 98.12 124 ASN B C 1
ATOM 2694 O O . ASN B 1 124 ? -13.742 10.578 -12.711 1 98.12 124 ASN B O 1
ATOM 2698 N N . GLU B 1 125 ? -12.062 12.016 -12.969 1 98.25 125 GLU B N 1
ATOM 2699 C CA . GLU B 1 125 ? -11.344 11.5 -11.805 1 98.25 125 GLU B CA 1
ATOM 2700 C C . GLU B 1 125 ? -12.141 11.719 -10.523 1 98.25 125 GLU B C 1
ATOM 2702 O O . GLU B 1 125 ? -12.273 10.805 -9.711 1 98.25 125 GLU B O 1
ATOM 2707 N N . PHE B 1 126 ? -12.688 12.844 -10.344 1 98.62 126 PHE B N 1
ATOM 2708 C CA . PHE B 1 126 ? -13.5 13.133 -9.172 1 98.62 126 PHE B CA 1
ATOM 2709 C C . PHE B 1 126 ? -14.75 12.258 -9.148 1 98.62 126 PHE B C 1
ATOM 2711 O O . PHE B 1 126 ? -15.039 11.609 -8.141 1 98.62 126 PHE B O 1
ATOM 2718 N N . LYS B 1 127 ? -15.375 12.164 -10.266 1 98.25 127 LYS B N 1
ATOM 2719 C CA . LYS B 1 127 ? -16.672 11.484 -10.344 1 98.25 127 LYS B CA 1
ATOM 2720 C C . LYS B 1 127 ? -16.516 9.984 -10.133 1 98.25 127 LYS B C 1
ATOM 2722 O O . LYS B 1 127 ? -17.312 9.367 -9.422 1 98.25 127 LYS B O 1
ATOM 2727 N N . THR B 1 128 ? -15.484 9.445 -10.672 1 97.19 128 THR B N 1
ATOM 2728 C CA . THR B 1 128 ? -15.375 7.992 -10.758 1 97.19 128 THR B CA 1
ATOM 2729 C C . THR B 1 128 ? -14.555 7.445 -9.586 1 97.19 128 THR B C 1
ATOM 2731 O O . THR B 1 128 ? -14.812 6.34 -9.109 1 97.19 128 THR B O 1
ATOM 2734 N N . ASN B 1 129 ? -13.648 8.227 -9.086 1 97.19 129 ASN B N 1
ATOM 2735 C CA . ASN B 1 129 ? -12.672 7.637 -8.188 1 97.19 129 ASN B CA 1
ATOM 2736 C C . ASN B 1 129 ? -12.664 8.344 -6.832 1 97.19 129 ASN B C 1
ATOM 2738 O O . ASN B 1 129 ? -12.562 7.695 -5.789 1 97.19 129 ASN B O 1
ATOM 2742 N N . ILE B 1 130 ? -12.812 9.602 -6.785 1 98.69 130 ILE B N 1
ATOM 2743 C CA . ILE B 1 130 ? -12.594 10.352 -5.555 1 98.69 130 ILE B CA 1
ATOM 2744 C C . ILE B 1 130 ? -13.898 10.461 -4.77 1 98.69 130 ILE B C 1
ATOM 2746 O O . ILE B 1 130 ? -13.969 10.055 -3.609 1 98.69 130 ILE B O 1
ATOM 2750 N N . ILE B 1 131 ? -14.969 10.875 -5.367 1 98.5 131 ILE B N 1
ATOM 2751 C CA . ILE B 1 131 ? -16.219 11.188 -4.688 1 98.5 131 ILE B CA 1
ATOM 2752 C C . ILE B 1 131 ? -16.828 9.914 -4.105 1 98.5 131 ILE B C 1
ATOM 2754 O O . ILE B 1 131 ? -17.266 9.898 -2.951 1 98.5 131 ILE B O 1
ATOM 2758 N N . PRO B 1 132 ? -16.828 8.812 -4.852 1 97.06 132 PRO B N 1
ATOM 2759 C CA . PRO B 1 132 ? -17.391 7.602 -4.266 1 97.06 132 PRO B CA 1
ATOM 2760 C C . PRO B 1 132 ? -16.688 7.172 -2.984 1 97.06 132 PRO B C 1
ATOM 2762 O O . PRO B 1 132 ? -17.344 6.816 -2.002 1 97.06 132 PRO B O 1
ATOM 2765 N N . LYS B 1 133 ? -15.398 7.219 -2.979 1 97.62 133 LYS B N 1
ATOM 2766 C CA . LYS B 1 133 ? -14.648 6.812 -1.796 1 97.62 133 LYS B CA 1
ATOM 2767 C C . LYS B 1 133 ? -14.789 7.832 -0.672 1 97.62 133 LYS B C 1
ATOM 2769 O O . LYS B 1 133 ? -14.859 7.469 0.502 1 97.62 133 LYS B O 1
ATOM 2774 N N . LEU B 1 134 ? -14.805 9.086 -1.049 1 98.38 134 LEU B N 1
ATOM 2775 C CA . LEU B 1 134 ? -15.023 10.141 -0.069 1 98.38 134 LEU B CA 1
ATOM 2776 C C . LEU B 1 134 ? -16.391 9.992 0.598 1 98.38 134 LEU B C 1
ATOM 2778 O O . LEU B 1 134 ? -16.516 10.211 1.804 1 98.38 134 LEU B O 1
ATOM 2782 N N . THR B 1 135 ? -17.312 9.625 -0.16 1 98.19 135 THR B N 1
ATOM 2783 C CA . THR B 1 135 ? -18.672 9.414 0.355 1 98.19 135 THR B CA 1
ATOM 2784 C C . THR B 1 135 ? -18.688 8.266 1.354 1 98.19 135 THR B C 1
ATOM 2786 O O . THR B 1 135 ? -19.375 8.336 2.375 1 98.19 135 THR B O 1
ATOM 2789 N N . LEU B 1 136 ? -18 7.242 1.071 1 96.94 136 LEU B N 1
ATOM 2790 C CA . LEU B 1 136 ? -17.906 6.109 1.985 1 96.94 136 LEU B CA 1
ATOM 2791 C C . LEU B 1 136 ? -17.234 6.516 3.293 1 96.94 136 LEU B C 1
ATOM 2793 O O . LEU B 1 136 ? -17.672 6.113 4.371 1 96.94 136 LEU B O 1
ATOM 2797 N N . LEU B 1 137 ? -16.172 7.266 3.23 1 98.56 137 LEU B N 1
ATOM 2798 C CA . LEU B 1 137 ? -15.508 7.762 4.43 1 98.56 137 LEU B CA 1
ATOM 2799 C C . LEU B 1 137 ? -16.438 8.633 5.254 1 98.56 137 LEU B C 1
ATOM 2801 O O . LEU B 1 137 ? -16.484 8.523 6.48 1 98.56 137 LEU B O 1
ATOM 2805 N N . GLN B 1 138 ? -17.141 9.461 4.555 1 98.56 138 GLN B N 1
ATOM 2806 C CA . GLN B 1 138 ? -18.109 10.336 5.207 1 98.56 138 GLN B CA 1
ATOM 2807 C C . GLN B 1 138 ? -19.156 9.523 5.961 1 98.56 138 GLN B C 1
ATOM 2809 O O . GLN B 1 138 ? -19.438 9.805 7.129 1 98.56 138 GLN B O 1
ATOM 2814 N N . LYS B 1 139 ? -19.656 8.547 5.285 1 97.12 139 LYS B N 1
ATOM 2815 C CA . LYS B 1 139 ? -20.672 7.688 5.887 1 97.12 139 LYS B CA 1
ATOM 2816 C C . LYS B 1 139 ? -20.125 6.965 7.113 1 97.12 139 LYS B C 1
ATOM 2818 O O . LYS B 1 139 ? -20.828 6.832 8.125 1 97.12 139 LYS B O 1
ATOM 2823 N N . HIS B 1 140 ? -18.953 6.492 7.023 1 96.56 140 HIS B N 1
ATOM 2824 C CA . HIS B 1 140 ? -18.344 5.762 8.133 1 96.56 140 HIS B CA 1
ATOM 2825 C C . HIS B 1 140 ? -18.078 6.684 9.32 1 96.56 140 HIS B C 1
ATOM 2827 O O . HIS B 1 140 ? -18.25 6.285 10.469 1 96.56 140 HIS B O 1
ATOM 2833 N N . LEU B 1 141 ? -17.641 7.859 9.07 1 97.81 141 LEU B N 1
ATOM 2834 C CA . LEU B 1 141 ? -17.375 8.805 10.148 1 97.81 141 LEU B CA 1
ATOM 2835 C C . LEU B 1 141 ? -18.672 9.25 10.812 1 97.81 141 LEU B C 1
ATOM 2837 O O . LEU B 1 141 ? -18.797 9.195 12.039 1 97.81 141 LEU B O 1
ATOM 2841 N N . GLY B 1 142 ? -19.625 9.648 9.992 1 96.31 142 GLY B N 1
ATOM 2842 C CA . GLY B 1 142 ? -20.891 10.141 10.531 1 96.31 142 GLY B CA 1
ATOM 2843 C C . GLY B 1 142 ? -20.703 11.336 11.453 1 96.31 142 GLY B C 1
ATOM 2844 O O . GLY B 1 142 ? -20.078 12.336 11.078 1 96.31 142 GLY B O 1
ATOM 2845 N N . ASN B 1 143 ? -21.203 11.141 12.68 1 95 143 ASN B N 1
ATOM 2846 C CA . ASN B 1 143 ? -21.125 12.227 13.648 1 95 143 ASN B CA 1
ATOM 2847 C C . ASN B 1 143 ? -20.047 11.953 14.711 1 95 143 ASN B C 1
ATOM 2849 O O . ASN B 1 143 ? -20 12.641 15.727 1 95 143 ASN B O 1
ATOM 2853 N N . LYS B 1 144 ? -19.281 11.016 14.453 1 96.44 144 LYS B N 1
ATOM 2854 C CA . LYS B 1 144 ? -18.234 10.648 15.414 1 96.44 144 LYS B CA 1
ATOM 2855 C C . LYS B 1 144 ? -17.094 11.664 15.398 1 96.44 144 LYS B C 1
ATOM 2857 O O . LYS B 1 144 ? -16.812 12.273 14.359 1 96.44 144 LYS B O 1
ATOM 2862 N N . VAL B 1 145 ? -16.453 11.688 16.453 1 96.62 145 VAL B N 1
ATOM 2863 C CA . VAL B 1 145 ? -15.281 12.547 16.531 1 96.62 145 VAL B CA 1
ATOM 2864 C C . VAL B 1 145 ? -14.117 11.914 15.781 1 96.62 145 VAL B C 1
ATOM 2866 O O . VAL B 1 145 ? -13.367 12.602 15.086 1 96.62 145 VAL B O 1
ATOM 2869 N N . TYR B 1 146 ? -13.938 10.633 16 1 97.25 146 TYR B N 1
ATOM 2870 C CA . TYR B 1 146 ? -12.961 9.789 15.312 1 97.25 146 TYR B CA 1
ATOM 2871 C C . TYR B 1 146 ? -13.633 8.57 14.695 1 97.25 146 TYR B C 1
ATOM 2873 O O . TYR B 1 146 ? -14.742 8.203 15.086 1 97.25 146 TYR B O 1
ATOM 2881 N N . PHE B 1 147 ? -12.961 7.938 13.805 1 97.06 147 PHE B N 1
ATOM 2882 C CA . PHE B 1 147 ? -13.555 6.816 13.086 1 97.06 147 PHE B CA 1
ATOM 2883 C C . PHE B 1 147 ? -13.883 5.672 14.031 1 97.06 147 PHE B C 1
ATOM 2885 O O . PHE B 1 147 ? -14.859 4.949 13.828 1 97.06 147 PHE B O 1
ATOM 2892 N N . PHE B 1 148 ? -12.938 5.484 15.016 1 94.5 148 PHE B N 1
ATOM 2893 C CA . PHE B 1 148 ? -13.117 4.297 15.852 1 94.5 148 PHE B CA 1
ATOM 2894 C C . PHE B 1 148 ? -13.047 4.656 17.328 1 94.5 148 PHE B C 1
ATOM 2896 O O . PHE B 1 148 ? -12.062 5.234 17.781 1 94.5 148 PHE B O 1
ATOM 2903 N N . ASP B 1 149 ? -14 4.242 18.094 1 88 149 ASP B N 1
ATOM 2904 C CA . ASP B 1 149 ? -14.094 4.25 19.547 1 88 149 ASP B CA 1
ATOM 2905 C C . ASP B 1 149 ? -13.719 5.617 20.109 1 88 149 ASP B C 1
ATOM 2907 O O . ASP B 1 149 ? -13.062 5.707 21.156 1 88 149 ASP B O 1
ATOM 2911 N N . ASN B 1 150 ? -13.891 6.656 19.422 1 84.25 150 ASN B N 1
ATOM 2912 C CA . ASN B 1 150 ? -13.609 8.031 19.828 1 84.25 150 ASN B CA 1
ATOM 2913 C C . ASN B 1 150 ? -12.133 8.219 20.188 1 84.25 150 ASN B C 1
ATOM 2915 O O . ASN B 1 150 ? -11.805 9.031 21.047 1 84.25 150 ASN B O 1
ATOM 2919 N N . LYS B 1 151 ? -11.328 7.316 19.656 1 92.94 151 LYS B N 1
ATOM 2920 C CA . LYS B 1 151 ? -9.883 7.441 19.844 1 92.94 151 LYS B CA 1
ATOM 2921 C C . LYS B 1 151 ? -9.18 7.684 18.5 1 92.94 151 LYS B C 1
ATOM 2923 O O . LYS B 1 151 ? -9.547 7.094 17.484 1 92.94 151 LYS B O 1
ATOM 2928 N N . LEU B 1 152 ? -8.188 8.5 18.641 1 96.12 152 LEU B N 1
ATOM 2929 C CA . LEU B 1 152 ? -7.387 8.828 17.453 1 96.12 152 LEU B CA 1
ATOM 2930 C C . LEU B 1 152 ? -6.688 7.582 16.922 1 96.12 152 LEU B C 1
ATOM 2932 O O . LEU B 1 152 ? -6.133 6.793 17.688 1 96.12 152 LEU B O 1
ATOM 2936 N N . SER B 1 153 ? -6.781 7.363 15.633 1 96.56 153 SER B N 1
ATOM 2937 C CA . SER B 1 153 ? -6.078 6.273 14.961 1 96.56 153 SER B CA 1
ATOM 2938 C C . SER B 1 153 ? -5.426 6.75 13.672 1 96.56 153 SER B C 1
ATOM 2940 O O . SER B 1 153 ? -5.617 7.895 13.258 1 96.56 153 SER B O 1
ATOM 2942 N N . VAL B 1 154 ? -4.684 5.914 13 1 97.31 154 VAL B N 1
ATOM 2943 C CA . VAL B 1 154 ? -4.031 6.234 11.734 1 97.31 154 VAL B CA 1
ATOM 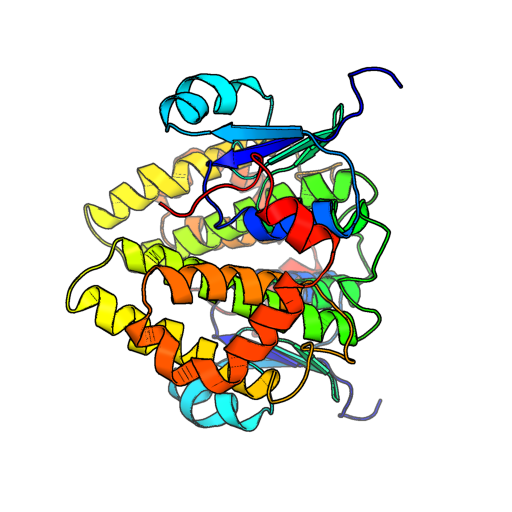2944 C C . VAL B 1 154 ? -5.086 6.508 10.664 1 97.31 154 VAL B C 1
ATOM 2946 O O . VAL B 1 154 ? -4.828 7.238 9.711 1 97.31 154 VAL B O 1
ATOM 2949 N N . ALA B 1 155 ? -6.27 5.918 10.812 1 97.69 155 ALA B N 1
ATOM 2950 C CA . ALA B 1 155 ? -7.363 6.211 9.891 1 97.69 155 ALA B CA 1
ATOM 2951 C C . ALA B 1 155 ? -7.707 7.699 9.898 1 97.69 155 ALA B C 1
ATOM 2953 O O . ALA B 1 155 ? -7.914 8.305 8.844 1 97.69 155 ALA B O 1
ATOM 2954 N N . ASP B 1 156 ? -7.723 8.273 11.047 1 98.44 156 ASP B N 1
ATOM 2955 C CA . ASP B 1 156 ? -8.031 9.695 11.195 1 98.44 156 ASP B CA 1
ATOM 2956 C C . ASP B 1 156 ? -6.926 10.555 10.594 1 98.44 156 ASP B C 1
ATOM 2958 O O . ASP B 1 156 ? -7.203 11.547 9.906 1 98.44 156 ASP B O 1
ATOM 2962 N N . ILE B 1 157 ? -5.738 10.18 10.82 1 98.44 157 ILE B N 1
ATOM 2963 C CA . ILE B 1 157 ? -4.574 10.945 10.391 1 98.44 157 ILE B CA 1
ATOM 2964 C C . ILE B 1 157 ? -4.527 11 8.867 1 98.44 157 ILE B C 1
ATOM 2966 O O . ILE B 1 157 ? -4.355 12.07 8.281 1 98.44 157 ILE B O 1
ATOM 2970 N N . TYR B 1 158 ? -4.715 9.891 8.234 1 98.81 158 TYR B N 1
ATOM 2971 C CA . TYR B 1 158 ? -4.676 9.828 6.777 1 98.81 158 TYR B CA 1
ATOM 2972 C C . TYR B 1 158 ? -5.883 10.523 6.168 1 98.81 158 TYR B C 1
ATOM 2974 O O . TYR B 1 158 ? -5.766 11.203 5.141 1 98.81 158 TYR B O 1
ATOM 2982 N N . THR B 1 159 ? -7.027 10.328 6.805 1 98.88 159 THR B N 1
ATOM 2983 C CA . THR B 1 159 ? -8.219 11.016 6.309 1 98.88 159 THR B CA 1
ATOM 2984 C C . THR B 1 159 ? -8.031 12.523 6.371 1 98.88 159 THR B C 1
ATOM 2986 O O . THR B 1 159 ? -8.273 13.227 5.387 1 98.88 159 THR B O 1
ATOM 2989 N N . TYR B 1 160 ? -7.555 13.008 7.492 1 98.81 160 TYR B N 1
ATOM 2990 C CA . TYR B 1 160 ? -7.297 14.438 7.613 1 98.81 160 TYR B CA 1
ATOM 2991 C C . TYR B 1 160 ? -6.344 14.914 6.523 1 98.81 160 TYR B C 1
ATOM 2993 O O . TYR B 1 160 ? -6.562 15.961 5.91 1 98.81 160 TYR B O 1
ATOM 3001 N N . SER B 1 161 ? -5.281 14.203 6.277 1 98.69 161 SER B N 1
ATOM 3002 C CA . SER B 1 161 ? -4.262 14.602 5.316 1 98.69 161 SER B CA 1
ATOM 3003 C C . SER B 1 161 ? -4.848 14.766 3.918 1 98.69 161 SER B C 1
ATOM 3005 O O . SER B 1 161 ? -4.512 15.711 3.203 1 98.69 161 SER B O 1
ATOM 3007 N N . GLY B 1 162 ? -5.754 13.844 3.535 1 98.69 162 GLY B N 1
ATOM 3008 C CA . GLY B 1 162 ? -6.426 13.961 2.252 1 98.69 162 GLY B CA 1
ATOM 3009 C C . GLY B 1 162 ? -7.391 15.125 2.188 1 98.69 162 GLY B C 1
ATOM 3010 O O . GLY B 1 162 ? -7.457 15.828 1.179 1 98.69 162 GLY B O 1
ATOM 3011 N N . LEU B 1 163 ? -8.109 15.297 3.27 1 98.81 163 LEU B N 1
ATOM 3012 C CA . LEU B 1 163 ? -9.094 16.375 3.33 1 98.81 163 LEU B CA 1
ATOM 3013 C C . LEU B 1 163 ? -8.414 17.734 3.297 1 98.81 163 LEU B C 1
ATOM 3015 O O . LEU B 1 163 ? -8.961 18.688 2.738 1 98.81 163 LEU B O 1
ATOM 3019 N N . TYR B 1 164 ? -7.242 17.797 3.893 1 98.5 164 TYR B N 1
ATOM 3020 C CA . TYR B 1 164 ? -6.465 19.031 3.857 1 98.5 164 TYR B CA 1
ATOM 3021 C C . TYR B 1 164 ? -6.191 19.453 2.424 1 98.5 164 TYR B C 1
ATOM 3023 O O . TYR B 1 164 ? -6.414 20.625 2.066 1 98.5 164 TYR B O 1
ATOM 3031 N N . ILE B 1 165 ? -5.762 18.547 1.567 1 98.69 165 ILE B N 1
ATOM 3032 C CA . ILE B 1 165 ? -5.469 18.859 0.172 1 98.69 165 ILE B CA 1
ATOM 3033 C C . ILE B 1 165 ? -6.766 19.203 -0.562 1 98.69 165 ILE B C 1
ATOM 3035 O O . ILE B 1 165 ? -6.828 20.188 -1.291 1 98.69 165 ILE B O 1
ATOM 3039 N N . LEU B 1 166 ? -7.77 18.391 -0.317 1 98.81 166 LEU B N 1
ATOM 3040 C CA . LEU B 1 166 ? -9.047 18.578 -0.994 1 98.81 166 LEU B CA 1
ATOM 3041 C C . LEU B 1 166 ? -9.633 19.953 -0.684 1 98.81 166 LEU B C 1
ATOM 3043 O O . LEU B 1 166 ? -10.023 20.672 -1.596 1 98.81 166 LEU B O 1
ATOM 3047 N N . LYS B 1 167 ? -9.68 20.266 0.567 1 98.38 167 LYS B N 1
ATOM 3048 C CA . LYS B 1 167 ? -10.273 21.516 1.013 1 98.38 167 LYS B CA 1
ATOM 3049 C C . LYS B 1 167 ? -9.516 22.719 0.451 1 98.38 167 LYS B C 1
ATOM 3051 O O . LYS B 1 167 ? -10.125 23.719 0.076 1 98.38 167 LYS B O 1
ATOM 3056 N N . ASN B 1 168 ? -8.242 22.641 0.28 1 98.06 168 ASN B N 1
ATOM 3057 C CA . ASN B 1 168 ? -7.422 23.781 -0.12 1 98.06 168 ASN B CA 1
ATOM 3058 C C . ASN B 1 168 ? -7.328 23.906 -1.639 1 98.06 168 ASN B C 1
ATOM 3060 O O . ASN B 1 168 ? -7.254 25 -2.178 1 98.06 168 ASN B O 1
ATOM 3064 N N . LYS B 1 169 ? -7.352 22.812 -2.385 1 98.25 169 LYS B N 1
ATOM 3065 C CA . LYS B 1 169 ? -7.094 22.859 -3.822 1 98.25 169 LYS B CA 1
ATOM 3066 C C . LYS B 1 169 ? -8.391 22.719 -4.617 1 98.25 169 LYS B C 1
ATOM 3068 O O . LYS B 1 169 ? -8.453 23.125 -5.781 1 98.25 169 LYS B O 1
ATOM 3073 N N . PHE B 1 170 ? -9.383 22.156 -3.93 1 98.44 170 PHE B N 1
ATOM 3074 C CA . PHE B 1 170 ? -10.656 21.922 -4.605 1 98.44 170 PHE B CA 1
ATOM 3075 C C . PHE B 1 170 ? -11.828 22.266 -3.699 1 98.44 170 PHE B C 1
ATOM 3077 O O . PHE B 1 170 ? -12.68 21.422 -3.426 1 98.44 170 PHE B O 1
ATOM 3084 N N . PRO B 1 171 ? -11.977 23.531 -3.287 1 98.12 171 PRO B N 1
ATOM 3085 C CA . PRO B 1 171 ? -13.008 23.922 -2.324 1 98.12 171 PRO B CA 1
ATOM 3086 C C . PRO B 1 171 ? -14.422 23.625 -2.824 1 98.12 171 PRO B C 1
ATOM 3088 O O . PRO B 1 171 ? -15.312 23.312 -2.025 1 98.12 171 PRO B O 1
ATOM 3091 N N . GLU B 1 172 ? -14.641 23.672 -4.082 1 97.94 172 GLU B N 1
ATOM 3092 C CA . GLU B 1 172 ? -15.977 23.406 -4.621 1 97.94 172 GLU B CA 1
ATOM 3093 C C . GLU B 1 172 ? -16.328 21.922 -4.48 1 97.94 172 GLU B C 1
ATOM 3095 O O . GLU B 1 172 ? -17.469 21.594 -4.137 1 97.94 172 GLU B O 1
ATOM 3100 N N . GLN B 1 173 ? -15.375 21.094 -4.77 1 98.19 173 GLN B N 1
ATOM 3101 C CA . GLN B 1 173 ? -15.609 19.656 -4.637 1 98.19 173 GLN B CA 1
ATOM 3102 C C . GLN B 1 173 ? -15.68 19.25 -3.17 1 98.19 173 GLN B C 1
ATOM 3104 O O . GLN B 1 173 ? -16.281 18.219 -2.836 1 98.19 173 GLN B O 1
ATOM 3109 N N . TYR B 1 174 ? -15.102 20.047 -2.301 1 98.62 174 TYR B N 1
ATOM 3110 C CA . TYR B 1 174 ? -15.102 19.766 -0.868 1 98.62 174 TYR B CA 1
ATOM 3111 C C . TYR B 1 174 ? -16.422 20.172 -0.236 1 98.62 174 TYR B C 1
ATOM 3113 O O . TYR B 1 174 ? -16.875 19.547 0.733 1 98.62 174 TYR B O 1
ATOM 3121 N N . GLN B 1 175 ? -17.094 21.094 -0.706 1 98.62 175 GLN B N 1
ATOM 3122 C CA . GLN B 1 175 ? -18.219 21.781 -0.086 1 98.62 175 GLN B CA 1
ATOM 3123 C C . GLN B 1 175 ? -19.328 20.812 0.278 1 98.62 175 GLN B C 1
ATOM 3125 O O . GLN B 1 175 ? -19.891 20.891 1.366 1 98.62 175 GLN B O 1
ATOM 3130 N N . PRO B 1 176 ? -19.609 19.844 -0.604 1 98.38 176 PRO B N 1
ATOM 3131 C CA . PRO B 1 176 ? -20.688 18.922 -0.265 1 98.38 176 PRO B CA 1
ATOM 3132 C C . PRO B 1 176 ? -20.375 18.062 0.966 1 98.38 176 PRO B C 1
ATOM 3134 O O . PRO B 1 176 ? -21.281 17.484 1.572 1 98.38 176 PRO B O 1
ATOM 3137 N N . PHE B 1 177 ? -19.141 18.062 1.347 1 98.69 177 PHE B N 1
ATOM 3138 C CA . PHE B 1 177 ? -18.719 17.188 2.436 1 98.69 177 PHE B CA 1
ATOM 3139 C C . PHE B 1 177 ? -18.438 18 3.697 1 98.69 177 PHE B C 1
ATOM 3141 O O . PHE B 1 177 ? -18.172 17.422 4.758 1 98.69 177 PHE B O 1
ATOM 3148 N N . ALA B 1 178 ? -18.594 19.281 3.674 1 98.62 178 ALA B N 1
ATOM 3149 C CA . ALA B 1 178 ? -18.109 20.188 4.711 1 98.62 178 ALA B CA 1
ATOM 3150 C C . ALA B 1 178 ? -18.859 19.969 6.023 1 98.62 178 ALA B C 1
ATOM 3152 O O . ALA B 1 178 ? -18.281 20.062 7.102 1 98.62 178 ALA B O 1
ATOM 3153 N N . ALA B 1 179 ? -20.078 19.672 5.949 1 98.38 179 ALA B N 1
ATOM 3154 C CA . ALA B 1 179 ? -20.891 19.5 7.16 1 98.38 179 ALA B CA 1
ATOM 3155 C C . ALA B 1 179 ? -20.344 18.391 8.039 1 98.38 179 ALA B C 1
ATOM 3157 O O . ALA B 1 179 ? -20.375 18.484 9.266 1 98.38 179 ALA B O 1
ATOM 3158 N N . THR B 1 180 ? -19.859 17.344 7.457 1 98.62 180 THR B N 1
ATOM 3159 C CA . THR B 1 180 ? -19.328 16.188 8.188 1 98.62 180 THR B CA 1
ATOM 3160 C C . THR B 1 180 ? -17.859 16.406 8.523 1 98.62 180 THR B C 1
ATOM 3162 O O . THR B 1 180 ? -17.438 16.172 9.656 1 98.62 180 THR B O 1
ATOM 3165 N N . PHE B 1 181 ? -17.109 16.922 7.566 1 98.75 181 PHE B N 1
ATOM 3166 C CA . PHE B 1 181 ? -15.656 16.859 7.703 1 98.75 181 PHE B CA 1
ATOM 3167 C C . PHE B 1 181 ? -15.117 18.125 8.352 1 98.75 181 PHE B C 1
ATOM 3169 O O . PHE B 1 181 ? -14 18.125 8.891 1 98.75 181 PHE B O 1
ATOM 3176 N N . ASP B 1 182 ? -15.859 19.234 8.367 1 98.69 182 ASP B N 1
ATOM 3177 C CA . ASP B 1 182 ? -15.359 20.438 9.031 1 98.69 182 ASP B CA 1
ATOM 3178 C C . ASP B 1 182 ? -15.148 20.203 10.523 1 98.69 182 ASP B C 1
ATOM 3180 O O . ASP B 1 182 ? -14.094 20.516 11.07 1 98.69 182 ASP B O 1
ATOM 3184 N N . PRO B 1 183 ? -16.188 19.641 11.203 1 98.31 183 PRO B N 1
ATOM 3185 C CA . PRO B 1 183 ? -15.961 19.344 12.625 1 98.31 183 PRO B CA 1
ATOM 3186 C C . PRO B 1 183 ? -14.812 18.375 12.844 1 98.31 183 PRO B C 1
ATOM 3188 O O . PRO B 1 183 ? -14.047 18.516 13.805 1 98.31 183 PRO B O 1
ATOM 3191 N N . PHE B 1 184 ? -14.695 17.391 12.039 1 98.5 184 PHE B N 1
ATOM 3192 C CA . PHE B 1 184 ? -13.617 16.422 12.102 1 98.5 184 PHE B CA 1
ATOM 3193 C C . PHE B 1 184 ? -12.258 17.109 11.969 1 98.5 184 PHE B C 1
ATOM 3195 O O . PHE B 1 184 ? -11.352 16.859 12.758 1 98.5 184 PHE B O 1
ATOM 3202 N N . ILE B 1 185 ? -12.109 17.984 10.945 1 98.69 185 ILE B N 1
ATOM 3203 C CA . ILE B 1 185 ? -10.883 18.719 10.688 1 98.69 185 ILE B CA 1
ATOM 3204 C C . ILE B 1 185 ? -10.555 19.625 11.875 1 98.69 185 ILE B C 1
ATOM 3206 O O . ILE B 1 185 ? -9.414 19.656 12.344 1 98.69 185 ILE B O 1
ATOM 3210 N N . LYS B 1 186 ? -11.547 20.328 12.336 1 98.38 186 LYS B N 1
ATOM 3211 C CA . LYS B 1 186 ? -11.352 21.203 13.484 1 98.38 186 LYS B CA 1
ATOM 3212 C C . LYS B 1 186 ? -10.844 20.422 14.695 1 98.38 186 LYS B C 1
ATOM 3214 O O . LYS B 1 186 ? -9.938 20.875 15.398 1 98.38 186 LYS B O 1
ATOM 3219 N N . ASN B 1 187 ? -11.438 19.328 15 1 97.69 187 ASN B N 1
ATOM 3220 C CA . ASN B 1 187 ? -11.016 18.453 16.094 1 97.69 187 ASN B CA 1
ATOM 3221 C C . ASN B 1 187 ? -9.562 18.016 15.93 1 97.69 187 ASN B C 1
ATOM 3223 O O . ASN B 1 187 ? -8.773 18.094 16.875 1 97.69 187 ASN B O 1
ATOM 3227 N N . PHE B 1 188 ? -9.195 17.562 14.766 1 98.25 188 PHE B N 1
ATOM 3228 C CA . PHE B 1 188 ? -7.844 17.094 14.5 1 98.25 188 PHE B CA 1
ATOM 3229 C C . PHE B 1 188 ? -6.832 18.219 14.688 1 98.25 188 PHE B C 1
ATOM 3231 O O . PHE B 1 188 ? -5.793 18.016 15.32 1 98.25 188 PHE B O 1
ATOM 3238 N N . GLU B 1 189 ? -7.152 19.375 14.18 1 98.31 189 GLU B N 1
ATOM 3239 C CA . GLU B 1 189 ? -6.238 20.516 14.219 1 98.31 189 GLU B CA 1
ATOM 3240 C C . GLU B 1 189 ? -6.109 21.062 15.641 1 98.31 189 GLU B C 1
ATOM 3242 O O . GLU B 1 189 ? -5.188 21.828 15.93 1 98.31 189 GLU B O 1
ATOM 3247 N N . SER B 1 190 ? -7.027 20.672 16.469 1 97.81 190 SER B N 1
ATOM 3248 C CA . SER B 1 190 ? -7 21.125 17.859 1 97.81 190 SER B CA 1
ATOM 3249 C C . SER B 1 190 ? -6.105 20.234 18.719 1 97.81 190 SER B C 1
ATOM 3251 O O . SER B 1 190 ? -5.809 20.578 19.859 1 97.81 190 SER B O 1
ATOM 3253 N N . ILE B 1 191 ? -5.711 19.094 18.219 1 96.94 191 ILE B N 1
ATOM 3254 C CA . ILE B 1 191 ? -4.734 18.297 18.938 1 96.94 191 ILE B CA 1
ATOM 3255 C C . ILE B 1 191 ? -3.484 19.125 19.219 1 96.94 191 ILE B C 1
ATOM 3257 O O . ILE B 1 191 ? -2.879 19.688 18.297 1 96.94 191 ILE B O 1
ATOM 3261 N N . PRO B 1 192 ? -3.062 19.203 20.453 1 97.25 192 PRO B N 1
ATOM 3262 C CA . PRO B 1 192 ? -2.014 20.156 20.828 1 97.25 192 PRO B CA 1
ATOM 3263 C C . PRO B 1 192 ? -0.742 19.969 20 1 97.25 192 PRO B C 1
ATOM 3265 O O . PRO B 1 192 ? -0.172 20.953 19.531 1 97.25 192 PRO B O 1
ATOM 3268 N N . GLN B 1 193 ? -0.315 18.797 19.766 1 96.56 193 GLN B N 1
ATOM 3269 C CA . GLN B 1 193 ? 0.898 18.531 19 1 96.56 193 GLN B CA 1
ATOM 3270 C C . GLN B 1 193 ? 0.736 18.969 17.547 1 96.56 193 GLN B C 1
ATOM 3272 O O . GLN B 1 193 ? 1.688 19.453 16.922 1 96.56 193 GLN B O 1
ATOM 3277 N N . ILE B 1 194 ? -0.458 18.766 17.031 1 97.75 194 ILE B N 1
ATOM 3278 C CA . ILE B 1 194 ? -0.728 19.125 15.633 1 97.75 194 ILE B CA 1
ATOM 3279 C C . ILE B 1 194 ? -0.792 20.641 15.492 1 97.75 194 ILE B C 1
ATOM 3281 O O . ILE B 1 194 ? -0.205 21.203 14.57 1 97.75 194 ILE B O 1
ATOM 3285 N N . LYS B 1 195 ? -1.487 21.234 16.422 1 98 195 LYS B N 1
ATOM 3286 C CA . LYS B 1 195 ? -1.593 22.688 16.422 1 98 195 LYS B CA 1
ATOM 3287 C C . LYS B 1 195 ? -0.213 23.344 16.469 1 98 195 LYS B C 1
ATOM 3289 O O . LYS B 1 195 ? 0.074 24.266 15.703 1 98 195 LYS B O 1
ATOM 3294 N N . GLU B 1 196 ? 0.608 22.844 17.359 1 97.81 196 GLU B N 1
ATOM 3295 C CA . GLU B 1 196 ? 1.967 23.375 17.5 1 97.81 196 GLU B CA 1
ATOM 3296 C C . GLU B 1 196 ? 2.766 23.156 16.219 1 97.81 196 GLU B C 1
ATOM 3298 O O . GLU B 1 196 ? 3.434 24.078 15.734 1 97.81 196 GLU B O 1
ATOM 3303 N N . TYR B 1 197 ? 2.711 21.953 15.703 1 97.81 197 TYR B N 1
ATOM 3304 C CA . TYR B 1 197 ? 3.449 21.609 14.492 1 97.81 197 TYR B CA 1
ATOM 3305 C C . TYR B 1 197 ? 3.018 22.469 13.32 1 97.81 197 TYR B C 1
ATOM 3307 O O . TYR B 1 197 ? 3.859 23 12.594 1 97.81 197 TYR B O 1
ATOM 3315 N N . GLN B 1 198 ? 1.68 22.641 13.125 1 97.81 198 GLN B N 1
ATOM 3316 C CA . GLN B 1 198 ? 1.147 23.375 11.984 1 97.81 198 GLN B CA 1
ATOM 3317 C C . GLN B 1 198 ? 1.45 24.859 12.094 1 97.81 198 GLN B C 1
ATOM 3319 O O . GLN B 1 198 ? 1.431 25.578 11.094 1 97.81 198 GLN B O 1
ATOM 3324 N N . SER B 1 199 ? 1.759 25.328 13.289 1 96.94 199 SER B N 1
ATOM 3325 C CA . SER B 1 199 ? 2.088 26.734 13.516 1 96.94 199 SER B CA 1
ATOM 3326 C C . SER B 1 199 ? 3.59 26.969 13.414 1 96.94 199 SER B C 1
ATOM 3328 O O . SER B 1 199 ? 4.047 28.109 13.477 1 96.94 199 SER B O 1
ATOM 3330 N N . SER B 1 200 ? 4.34 25.953 13.25 1 96.69 200 SER B N 1
ATOM 3331 C CA . SER B 1 200 ? 5.797 26.047 13.234 1 96.69 200 SER B CA 1
ATOM 3332 C C . SER B 1 200 ? 6.324 26.219 11.82 1 96.69 200 SER B C 1
ATOM 3334 O O . SER B 1 200 ? 5.598 25.984 10.852 1 96.69 200 SER B O 1
ATOM 3336 N N . ASP B 1 201 ? 7.68 26.516 11.688 1 95 201 ASP B N 1
ATOM 3337 C CA . ASP B 1 201 ? 8.344 26.672 10.398 1 95 201 ASP B CA 1
ATOM 3338 C C . ASP B 1 201 ? 8.641 25.312 9.758 1 95 201 ASP B C 1
ATOM 3340 O O . ASP B 1 201 ? 9 25.25 8.578 1 95 201 ASP B O 1
ATOM 3344 N N . ARG B 1 202 ? 8.367 24.266 10.484 1 95.88 202 ARG B N 1
ATOM 3345 C CA . ARG B 1 202 ? 8.672 22.938 9.977 1 95.88 202 ARG B CA 1
ATOM 3346 C C . ARG B 1 202 ? 7.535 22.422 9.102 1 95.88 202 ARG B C 1
ATOM 3348 O O . ARG B 1 202 ? 7.711 21.453 8.352 1 95.88 202 ARG B O 1
ATOM 3355 N N . PHE B 1 203 ? 6.375 23 9.258 1 97.25 203 PHE B N 1
ATOM 3356 C CA . PHE B 1 203 ? 5.203 22.531 8.523 1 97.25 203 PHE B CA 1
ATOM 3357 C C . PHE B 1 203 ? 5.289 22.938 7.055 1 97.25 203 PHE B C 1
ATOM 3359 O O . PHE B 1 203 ? 5.32 24.125 6.73 1 97.25 203 PHE B O 1
ATOM 3366 N N . PRO B 1 204 ? 5.32 21.875 6.16 1 96.06 204 PRO B N 1
ATOM 3367 C CA . PRO B 1 204 ? 5.391 22.219 4.738 1 96.06 204 PRO B CA 1
ATOM 3368 C C . PRO B 1 204 ? 4.07 22.766 4.203 1 96.06 204 PRO B C 1
ATOM 3370 O O . PRO B 1 204 ? 2.996 22.312 4.617 1 96.06 204 PRO B O 1
ATOM 3373 N N . LYS B 1 205 ? 4.215 23.672 3.229 1 88 205 LYS B N 1
ATOM 3374 C CA . LYS B 1 205 ? 3.035 24.297 2.631 1 88 205 LYS B CA 1
ATOM 3375 C C . LYS B 1 205 ? 2.641 23.594 1.339 1 88 205 LYS B C 1
ATOM 3377 O O . LYS B 1 205 ? 3.502 23.156 0.577 1 88 205 LYS B O 1
ATOM 3382 N N . LEU B 1 206 ? 1.311 23.5 1.209 1 91.25 206 LEU B N 1
ATOM 3383 C CA . LEU B 1 206 ? 0.784 22.969 -0.04 1 91.25 206 LEU B CA 1
ATOM 3384 C C . LEU B 1 206 ? 0.987 23.953 -1.187 1 91.25 206 LEU B C 1
ATOM 3386 O O . LEU B 1 206 ? 0.634 25.125 -1.071 1 91.25 206 LEU B O 1
ATOM 3390 N N . ARG B 1 207 ? 1.677 23.5 -2.18 1 83.19 207 ARG B N 1
ATOM 3391 C CA . ARG B 1 207 ? 1.974 24.359 -3.316 1 83.19 207 ARG B CA 1
ATOM 3392 C C . ARG B 1 207 ? 0.94 24.188 -4.426 1 83.19 207 ARG B C 1
ATOM 3394 O O . ARG B 1 207 ? 0.382 23.109 -4.594 1 83.19 207 ARG B O 1
#

InterPro domains:
  IPR004045 Glutathione S-transferase, N-terminal [PS50404] (5-86)
  IPR004046 Glutathione S-transferase, C-terminal [PF14497] (122-200)
  IPR010987 Glutathione S-transferase, C-terminal-like [PS50405] (90-207)
  IPR036249 Thioredoxin-like superfamily [SSF52833] (5-80)
  IPR036282 Glutathione S-transferase, C-terminal domain superfamily [SSF47616] (93-204)
  IPR050213 Glutathione S-transferase superfamily [PTHR11571] (8-200)

Secondary structure (DSSP, 8-state):
--GGG-EEEEEESSSSTTHHHHHHHHHTT--EEEEEE-SHHIIIIIITTTS--SS--SSEEEETTEEE-SHHHHHHHHHHHTTTS-SS-STTHHHHHHHHHHHHHHHHHHHHHHTT--HHHHHHHIIIIIHHHHHHHHHHHTT-SSSBTTB--HHHHHHHHHHHHHHHH-HHHHGGGHHHHHHHHHHHHTSHHHHHHHTSTTSPPP-/--GGG-EEEEEESSSSTTHHHHHHHHHTT--EEEEEE-SHHIIIIIITTTS--SS--SSEEEETTEEE-SHHHHHHHHHHHT-SS-SS-STTHHHHHHHHHHHHHHHHHHHHHHTT--HHHHHHHIIIIIHHHHHHHHHHHTT-SSSBTTB--HHHHHHHHHHHHHHHH-HHHHGGGHHHHHHHHHHHHTSHHHHHHHTSTTSPPP-

Solvent-accessible surface area (backbone atoms only — not comparable to full-atom values): 22415 Å² total; per-residue (Å²): 127,75,89,63,66,56,34,34,38,34,37,59,53,42,54,56,87,52,35,41,41,52,51,42,24,44,68,30,67,40,78,66,46,72,52,64,35,85,46,68,60,57,40,72,73,51,43,48,78,66,70,73,50,91,64,64,54,76,32,27,36,38,43,62,88,46,69,37,29,49,56,68,56,34,36,50,51,38,53,65,70,12,66,72,56,74,40,50,63,60,81,72,50,25,55,55,38,47,38,48,23,52,53,22,45,51,43,27,52,50,52,60,53,41,68,81,41,57,71,68,62,27,52,47,45,39,65,70,57,38,48,60,52,50,49,48,52,49,62,62,33,50,88,46,79,30,73,49,92,72,37,78,31,48,29,49,45,26,36,47,47,23,48,53,52,34,49,72,77,34,50,76,79,32,53,86,47,38,84,54,47,46,61,37,48,53,54,56,51,60,37,67,48,46,39,52,44,67,70,38,92,81,46,53,55,81,128,128,77,89,64,68,56,34,34,40,35,36,60,52,44,53,57,86,52,35,43,42,51,48,43,23,45,68,28,67,41,79,65,47,70,51,64,36,84,46,68,60,57,39,70,73,54,42,48,80,66,71,72,48,91,64,65,52,75,31,27,35,36,42,62,89,47,70,37,29,48,56,69,55,35,36,51,51,38,55,65,68,14,72,68,64,74,40,50,62,60,80,74,48,24,54,55,38,48,38,47,22,52,53,22,46,50,43,27,53,51,52,60,52,41,70,81,42,56,70,67,61,29,53,48,45,40,65,71,56,40,48,58,54,50,49,47,52,49,62,65,32,49,89,46,78,30,72,49,92,72,38,77,32,49,29,50,44,27,35,47,47,25,46,54,52,36,49,73,78,35,49,76,79,32,52,87,48,38,84,54,46,47,61,38,47,52,55,57,50,60,36,65,47,47,39,52,44,66,71,38,92,80,47,54,55,82,126

Foldseek 3Di:
DPPQFAKEWEDALALALCVLLVVLCLLLVPGHHYHHHDDPCCCPVPPQPPVPAPHRDPTWMDGHPDIDDDSVGSSVVSNVVSPPDPQQDDDPSNVVLVVLLVLLSQLRVLLVVLLPDDDPVSVCSCVPPNVVSVVVNLVQCPQALDNPPNDHHSSLSSNLSSLVSCCVRPVPSCVVSCVRCVSNNVSSCPSPSNVVCCPDPSRRDHD/DPPQFAKEWEDALALALCVLLVVLCLLLVPGHHYHHHDDPCCCPVPPQPPVPAPHRDPTWMDGHPDIDDDSVGSSVVSNVVSPPDPQQDDDPSNVVLVVLLVLLSQLRVLLVVLLPDDDPVSVCSCVPPNVVSVVVNLVQCPQALDNPPNDHHSSLSSNLSSLVSCCVRPVPSCVVSCVRCVSNNVSSCPSPSNVVCCPDPSRRDHD

Organism: Tetrahymena thermophila (strain SB210) (NCBI:txid312017)